Protein 5L0L (pdb70)

Structure (mmCIF, N/CA/C/O backbone):
data_5L0L
#
_entry.id   5L0L
#
_cell.length_a   129.688
_cell.length_b   129.688
_cell.length_c   117.143
_cell.angle_alpha   90.000
_cell.angle_beta   90.000
_cell.angle_gamma   120.000
#
_symmetry.space_group_name_H-M   'P 62 2 2'
#
loop_
_entity.id
_entity.type
_entity.pdbx_description
1 polymer 'Uncharacterized protein'
2 non-polymer 'SULFATE ION'
3 non-polymer 'CHLORIDE ION'
4 water water
#
loop_
_atom_site.group_PDB
_atom_site.id
_atom_site.type_symbol
_atom_site.label_atom_id
_atom_site.label_alt_id
_atom_site.label_comp_id
_atom_site.label_asym_id
_atom_site.label_entity_id
_atom_site.label_seq_id
_atom_site.pdbx_PDB_ins_code
_atom_site.Cartn_x
_atom_site.Cartn_y
_atom_site.Cartn_z
_atom_site.occupancy
_atom_site.B_iso_or_equiv
_atom_site.auth_seq_id
_atom_site.auth_comp_id
_atom_site.auth_asym_id
_atom_site.auth_atom_id
_atom_site.pdbx_PDB_model_num
ATOM 1 N N . GLY A 1 1 ? 82.957 16.434 -17.400 1.00 57.33 94 GLY A N 1
ATOM 2 C CA . GLY A 1 1 ? 83.431 17.837 -17.130 1.00 54.76 94 GLY A CA 1
ATOM 3 C C . GLY A 1 1 ? 82.497 18.721 -16.288 1.00 51.93 94 GLY A C 1
ATOM 4 O O . GLY A 1 1 ? 82.163 19.845 -16.688 1.00 54.25 94 GLY A O 1
ATOM 5 N N . LYS A 1 2 ? 82.086 18.230 -15.117 1.00 47.13 95 LYS A N 1
ATOM 6 C CA . LYS A 1 2 ? 81.167 18.961 -14.246 1.00 42.00 95 LYS A CA 1
ATOM 7 C C . LYS A 1 2 ? 81.901 20.071 -13.489 1.00 38.04 95 LYS A C 1
ATOM 8 O O . LYS A 1 2 ? 81.312 21.105 -13.236 1.00 36.32 95 LYS A O 1
ATOM 14 N N . LYS A 1 3 ? 83.167 19.852 -13.141 1.00 36.15 96 LYS A N 1
ATOM 15 C CA . LYS A 1 3 ? 84.000 20.848 -12.444 1.00 35.43 96 LYS A CA 1
ATOM 16 C C . LYS A 1 3 ? 85.124 21.369 -13.343 1.00 35.44 96 LYS A C 1
ATOM 17 O O . LYS A 1 3 ? 85.910 20.568 -13.825 1.00 36.94 96 LYS A O 1
ATOM 23 N N . GLU A 1 4 ? 85.174 22.678 -13.595 1.00 33.45 97 GLU A N 1
ATOM 24 C CA . GLU A 1 4 ? 86.161 23.281 -14.500 1.00 34.69 97 GLU A CA 1
ATOM 25 C C . GLU A 1 4 ? 86.936 24.382 -13.795 1.00 31.76 97 GLU A C 1
ATOM 26 O O . GLU A 1 4 ? 86.401 25.066 -12.900 1.00 29.03 97 GLU A O 1
ATOM 32 N N . PHE A 1 5 ? 88.186 24.551 -14.213 1.00 31.64 98 PHE A N 1
ATOM 33 C CA . PHE A 1 5 ? 89.059 25.597 -13.695 1.00 31.34 98 PHE A CA 1
ATOM 34 C C . PHE A 1 5 ? 89.257 26.704 -14.711 1.00 32.26 98 PHE A C 1
ATOM 35 O O . PHE A 1 5 ? 89.602 26.440 -15.875 1.00 33.80 98 PHE A O 1
ATOM 43 N N . LEU A 1 6 ? 89.064 27.945 -14.275 1.00 31.64 99 LEU A N 1
ATOM 44 C CA . LEU A 1 6 ? 89.326 29.101 -15.123 1.00 33.96 99 LEU A CA 1
ATOM 45 C C . LEU A 1 6 ? 90.795 29.141 -15.551 1.00 36.62 99 LEU A C 1
ATOM 46 O O . LEU A 1 6 ? 91.697 28.867 -14.752 1.00 35.39 99 LEU A O 1
ATOM 51 N N . LYS A 1 7 ? 91.020 29.448 -16.823 1.00 41.47 100 LYS A N 1
ATOM 52 C CA . LYS A 1 7 ? 92.375 29.736 -17.333 1.00 45.59 100 LYS A CA 1
ATOM 53 C C . LYS A 1 7 ? 92.438 31.229 -17.552 1.00 45.15 100 LYS A C 1
ATOM 54 O O . LYS A 1 7 ? 91.665 31.763 -18.346 1.00 45.29 100 LYS A O 1
ATOM 60 N N . HIS A 1 8 ? 93.340 31.895 -16.835 1.00 45.56 101 HIS A N 1
ATOM 61 C CA . HIS A 1 8 ? 93.404 33.355 -16.813 1.00 47.08 101 HIS A CA 1
ATOM 62 C C . HIS A 1 8 ? 94.748 33.884 -16.280 1.00 48.05 101 HIS A C 1
ATOM 63 O O . HIS A 1 8 ? 95.367 33.276 -15.413 1.00 46.61 101 HIS A O 1
ATOM 70 N N . GLU A 1 9 ? 95.165 35.029 -16.817 1.00 50.44 102 GLU A N 1
ATOM 71 C CA . GLU A 1 9 ? 96.433 35.691 -16.492 1.00 51.77 102 GLU A CA 1
ATOM 72 C C . GLU A 1 9 ? 96.125 36.907 -15.601 1.00 50.08 102 GLU A C 1
ATOM 73 O O . GLU A 1 9 ? 95.425 37.823 -16.034 1.00 49.77 102 GLU A O 1
ATOM 79 N N . TYR A 1 10 ? 96.626 36.901 -14.362 1.00 48.68 103 TYR A N 1
ATOM 80 C CA . TYR A 1 10 ? 96.411 38.006 -13.411 1.00 48.77 103 TYR A CA 1
ATOM 81 C C . TYR A 1 10 ? 97.650 38.912 -13.382 1.00 51.76 103 TYR A C 1
ATOM 82 O O . TYR A 1 10 ? 98.779 38.420 -13.435 1.00 51.98 103 TYR A O 1
ATOM 91 N N . SER A 1 11 ? 97.449 40.230 -13.302 1.00 55.44 104 SER A N 1
ATOM 92 C CA . SER A 1 11 ? 98.580 41.181 -13.194 1.00 58.63 104 SER A CA 1
ATOM 93 C C . SER A 1 11 ? 99.442 40.913 -11.962 1.00 59.78 104 SER A C 1
ATOM 94 O O . SER A 1 11 ? 98.918 40.464 -10.942 1.00 59.50 104 SER A O 1
ATOM 97 N N . PRO A 1 12 ? 100.756 41.218 -12.032 1.00 62.54 105 PRO A N 1
ATOM 98 C CA . PRO A 1 12 ? 101.603 41.046 -10.831 1.00 63.89 105 PRO A CA 1
ATOM 99 C C . PRO A 1 12 ? 101.206 41.974 -9.654 1.00 65.71 105 PRO A C 1
ATOM 100 O O . PRO A 1 12 ? 101.410 41.608 -8.485 1.00 66.63 105 PRO A O 1
ATOM 104 N N . GLY A 1 13 ? 100.626 43.139 -9.973 1.00 62.14 106 GLY A N 1
ATOM 105 C CA . GLY A 1 13 ? 100.060 44.063 -8.969 1.00 59.63 106 GLY A CA 1
ATOM 106 C C . GLY A 1 13 ? 98.637 43.773 -8.474 1.00 57.65 106 GLY A C 1
ATOM 107 O O . GLY A 1 13 ? 98.126 44.487 -7.610 1.00 55.94 106 GLY A O 1
ATOM 108 N N . HIS A 1 14 ? 97.983 42.752 -9.025 1.00 55.71 107 HIS A N 1
ATOM 109 C CA . HIS A 1 14 ? 96.723 42.255 -8.473 1.00 53.78 107 HIS A CA 1
ATOM 110 C C . HIS A 1 14 ? 96.974 41.834 -7.006 1.00 49.30 107 HIS A C 1
ATOM 111 O O . HIS A 1 14 ? 97.994 41.201 -6.697 1.00 46.81 107 HIS A O 1
ATOM 118 N N . TRP A 1 15 ? 96.060 42.219 -6.118 1.00 47.39 108 TRP A N 1
ATOM 119 C CA . TRP A 1 15 ? 96.184 41.976 -4.663 1.00 45.66 108 TRP A CA 1
ATOM 120 C C . TRP A 1 15 ? 96.492 40.507 -4.273 1.00 43.24 108 TRP A C 1
ATOM 121 O O . TRP A 1 15 ? 97.101 40.243 -3.238 1.00 42.28 108 TRP A O 1
ATOM 132 N N . SER A 1 16 ? 96.043 39.555 -5.095 1.00 41.47 109 SER A N 1
ATOM 133 C CA . SER A 1 16 ? 96.326 38.120 -4.894 1.00 39.74 109 SER A CA 1
ATOM 134 C C . SER A 1 16 ? 97.821 37.753 -4.974 1.00 38.55 109 SER A C 1
ATOM 135 O O . SER A 1 16 ? 98.248 36.755 -4.388 1.00 37.41 109 SER A O 1
ATOM 138 N N . ILE A 1 17 ? 98.591 38.538 -5.724 1.00 39.06 110 ILE A N 1
ATOM 139 C CA . ILE A 1 17 ? 100.022 38.308 -5.878 1.00 40.34 110 ILE A CA 1
ATOM 140 C C . ILE A 1 17 ? 100.769 39.285 -4.979 1.00 39.42 110 ILE A C 1
ATOM 141 O O . ILE A 1 17 ? 101.620 38.859 -4.194 1.00 38.68 110 ILE A O 1
ATOM 146 N N . ASP A 1 18 ? 100.431 40.577 -5.071 1.00 40.27 111 ASP A N 1
ATOM 147 C CA . ASP A 1 18 ? 101.021 41.617 -4.202 1.00 40.33 111 ASP A CA 1
ATOM 148 C C . ASP A 1 18 ? 100.235 41.643 -2.883 1.00 38.25 111 ASP A C 1
ATOM 149 O O . ASP A 1 18 ? 99.608 42.655 -2.513 1.00 37.37 111 ASP A O 1
ATOM 154 N N . TYR A 1 19 ? 100.283 40.516 -2.180 1.00 36.97 112 TYR A N 1
ATOM 155 C CA . TYR A 1 19 ? 99.393 40.299 -1.023 1.00 37.26 112 TYR A CA 1
ATOM 156 C C . TYR A 1 19 ? 99.712 41.132 0.207 1.00 37.19 112 TYR A C 1
ATOM 157 O O . TYR A 1 19 ? 98.810 41.305 1.070 1.00 36.65 112 TYR A O 1
ATOM 166 N N . THR A 1 20 ? 100.961 41.636 0.302 1.00 36.11 113 THR A N 1
ATOM 167 C CA . THR A 1 20 ? 101.379 42.438 1.487 1.00 36.26 113 THR A CA 1
ATOM 168 C C . THR A 1 20 ? 101.014 43.909 1.388 1.00 35.95 113 THR A C 1
ATOM 169 O O . THR A 1 20 ? 101.082 44.594 2.407 1.00 35.48 113 THR A O 1
ATOM 173 N N . ARG A 1 21 ? 100.617 44.383 0.199 1.00 41.48 114 ARG A N 1
ATOM 174 C CA . ARG A 1 21 ? 100.345 45.817 -0.031 1.00 42.85 114 ARG A CA 1
ATOM 175 C C . ARG A 1 21 ? 99.224 46.375 0.834 1.00 40.33 114 ARG A C 1
ATOM 176 O O . ARG A 1 21 ? 99.264 47.545 1.204 1.00 40.70 114 ARG A O 1
ATOM 184 N N . ALA A 1 22 ? 98.235 45.548 1.173 1.00 37.75 115 ALA A N 1
ATOM 185 C CA . ALA A 1 22 ? 97.174 45.964 2.099 1.00 35.58 115 ALA A CA 1
ATOM 186 C C . ALA A 1 22 ? 97.692 46.318 3.501 1.00 33.35 115 ALA A C 1
ATOM 187 O O . ALA A 1 22 ? 96.968 46.964 4.267 1.00 34.21 115 ALA A O 1
ATOM 189 N N . GLY A 1 23 ? 98.917 45.881 3.839 1.00 30.84 116 GLY A N 1
ATOM 190 C CA . GLY A 1 23 ? 99.583 46.241 5.089 1.00 28.55 116 GLY A CA 1
ATOM 191 C C . GLY A 1 23 ? 99.102 45.429 6.265 1.00 25.44 116 GLY A C 1
ATOM 192 O O . GLY A 1 23 ? 99.039 45.939 7.399 1.00 25.71 116 GLY A O 1
ATOM 193 N N . THR A 1 24 ? 98.708 44.174 6.019 1.00 22.78 117 THR A N 1
ATOM 194 C CA . THR A 1 24 ? 98.134 43.358 7.094 1.00 20.65 117 THR A CA 1
ATOM 195 C C . THR A 1 24 ? 98.870 42.038 7.341 1.00 19.55 117 THR A C 1
ATOM 196 O O . THR A 1 24 ? 98.381 41.194 8.074 1.00 18.20 117 THR A O 1
ATOM 200 N N . SER A 1 25 ? 100.070 41.896 6.790 1.00 19.49 118 SER A N 1
ATOM 201 C CA . SER A 1 25 ? 100.776 40.633 6.932 1.00 19.37 118 SER A CA 1
ATOM 202 C C . SER A 1 25 ? 101.355 40.422 8.351 1.00 18.65 118 SER A C 1
ATOM 203 O O . SER A 1 25 ? 102.044 41.304 8.904 1.00 18.89 118 SER A O 1
ATOM 206 N N . ILE A 1 26 ? 101.094 39.244 8.902 1.00 17.67 119 ILE A N 1
ATOM 207 C CA . ILE A 1 26 ? 101.628 38.799 10.172 1.00 17.80 119 ILE A CA 1
ATOM 208 C C . ILE A 1 26 ? 102.915 37.996 9.953 1.00 18.39 119 ILE A C 1
ATOM 209 O O . ILE A 1 26 ? 103.923 38.265 10.611 1.00 18.97 119 ILE A O 1
ATOM 214 N N . ALA A 1 27 ? 102.864 37.005 9.072 1.00 18.33 120 ALA A N 1
ATOM 215 C CA . ALA A 1 27 ? 104.012 36.067 8.913 1.00 19.32 120 ALA A CA 1
ATOM 216 C C . ALA A 1 27 ? 103.944 35.268 7.645 1.00 19.68 120 ALA A C 1
ATOM 217 O O . ALA A 1 27 ? 102.884 35.142 7.029 1.00 19.12 120 ALA A O 1
ATOM 219 N N . VAL A 1 28 ? 105.101 34.699 7.272 1.00 21.14 121 VAL A N 1
ATOM 220 C CA . VAL A 1 28 ? 105.166 33.623 6.315 1.00 22.05 121 VAL A CA 1
ATOM 221 C C . VAL A 1 28 ? 105.649 32.371 7.055 1.00 22.76 121 VAL A C 1
ATOM 222 O O . VAL A 1 28 ? 106.576 32.425 7.877 1.00 23.34 121 VAL A O 1
ATOM 226 N N . ILE A 1 29 ? 105.011 31.246 6.755 1.00 23.13 122 ILE A N 1
ATOM 227 C CA . ILE A 1 29 ? 105.253 29.974 7.434 1.00 23.98 122 ILE A CA 1
ATOM 228 C C . ILE A 1 29 ? 105.513 28.910 6.366 1.00 24.71 122 ILE A C 1
ATOM 229 O O . ILE A 1 29 ? 104.710 28.759 5.442 1.00 23.89 122 ILE A O 1
ATOM 234 N N . THR A 1 30 ? 106.651 28.209 6.501 1.00 25.73 123 THR A N 1
ATOM 235 C CA . THR A 1 30 ? 107.062 27.170 5.549 1.00 26.95 123 THR A CA 1
ATOM 236 C C . THR A 1 30 ? 106.924 25.813 6.217 1.00 26.95 123 THR A C 1
ATOM 237 O O . THR A 1 30 ? 107.365 25.632 7.356 1.00 26.75 123 THR A O 1
ATOM 241 N N . VAL A 1 31 ? 106.275 24.887 5.513 1.00 26.87 124 VAL A N 1
ATOM 242 C CA . VAL A 1 31 ? 105.964 23.566 6.019 1.00 27.73 124 VAL A CA 1
ATOM 243 C C . VAL A 1 31 ? 106.872 22.533 5.311 1.00 29.81 124 VAL A C 1
ATOM 244 O O . VAL A 1 31 ? 106.902 22.493 4.076 1.00 29.11 124 VAL A O 1
ATOM 248 N N . ARG A 1 32 ? 107.629 21.773 6.117 1.00 32.62 125 ARG A N 1
ATOM 249 C CA . ARG A 1 32 ? 108.471 20.642 5.649 1.00 35.32 125 ARG A CA 1
ATOM 250 C C . ARG A 1 32 ? 109.451 21.117 4.603 1.00 36.82 125 ARG A C 1
ATOM 251 O O . ARG A 1 32 ? 109.659 20.452 3.590 1.00 37.19 125 ARG A O 1
ATOM 259 N N . ASN A 1 33 ? 110.007 22.299 4.859 1.00 37.60 126 ASN A N 1
ATOM 260 C CA . ASN A 1 33 ? 110.967 22.988 4.003 1.00 39.92 126 ASN A CA 1
ATOM 261 C C . ASN A 1 33 ? 110.603 23.159 2.518 1.00 38.63 126 ASN A C 1
ATOM 262 O O . ASN A 1 33 ? 111.481 23.268 1.661 1.00 40.54 126 ASN A O 1
ATOM 267 N N . LYS A 1 34 ? 109.318 23.234 2.219 1.00 35.79 127 LYS A N 1
ATOM 268 C CA . LYS A 1 34 ? 108.849 23.167 0.854 1.00 35.39 127 LYS A CA 1
ATOM 269 C C . LYS A 1 34 ? 107.595 24.001 0.559 1.00 32.80 127 LYS A C 1
ATOM 270 O O . LYS A 1 34 ? 107.539 24.686 -0.461 1.00 33.11 127 LYS A O 1
ATOM 276 N N . TYR A 1 35 ? 106.576 23.895 1.409 1.00 28.94 128 TYR A N 1
ATOM 277 C CA . TYR A 1 35 ? 105.289 24.558 1.131 1.00 27.18 128 TYR A CA 1
ATOM 278 C C . TYR A 1 35 ? 105.214 25.863 1.912 1.00 25.51 128 TYR A C 1
ATOM 279 O O . TYR A 1 35 ? 105.402 25.860 3.136 1.00 24.86 128 TYR A O 1
ATOM 288 N N . HIS A 1 36 ? 104.984 26.961 1.200 1.00 24.54 129 HIS A N 1
ATOM 289 C CA . HIS A 1 36 ? 105.028 28.311 1.796 1.00 23.92 129 HIS A CA 1
ATOM 290 C C . HIS A 1 36 ? 103.606 28.868 1.934 1.00 22.28 129 HIS A C 1
ATOM 291 O O . HIS A 1 36 ? 102.833 28.833 0.962 1.00 22.02 129 HIS A O 1
ATOM 298 N N . TYR A 1 37 ? 103.299 29.417 3.102 1.00 20.88 130 TYR A N 1
ATOM 299 C CA . TYR A 1 37 ? 101.962 29.960 3.433 1.00 19.85 130 TYR A CA 1
ATOM 300 C C . TYR A 1 37 ? 102.077 31.355 4.043 1.00 19.42 130 TYR A C 1
ATOM 301 O O . TYR A 1 37 ? 103.040 31.624 4.766 1.00 20.14 130 TYR A O 1
ATOM 310 N N . SER A 1 38 ? 101.142 32.250 3.725 1.00 18.78 131 SER A N 1
ATOM 311 C CA . SER A 1 38 ? 101.040 33.559 4.354 1.00 18.29 131 SER A CA 1
ATOM 312 C C . SER A 1 38 ? 99.910 33.583 5.372 1.00 17.30 131 SER A C 1
ATOM 313 O O . SER A 1 38 ? 98.906 32.899 5.200 1.00 16.93 131 SER A O 1
ATOM 316 N N . VAL A 1 39 ? 100.123 34.307 6.452 1.00 16.65 132 VAL A N 1
ATOM 317 C CA . VAL A 1 39 ? 99.129 34.581 7.458 1.00 15.98 132 VAL A CA 1
ATOM 318 C C . VAL A 1 39 ? 98.971 36.095 7.523 1.00 15.66 132 VAL A C 1
ATOM 319 O O . VAL A 1 39 ? 99.933 36.808 7.842 1.00 15.85 132 VAL A O 1
ATOM 323 N N . ILE A 1 40 ? 97.772 36.608 7.219 1.00 15.14 133 ILE A N 1
ATOM 324 C CA . ILE A 1 40 ? 97.517 38.050 7.237 1.00 15.00 133 ILE A CA 1
ATOM 325 C C . ILE A 1 40 ? 96.213 38.337 7.976 1.00 14.60 133 ILE A C 1
ATOM 326 O O . ILE A 1 40 ? 95.315 37.486 8.015 1.00 14.21 133 ILE A O 1
ATOM 331 N N . LEU A 1 41 ? 96.087 39.522 8.566 1.00 14.58 134 LEU A N 1
ATOM 332 C CA . LEU A 1 41 ? 94.766 39.956 9.026 1.00 14.48 134 LEU A CA 1
ATOM 333 C C . LEU A 1 41 ? 93.916 40.272 7.786 1.00 14.73 134 LEU A C 1
ATOM 334 O O . LEU A 1 41 ? 94.424 40.793 6.778 1.00 14.93 134 LEU A O 1
ATOM 339 N N . ASN A 1 42 ? 92.643 39.922 7.855 1.00 14.90 135 ASN A N 1
ATOM 340 C CA . ASN A 1 42 ? 91.735 40.174 6.744 1.00 15.47 135 ASN A CA 1
ATOM 341 C C . ASN A 1 42 ? 91.620 41.686 6.503 1.00 16.15 135 ASN A C 1
ATOM 342 O O . ASN A 1 42 ? 91.187 42.403 7.407 1.00 15.93 135 ASN A O 1
ATOM 347 N N . PRO A 1 43 ? 92.007 42.175 5.309 1.00 17.30 136 PRO A N 1
ATOM 348 C CA . PRO A 1 43 ? 92.025 43.631 5.116 1.00 18.21 136 PRO A CA 1
ATOM 349 C C . PRO A 1 43 ? 90.657 44.286 5.064 1.00 18.87 136 PRO A C 1
ATOM 350 O O . PRO A 1 43 ? 90.589 45.497 5.265 1.00 19.82 136 PRO A O 1
ATOM 354 N N . THR A 1 44 ? 89.606 43.510 4.825 1.00 18.97 137 THR A N 1
ATOM 355 C CA . THR A 1 44 ? 88.255 44.079 4.675 1.00 19.43 137 THR A CA 1
ATOM 356 C C . THR A 1 44 ? 87.274 43.803 5.802 1.00 18.05 137 THR A C 1
ATOM 357 O O . THR A 1 44 ? 86.180 44.350 5.772 1.00 18.35 137 THR A O 1
ATOM 361 N N . ASP A 1 45 ? 87.660 43.013 6.804 1.00 16.46 138 ASP A N 1
ATOM 362 C CA . ASP A 1 45 ? 86.767 42.677 7.884 1.00 15.62 138 ASP A CA 1
ATOM 363 C C . ASP A 1 45 ? 87.581 42.424 9.155 1.00 14.68 138 ASP A C 1
ATOM 364 O O . ASP A 1 45 ? 88.300 41.435 9.244 1.00 14.30 138 ASP A O 1
ATOM 369 N N . CYS A 1 46 ? 87.426 43.325 10.133 1.00 14.16 139 CYS A N 1
ATOM 370 C CA . CYS A 1 46 ? 88.125 43.233 11.410 1.00 13.66 139 CYS A CA 1
ATOM 371 C C . CYS A 1 46 ? 87.400 42.423 12.444 1.00 13.24 139 CYS A C 1
ATOM 372 O O . CYS A 1 46 ? 87.979 42.117 13.493 1.00 13.11 139 CYS A O 1
ATOM 375 N N . ARG A 1 47 ? 86.144 42.039 12.176 1.00 13.07 140 ARG A N 1
ATOM 376 C CA . ARG A 1 47 ? 85.378 41.288 13.175 1.00 12.89 140 ARG A CA 1
ATOM 377 C C . ARG A 1 47 ? 86.081 39.974 13.547 1.00 12.62 140 ARG A C 1
ATOM 378 O O . ARG A 1 47 ? 86.583 39.246 12.669 1.00 12.49 140 ARG A O 1
ATOM 386 N N . GLY A 1 48 ? 86.095 39.679 14.841 1.00 12.55 141 GLY A N 1
ATOM 387 C CA . GLY A 1 48 ? 86.710 38.474 15.364 1.00 12.61 141 GLY A CA 1
ATOM 388 C C . GLY A 1 48 ? 88.230 38.387 15.164 1.00 12.49 141 GLY A C 1
ATOM 389 O O . GLY A 1 48 ? 88.799 37.306 15.295 1.00 12.59 141 GLY A O 1
ATOM 390 N N . TYR A 1 49 ? 88.865 39.514 14.870 1.00 12.39 142 TYR A N 1
ATOM 391 C CA . TYR A 1 49 ? 90.270 39.558 14.467 1.00 12.35 142 TYR A CA 1
ATOM 392 C C . TYR A 1 49 ? 90.552 38.537 13.353 1.00 12.28 142 TYR A C 1
ATOM 393 O O . TYR A 1 49 ? 91.516 37.790 13.428 1.00 12.35 142 TYR A O 1
ATOM 402 N N . ARG A 1 50 ? 89.679 38.487 12.332 1.00 12.24 143 ARG A N 1
ATOM 403 C CA . ARG A 1 50 ? 89.819 37.506 11.255 1.00 12.28 143 ARG A CA 1
ATOM 404 C C . ARG A 1 50 ? 91.211 37.523 10.637 1.00 12.28 143 ARG A C 1
ATOM 405 O O . ARG A 1 50 ? 91.734 38.621 10.316 1.00 12.31 143 ARG A O 1
ATOM 413 N N . ILE A 1 51 ? 91.774 36.332 10.425 1.00 12.36 144 ILE A N 1
ATOM 414 C CA . ILE A 1 51 ? 92.955 36.157 9.585 1.00 12.52 144 ILE A CA 1
ATOM 415 C C . ILE A 1 51 ? 92.623 35.311 8.359 1.00 12.81 144 ILE A C 1
ATOM 416 O O . ILE A 1 51 ? 91.618 34.596 8.329 1.00 12.83 144 ILE A O 1
ATOM 421 N N . ILE A 1 52 ? 93.460 35.442 7.342 1.00 13.22 145 ILE A N 1
ATOM 422 C CA . ILE A 1 52 ? 93.445 34.549 6.170 1.00 13.69 145 ILE A CA 1
ATOM 423 C C . ILE A 1 52 ? 94.788 33.822 6.163 1.00 14.02 145 ILE A C 1
ATOM 424 O O . ILE A 1 52 ? 95.847 34.445 6.296 1.00 14.05 145 ILE A O 1
ATOM 429 N N . ILE A 1 53 ? 94.734 32.506 6.033 1.00 14.46 146 ILE A N 1
ATOM 430 C CA . ILE A 1 53 ? 95.903 31.675 5.893 1.00 14.98 146 ILE A CA 1
ATOM 431 C C . ILE A 1 53 ? 95.837 31.184 4.464 1.00 15.76 146 ILE A C 1
ATOM 432 O O . ILE A 1 53 ? 94.822 30.573 4.069 1.00 15.67 146 ILE A O 1
ATOM 437 N N . ARG A 1 54 ? 96.886 31.493 3.690 1.00 16.64 147 ARG A N 1
ATOM 438 C CA . ARG A 1 54 ? 96.882 31.276 2.260 1.00 17.62 147 ARG A CA 1
ATOM 439 C C . ARG A 1 54 ? 98.140 30.556 1.779 1.00 18.17 147 ARG A C 1
ATOM 440 O O . ARG A 1 54 ? 99.254 30.861 2.207 1.00 17.95 147 ARG A O 1
ATOM 448 N N . TYR A 1 55 ? 97.940 29.597 0.884 1.00 18.82 148 TYR A N 1
ATOM 449 C CA . TYR A 1 55 ? 99.056 28.865 0.295 1.00 19.77 148 TYR A CA 1
ATOM 450 C C . TYR A 1 55 ? 99.624 29.722 -0.824 1.00 20.56 148 TYR A C 1
ATOM 451 O O . TYR A 1 55 ? 98.905 30.053 -1.769 1.00 20.75 148 TYR A O 1
ATOM 460 N N . LEU A 1 56 ? 100.897 30.070 -0.708 1.00 21.28 149 LEU A N 1
ATOM 461 C CA . LEU A 1 56 ? 101.586 30.885 -1.701 1.00 22.53 149 LEU A CA 1
ATOM 462 C C . LEU A 1 56 ? 102.101 30.034 -2.864 1.00 24.09 149 LEU A C 1
ATOM 463 O O . LEU A 1 56 ? 101.734 30.254 -4.006 1.00 24.30 149 LEU A O 1
ATOM 468 N N . ASN A 1 57 ? 102.957 29.082 -2.544 1.00 26.32 150 ASN A N 1
ATOM 469 C CA . ASN A 1 57 ? 103.653 28.285 -3.555 1.00 26.89 150 ASN A CA 1
ATOM 470 C C . ASN A 1 57 ? 104.492 27.195 -2.921 1.00 28.67 150 ASN A C 1
ATOM 471 O O . ASN A 1 57 ? 104.695 27.163 -1.706 1.00 28.35 150 ASN A O 1
ATOM 476 N N . GLU A 1 58 ? 105.036 26.337 -3.784 1.00 31.34 151 GLU A N 1
ATOM 477 C CA . GLU A 1 58 ? 105.916 25.251 -3.390 1.00 34.95 151 GLU A CA 1
ATOM 478 C C . GLU A 1 58 ? 107.298 25.539 -4.004 1.00 36.27 151 GLU A C 1
ATOM 479 O O . GLU A 1 58 ? 107.374 25.983 -5.149 1.00 36.50 151 GLU A O 1
ATOM 485 N N . GLY A 1 59 ? 108.368 25.303 -3.248 1.00 37.99 152 GLY A N 1
ATOM 486 C CA . GLY A 1 59 ? 109.741 25.463 -3.758 1.00 41.04 152 GLY A CA 1
ATOM 487 C C . GLY A 1 59 ? 109.928 26.865 -4.319 1.00 42.25 152 GLY A C 1
ATOM 488 O O . GLY A 1 59 ? 109.664 27.845 -3.622 1.00 42.12 152 GLY A O 1
ATOM 489 N N . ASP A 1 60 ? 110.312 26.944 -5.591 1.00 44.92 153 ASP A N 1
ATOM 490 C CA . ASP A 1 60 ? 110.492 28.206 -6.317 1.00 47.54 153 ASP A CA 1
ATOM 491 C C . ASP A 1 60 ? 109.411 28.483 -7.360 1.00 46.06 153 ASP A C 1
ATOM 492 O O . ASP A 1 60 ? 109.588 29.367 -8.205 1.00 48.14 153 ASP A O 1
ATOM 497 N N . SER A 1 61 ? 108.284 27.770 -7.298 1.00 42.60 154 SER A N 1
ATOM 498 C CA . SER A 1 61 ? 107.197 27.984 -8.256 1.00 41.04 154 SER A CA 1
ATOM 499 C C . SER A 1 61 ? 106.612 29.372 -8.096 1.00 39.05 154 SER A C 1
ATOM 500 O O . SER A 1 61 ? 106.778 30.002 -7.049 1.00 38.82 154 SER A O 1
ATOM 503 N N . THR A 1 62 ? 105.933 29.852 -9.130 1.00 37.47 155 THR A N 1
ATOM 504 C CA . THR A 1 62 ? 105.292 31.153 -9.062 1.00 36.69 155 THR A CA 1
ATOM 505 C C . THR A 1 62 ? 104.027 31.074 -8.202 1.00 33.46 155 THR A C 1
ATOM 506 O O . THR A 1 62 ? 103.423 29.988 -8.058 1.00 31.24 155 THR A O 1
ATOM 510 N N . LEU A 1 63 ? 103.594 32.222 -7.691 1.00 34.24 156 LEU A N 1
ATOM 511 C CA . LEU A 1 63 ? 102.316 32.283 -6.972 1.00 33.07 156 LEU A CA 1
ATOM 512 C C . LEU A 1 63 ? 101.185 31.916 -7.916 1.00 31.79 156 LEU A C 1
ATOM 513 O O . LEU A 1 63 ? 100.280 31.199 -7.519 1.00 29.54 156 LEU A O 1
ATOM 518 N N . SER A 1 64 ? 101.267 32.383 -9.170 1.00 32.22 157 SER A N 1
ATOM 519 C CA . SER A 1 64 ? 100.263 32.056 -10.216 1.00 32.26 157 SER A CA 1
ATOM 520 C C . SER A 1 64 ? 100.074 30.593 -10.480 1.00 31.22 157 SER A C 1
ATOM 521 O O . SER A 1 64 ? 98.943 30.150 -10.731 1.00 31.52 157 SER A O 1
ATOM 524 N N . SER A 1 65 ? 101.153 29.817 -10.399 1.00 30.49 158 SER A N 1
ATOM 525 C CA . SER A 1 65 ? 101.050 28.388 -10.664 1.00 30.05 158 SER A CA 1
ATOM 526 C C . SER A 1 65 ? 100.176 27.689 -9.606 1.00 28.46 158 SER A C 1
ATOM 527 O O . SER A 1 65 ? 99.742 26.582 -9.834 1.00 27.43 158 SER A O 1
ATOM 530 N N . ALA A 1 66 ? 99.973 28.335 -8.452 1.00 27.70 159 ALA A N 1
ATOM 531 C CA . ALA A 1 66 ? 99.083 27.805 -7.401 1.00 26.85 159 ALA A CA 1
ATOM 532 C C . ALA A 1 66 ? 97.650 28.360 -7.432 1.00 26.35 159 ALA A C 1
ATOM 533 O O . ALA A 1 66 ? 96.901 28.184 -6.431 1.00 25.98 159 ALA A O 1
ATOM 535 N N . PHE A 1 67 ? 97.252 29.001 -8.537 1.00 26.03 160 PHE A N 1
ATOM 536 C CA . PHE A 1 67 ? 95.880 29.448 -8.750 1.00 25.74 160 PHE A CA 1
ATOM 537 C C . PHE A 1 67 ? 95.112 28.472 -9.601 1.00 25.86 160 PHE A C 1
ATOM 538 O O . PHE A 1 67 ? 95.684 27.787 -10.467 1.00 26.24 160 PHE A O 1
ATOM 546 N N . ASN A 1 68 ? 93.803 28.393 -9.370 1.00 25.35 161 ASN A N 1
ATOM 547 C CA . ASN A 1 68 ? 92.879 27.734 -10.305 1.00 25.38 161 ASN A CA 1
ATOM 548 C C . ASN A 1 68 ? 93.280 26.311 -10.694 1.00 25.70 161 ASN A C 1
ATOM 549 O O . ASN A 1 68 ? 93.379 25.971 -11.881 1.00 25.59 161 ASN A O 1
ATOM 554 N N . ARG A 1 69 ? 93.488 25.471 -9.693 1.00 24.99 162 ARG A N 1
ATOM 555 C CA . ARG A 1 69 ? 93.849 24.098 -9.952 1.00 25.53 162 ARG A CA 1
ATOM 556 C C . ARG A 1 69 ? 93.511 23.243 -8.746 1.00 25.44 162 ARG A C 1
ATOM 557 O O . ARG A 1 69 ? 93.346 23.791 -7.629 1.00 25.09 162 ARG A O 1
ATOM 565 N N . PRO A 1 70 ? 93.453 21.922 -8.943 1.00 25.56 163 PRO A N 1
ATOM 566 C CA . PRO A 1 70 ? 93.400 21.059 -7.785 1.00 24.95 163 PRO A CA 1
ATOM 567 C C . PRO A 1 70 ? 94.633 21.208 -6.904 1.00 24.32 163 PRO A C 1
ATOM 568 O O . PRO A 1 70 ? 95.766 21.439 -7.409 1.00 24.47 163 PRO A O 1
ATOM 572 N N . TYR A 1 71 ? 94.417 21.015 -5.611 1.00 22.99 164 TYR A N 1
ATOM 573 C CA . TYR A 1 71 ? 95.493 21.041 -4.637 1.00 22.71 164 TYR A CA 1
ATOM 574 C C . TYR A 1 71 ? 95.767 19.615 -4.197 1.00 22.84 164 TYR A C 1
ATOM 575 O O . TYR A 1 71 ? 94.858 18.803 -4.037 1.00 22.11 164 TYR A O 1
ATOM 584 N N . THR A 1 72 ? 97.038 19.348 -3.971 1.00 23.48 165 THR A N 1
ATOM 585 C CA . THR A 1 72 ? 97.481 18.033 -3.543 1.00 24.05 165 THR A CA 1
ATOM 586 C C . THR A 1 72 ? 97.209 17.872 -2.069 1.00 23.60 165 THR A C 1
ATOM 587 O O . THR A 1 72 ? 97.036 18.855 -1.344 1.00 22.63 165 THR A O 1
ATOM 591 N N . VAL A 1 73 ? 97.215 16.622 -1.628 1.00 23.73 166 VAL A N 1
ATOM 592 C CA . VAL A 1 73 ? 97.070 16.348 -0.209 1.00 23.52 166 VAL A CA 1
ATOM 593 C C . VAL A 1 73 ? 98.179 17.017 0.628 1.00 23.47 166 VAL A C 1
ATOM 594 O O . VAL A 1 73 ? 97.891 17.502 1.725 1.00 23.10 166 VAL A O 1
ATOM 598 N N . SER A 1 74 ? 99.421 17.074 0.129 1.00 23.80 167 SER A N 1
ATOM 599 C CA . SER A 1 74 ? 100.479 17.771 0.890 1.00 23.79 167 SER A CA 1
ATOM 600 C C . SER A 1 74 ? 100.188 19.267 1.064 1.00 22.73 167 SER A C 1
ATOM 601 O O . SER A 1 74 ? 100.473 19.829 2.123 1.00 21.95 167 SER A O 1
ATOM 604 N N . GLU A 1 75 ? 99.676 19.887 0.011 1.00 22.11 168 GLU A N 1
ATOM 605 C CA . GLU A 1 75 ? 99.333 21.311 0.050 1.00 21.55 168 GLU A CA 1
ATOM 606 C C . GLU A 1 75 ? 98.223 21.570 1.060 1.00 20.82 168 GLU A C 1
ATOM 607 O O . GLU A 1 75 ? 98.320 22.493 1.879 1.00 20.14 168 GLU A O 1
ATOM 613 N N . GLN A 1 76 ? 97.174 20.755 1.004 1.00 20.59 169 GLN A N 1
ATOM 614 C CA . GLN A 1 76 ? 96.080 20.856 1.969 1.00 20.41 169 GLN A CA 1
ATOM 615 C C . GLN A 1 76 ? 96.545 20.579 3.397 1.00 20.85 169 GLN A C 1
ATOM 616 O O . GLN A 1 76 ? 96.158 21.270 4.368 1.00 19.73 169 GLN A O 1
ATOM 622 N N . ARG A 1 77 ? 97.368 19.544 3.544 1.00 21.98 170 ARG A N 1
ATOM 623 C CA . ARG A 1 77 ? 97.861 19.187 4.850 1.00 23.19 170 ARG A CA 1
ATOM 624 C C . ARG A 1 77 ? 98.678 20.326 5.477 1.00 21.63 170 ARG A C 1
ATOM 625 O O . ARG A 1 77 ? 98.565 20.591 6.672 1.00 20.70 170 ARG A O 1
ATOM 633 N N . GLY A 1 78 ? 99.511 20.961 4.664 1.00 20.75 171 GLY A N 1
ATOM 634 C CA . GLY A 1 78 ? 100.335 22.081 5.126 1.00 20.26 171 GLY A CA 1
ATOM 635 C C . GLY A 1 78 ? 99.470 23.269 5.563 1.00 19.11 171 GLY A C 1
ATOM 636 O O . GLY A 1 78 ? 99.755 23.873 6.577 1.00 18.91 171 GLY A O 1
ATOM 637 N N . LEU A 1 79 ? 98.432 23.583 4.793 1.00 18.40 172 LEU A N 1
ATOM 638 C CA . LEU A 1 79 ? 97.467 24.646 5.179 1.00 17.79 172 LEU A CA 1
ATOM 639 C C . LEU A 1 79 ? 96.902 24.337 6.551 1.00 17.59 172 LEU A C 1
ATOM 640 O O . LEU A 1 79 ? 96.849 25.192 7.435 1.00 17.23 172 LEU A O 1
ATOM 645 N N . ASN A 1 80 ? 96.454 23.106 6.722 1.00 1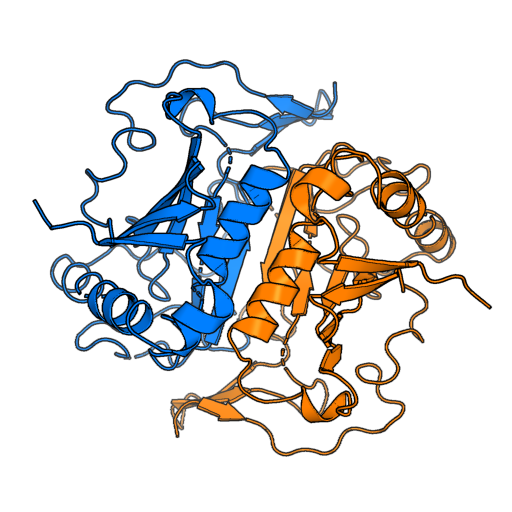7.68 173 ASN A N 1
ATOM 646 C CA . ASN A 1 80 ? 95.847 22.683 7.974 1.00 17.92 173 ASN A CA 1
ATOM 647 C C . ASN A 1 80 ? 96.823 22.651 9.144 1.00 18.22 173 ASN A C 1
ATOM 648 O O . ASN A 1 80 ? 96.423 22.882 10.271 1.00 17.84 173 ASN A O 1
ATOM 653 N N . ASP A 1 81 ? 98.097 22.349 8.879 1.00 18.85 174 ASP A N 1
ATOM 654 C CA . ASP A 1 81 ? 99.126 22.445 9.933 1.00 19.72 174 ASP A CA 1
ATOM 655 C C . ASP A 1 81 ? 99.325 23.905 10.372 1.00 18.74 174 ASP A C 1
ATOM 656 O O . ASP A 1 81 ? 99.439 24.194 11.569 1.00 18.80 174 ASP A O 1
ATOM 661 N N . VAL A 1 82 ? 99.429 24.812 9.403 1.00 17.94 175 VAL A N 1
ATOM 662 C CA . VAL A 1 82 ? 99.570 26.238 9.717 1.00 17.50 175 VAL A CA 1
ATOM 663 C C . VAL A 1 82 ? 98.330 26.727 10.498 1.00 16.83 175 VAL A C 1
ATOM 664 O O . VAL A 1 82 ? 98.449 27.495 11.488 1.00 16.64 175 VAL A O 1
ATOM 668 N N . ALA A 1 83 ? 97.138 26.260 10.089 1.00 16.41 176 ALA A N 1
ATOM 669 C CA . ALA A 1 83 ? 95.928 26.518 10.871 1.00 15.96 176 ALA A CA 1
ATOM 670 C C . ALA A 1 83 ? 96.047 26.015 12.319 1.00 16.11 176 ALA A C 1
ATOM 671 O O . ALA A 1 83 ? 95.739 26.750 13.259 1.00 15.83 176 ALA A O 1
ATOM 673 N N . SER A 1 84 ? 96.528 24.789 12.513 1.00 16.40 177 SER A N 1
ATOM 674 C CA . SER A 1 84 ? 96.704 24.240 13.867 1.00 16.65 177 SER A CA 1
ATOM 675 C C . SER A 1 84 ? 97.600 25.132 14.723 1.00 16.61 177 SER A C 1
ATOM 676 O O . SER A 1 84 ? 97.280 25.398 15.893 1.00 16.65 177 SER A O 1
ATOM 679 N N . LEU A 1 85 ? 98.692 25.613 14.135 1.00 16.66 178 LEU A N 1
ATOM 680 C CA . LEU A 1 85 ? 99.602 26.567 14.809 1.00 16.77 178 LEU A CA 1
ATOM 681 C C . LEU A 1 85 ? 98.845 27.850 15.205 1.00 16.39 178 LEU A C 1
ATOM 682 O O . LEU A 1 85 ? 98.862 28.265 16.355 1.00 16.24 178 LEU A O 1
ATOM 695 N N . THR A 1 87 ? 95.719 28.467 15.631 1.00 15.68 180 THR A N 1
ATOM 696 C CA . THR A 1 87 ? 94.716 28.337 16.692 1.00 15.89 180 THR A CA 1
ATOM 697 C C . THR A 1 87 ? 95.249 28.704 18.098 1.00 16.39 180 THR A C 1
ATOM 698 O O . THR A 1 87 ? 94.499 29.227 18.930 1.00 16.18 180 THR A O 1
ATOM 702 N N . GLN A 1 88 ? 96.545 28.464 18.330 1.00 16.90 181 GLN A N 1
ATOM 703 C CA . GLN A 1 88 ? 97.139 28.739 19.632 1.00 17.50 181 GLN A CA 1
ATOM 704 C C . GLN A 1 88 ? 97.273 30.229 19.933 1.00 17.40 181 GLN A C 1
ATOM 705 O O . GLN A 1 88 ? 97.247 30.616 21.107 1.00 17.58 181 GLN A O 1
ATOM 711 N N . VAL A 1 89 ? 97.384 31.061 18.900 1.00 16.99 182 VAL A N 1
ATOM 712 C CA . VAL A 1 89 ? 97.387 32.499 19.105 1.00 16.97 182 VAL A CA 1
ATOM 713 C C . VAL A 1 89 ? 96.007 32.962 19.621 1.00 16.77 182 VAL A C 1
ATOM 714 O O . VAL A 1 89 ? 95.927 33.713 20.585 1.00 16.68 182 VAL A O 1
ATOM 718 N N . TYR A 1 90 ? 94.912 32.481 19.003 1.00 16.36 183 TYR A N 1
ATOM 719 C CA . TYR A 1 90 ? 93.579 32.809 19.488 1.00 16.47 183 TYR A CA 1
ATOM 720 C C . TYR A 1 90 ? 93.373 32.327 20.930 1.00 17.67 183 TYR A C 1
ATOM 721 O O . TYR A 1 90 ? 92.834 33.051 21.779 1.00 17.73 183 TYR A O 1
ATOM 730 N N . GLU A 1 91 ? 93.834 31.109 21.209 1.00 19.19 184 GLU A N 1
ATOM 731 C CA . GLU A 1 91 ? 93.739 30.529 22.559 1.00 21.02 184 GLU A CA 1
ATOM 732 C C . GLU A 1 91 ? 94.461 31.419 23.584 1.00 20.86 184 GLU A C 1
ATOM 733 O O . GLU A 1 91 ? 93.898 31.717 24.639 1.00 21.04 184 GLU A O 1
ATOM 739 N N A LYS A 1 92 ? 95.671 31.867 23.264 0.50 20.23 185 LYS A N 1
ATOM 740 N N B LYS A 1 92 ? 95.681 31.841 23.270 0.50 20.75 185 LYS A N 1
ATOM 741 C CA A LYS A 1 92 ? 96.446 32.741 24.166 0.50 20.31 185 LYS A CA 1
ATOM 742 C CA B LYS A 1 92 ? 96.448 32.705 24.175 0.50 21.14 185 LYS A CA 1
ATOM 743 C C A LYS A 1 92 ? 95.869 34.146 24.359 0.50 20.09 185 LYS A C 1
ATOM 744 C C B LYS A 1 92 ? 95.698 34.028 24.458 0.50 20.56 185 LYS A C 1
ATOM 745 O O A LYS A 1 92 ? 96.276 34.873 25.262 0.50 20.25 185 LYS A O 1
ATOM 746 O O B LYS A 1 92 ? 95.683 34.503 25.604 0.50 20.75 185 LYS A O 1
ATOM 757 N N . LEU A 1 93 ? 95.012 34.560 23.442 1.00 19.54 186 LEU A N 1
ATOM 758 C CA . LEU A 1 93 ? 94.209 35.781 23.584 1.00 19.38 186 LEU A CA 1
ATOM 759 C C . LEU A 1 93 ? 92.925 35.601 24.392 1.00 19.20 186 LEU A C 1
ATOM 760 O O . LEU A 1 93 ? 92.280 36.591 24.726 1.00 19.46 186 LEU A O 1
ATOM 765 N N . GLY A 1 94 ? 92.582 34.364 24.752 1.00 18.79 187 GLY A N 1
ATOM 766 C CA . GLY A 1 94 ? 91.402 34.066 25.533 1.00 18.75 187 GLY A CA 1
ATOM 767 C C . GLY A 1 94 ? 90.150 33.876 24.712 1.00 18.31 187 GLY A C 1
ATOM 768 O O . GLY A 1 94 ? 89.025 33.966 25.255 1.00 18.73 187 GLY A O 1
ATOM 769 N N . LEU A 1 95 ? 90.324 33.587 23.418 1.00 17.31 188 LEU A N 1
ATOM 770 C CA . LEU A 1 95 ? 89.190 33.470 22.491 1.00 16.87 188 LEU A CA 1
ATOM 771 C C . LEU A 1 95 ? 88.860 32.030 22.149 1.00 16.73 188 LEU A C 1
ATOM 772 O O . LEU A 1 95 ? 89.748 31.156 22.145 1.00 16.64 188 LEU A O 1
ATOM 777 N N . ILE A 1 96 ? 87.597 31.797 21.795 1.00 16.69 189 ILE A N 1
ATOM 778 C CA . ILE A 1 96 ? 87.180 30.525 21.195 1.00 16.59 189 ILE A CA 1
ATOM 779 C C . ILE A 1 96 ? 87.640 30.588 19.737 1.00 15.89 189 ILE A C 1
ATOM 780 O O . ILE A 1 96 ? 87.387 31.579 19.069 1.00 15.85 189 ILE A O 1
ATOM 785 N N . VAL A 1 97 ? 88.286 29.564 19.221 1.00 15.41 190 VAL A N 1
ATOM 786 C CA . VAL A 1 97 ? 88.749 29.648 17.831 1.00 14.90 190 VAL A CA 1
ATOM 787 C C . VAL A 1 97 ? 87.717 28.998 16.921 1.00 14.42 190 VAL A C 1
ATOM 788 O O . VAL A 1 97 ? 87.131 27.965 17.274 1.00 14.62 190 VAL A O 1
ATOM 792 N N . GLN A 1 98 ? 87.478 29.620 15.778 1.00 13.72 191 GLN A N 1
ATOM 793 C CA . GLN A 1 98 ? 86.681 29.046 14.693 1.00 13.36 191 GLN A CA 1
ATOM 794 C C . GLN A 1 98 ? 87.436 29.230 13.390 1.00 13.04 191 GLN A C 1
ATOM 795 O O . GLN A 1 98 ? 88.242 30.174 13.233 1.00 12.89 191 GLN A O 1
ATOM 801 N N . PHE A 1 99 ? 87.219 28.328 12.438 1.00 12.92 192 PHE A N 1
ATOM 802 C CA . PHE A 1 99 ? 87.811 28.482 11.121 1.00 12.76 192 PHE A CA 1
ATOM 803 C C . PHE A 1 99 ? 86.991 27.800 10.031 1.00 12.81 192 PHE A C 1
ATOM 804 O O . PHE A 1 99 ? 86.236 26.847 10.323 1.00 12.83 192 PHE A O 1
ATOM 812 N N . SER A 1 100 ? 87.145 28.286 8.798 1.00 12.79 193 SER A N 1
ATOM 813 C CA . SER A 1 100 ? 86.429 27.724 7.645 1.00 12.98 193 SER A CA 1
ATOM 814 C C . SER A 1 100 ? 87.289 27.803 6.393 1.00 13.15 193 SER A C 1
ATOM 815 O O . SER A 1 100 ? 87.880 28.864 6.104 1.00 13.06 193 SER A O 1
ATOM 818 N N . GLN A 1 101 ? 87.343 26.698 5.642 1.00 13.55 194 GLN A N 1
ATOM 819 C CA . GLN A 1 101 ? 87.820 26.700 4.254 1.00 13.95 194 GLN A CA 1
ATOM 820 C C . GLN A 1 101 ? 86.600 26.655 3.340 1.00 14.00 194 GLN A C 1
ATOM 821 O O . GLN A 1 101 ? 85.793 25.695 3.377 1.00 13.91 194 GLN A O 1
ATOM 827 N N . LEU A 1 102 ? 86.410 27.721 2.573 1.00 14.09 195 LEU A N 1
ATOM 828 C CA . LEU A 1 102 ? 85.193 27.894 1.785 1.00 14.44 195 LEU A CA 1
ATOM 829 C C . LEU A 1 102 ? 85.556 28.078 0.325 1.00 14.65 195 LEU A C 1
ATOM 830 O O . LEU A 1 102 ? 85.492 27.124 -0.444 1.00 14.61 195 LEU A O 1
ATOM 835 N N . GLY A 1 103 ? 85.952 29.285 -0.059 1.00 14.86 196 GLY A N 1
ATOM 836 C CA . GLY A 1 103 ? 86.205 29.594 -1.471 1.00 15.22 196 GLY A CA 1
ATOM 837 C C . GLY A 1 103 ? 84.994 30.027 -2.282 1.00 15.48 196 GLY A C 1
ATOM 838 O O . GLY A 1 103 ? 85.106 30.100 -3.520 1.00 15.85 196 GLY A O 1
ATOM 839 N N . ASN A 1 104 ? 83.866 30.368 -1.633 1.00 15.62 197 ASN A N 1
ATOM 840 C CA . ASN A 1 104 ? 82.651 30.711 -2.369 1.00 16.14 197 ASN A CA 1
ATOM 841 C C . ASN A 1 104 ? 82.841 31.903 -3.315 1.00 16.96 197 ASN A C 1
ATOM 842 O O . ASN A 1 104 ? 82.223 31.963 -4.403 1.00 17.08 197 ASN A O 1
ATOM 847 N N . ASN A 1 105 ? 83.691 32.839 -2.898 1.00 17.59 198 ASN A N 1
ATOM 848 C CA . ASN A 1 105 ? 83.872 34.050 -3.696 1.00 19.07 198 ASN A CA 1
ATOM 849 C C . ASN A 1 105 ? 84.708 33.864 -4.955 1.00 19.87 198 ASN A C 1
ATOM 850 O O . ASN A 1 105 ? 84.865 34.827 -5.694 1.00 21.50 198 ASN A O 1
ATOM 855 N N . SER A 1 106 ? 85.273 32.693 -5.177 1.00 19.98 199 SER A N 1
ATOM 856 C CA . SER A 1 106 ? 85.951 32.350 -6.435 1.00 20.85 199 SER A CA 1
ATOM 857 C C . SER A 1 106 ? 85.352 31.071 -7.055 1.00 21.03 199 SER A C 1
ATOM 858 O O . SER A 1 106 ? 86.007 30.372 -7.835 1.00 22.36 199 SER A O 1
ATOM 861 N N . GLN A 1 107 ? 84.105 30.765 -6.712 1.00 20.77 200 GLN A N 1
ATOM 862 C CA . GLN A 1 107 ? 83.391 29.604 -7.259 1.00 20.82 200 GLN A CA 1
ATOM 863 C C . GLN A 1 107 ? 82.043 30.050 -7.816 1.00 21.31 200 GLN A C 1
ATOM 864 O O . GLN A 1 107 ? 81.387 30.911 -7.242 1.00 21.53 200 GLN A O 1
ATOM 870 N N . SER A 1 108 ? 81.627 29.494 -8.967 1.00 21.58 201 SER A N 1
ATOM 871 C CA . SER A 1 108 ? 80.353 29.880 -9.561 1.00 22.28 201 SER A CA 1
ATOM 872 C C . SER A 1 108 ? 79.704 28.649 -10.238 1.00 22.59 201 SER A C 1
ATOM 873 O O . SER A 1 108 ? 80.315 27.594 -10.337 1.00 22.09 201 SER A O 1
ATOM 876 N N . PHE A 1 109 ? 78.436 28.789 -10.593 1.00 23.17 202 PHE A N 1
ATOM 877 C CA . PHE A 1 109 ? 77.656 27.708 -11.128 1.00 23.76 202 PHE A CA 1
ATOM 878 C C . PHE A 1 109 ? 76.828 28.216 -12.315 1.00 25.34 202 PHE A C 1
ATOM 879 O O . PHE A 1 109 ? 76.249 29.285 -12.243 1.00 25.73 202 PHE A O 1
ATOM 887 N N . ASP A 1 110 ? 76.792 27.425 -13.379 1.00 26.72 203 ASP A N 1
ATOM 888 C CA . ASP A 1 110 ? 75.968 27.709 -14.558 1.00 28.95 203 ASP A CA 1
ATOM 889 C C . ASP A 1 110 ? 74.885 26.635 -14.592 1.00 29.65 203 ASP A C 1
ATOM 890 O O . ASP A 1 110 ? 75.144 25.494 -14.876 1.00 28.67 203 ASP A O 1
ATOM 895 N N . LYS A 1 111 ? 73.680 27.030 -14.218 1.00 31.80 204 LYS A N 1
ATOM 896 C CA . LYS A 1 111 ? 72.544 26.129 -14.125 1.00 34.57 204 LYS A CA 1
ATOM 897 C C . LYS A 1 111 ? 72.235 25.481 -15.477 1.00 34.08 204 LYS A C 1
ATOM 898 O O . LYS A 1 111 ? 71.946 24.292 -15.536 1.00 33.64 204 LYS A O 1
ATOM 904 N N . GLY A 1 112 ? 72.319 26.269 -16.547 1.00 34.33 205 GLY A N 1
ATOM 905 C CA . GLY A 1 112 ? 72.106 25.763 -17.919 1.00 34.75 205 GLY A CA 1
ATOM 906 C C . GLY A 1 112 ? 72.974 24.574 -18.288 1.00 33.59 205 GLY A C 1
ATOM 907 O O . GLY A 1 112 ? 72.487 23.593 -18.836 1.00 34.83 205 GLY A O 1
ATOM 908 N N . THR A 1 113 ? 74.264 24.647 -17.978 1.00 31.61 206 THR A N 1
ATOM 909 C CA . THR A 1 113 ? 75.209 23.593 -18.338 1.00 31.26 206 THR A CA 1
ATOM 910 C C . THR A 1 113 ? 75.507 22.617 -17.205 1.00 30.11 206 THR A C 1
ATOM 911 O O . THR A 1 113 ? 76.089 21.562 -17.434 1.00 30.84 206 THR A O 1
ATOM 915 N N . GLY A 1 114 ? 75.158 22.985 -15.976 1.00 28.53 207 GLY A N 1
ATOM 916 C CA . GLY A 1 114 ? 75.513 22.198 -14.804 1.00 28.01 207 GLY A CA 1
ATOM 917 C C . GLY A 1 114 ? 76.991 22.221 -14.418 1.00 27.10 207 GLY A C 1
ATOM 918 O O . GLY A 1 114 ? 77.451 21.341 -13.685 1.00 26.93 207 GLY A O 1
ATOM 919 N N . VAL A 1 115 ? 77.732 23.220 -14.896 1.00 25.85 208 VAL A N 1
ATOM 920 C CA . VAL A 1 115 ? 79.160 23.282 -14.689 1.00 25.56 208 VAL A CA 1
ATOM 921 C C . VAL A 1 115 ? 79.481 24.206 -13.492 1.00 24.30 208 VAL A C 1
ATOM 922 O O . VAL A 1 115 ? 78.936 25.311 -13.375 1.00 23.39 208 VAL A O 1
ATOM 926 N N . THR A 1 116 ? 80.351 23.702 -12.618 1.00 24.13 209 THR A N 1
ATOM 927 C CA . THR A 1 116 ? 80.899 24.452 -11.501 1.00 24.07 209 THR A CA 1
ATOM 928 C C . THR A 1 116 ? 82.268 24.992 -11.953 1.00 24.33 209 THR A C 1
ATOM 929 O O . THR A 1 116 ? 83.147 24.213 -12.356 1.00 25.51 209 THR A O 1
ATOM 933 N N . LEU A 1 117 ? 82.437 26.313 -11.917 1.00 23.81 210 LEU A N 1
ATOM 934 C CA . LEU A 1 117 ? 83.648 26.960 -12.386 1.00 24.02 210 LEU A CA 1
ATOM 935 C C . LEU A 1 117 ? 84.480 27.437 -11.180 1.00 23.79 210 LEU A C 1
ATOM 936 O O . LEU A 1 117 ? 83.925 28.073 -10.288 1.00 22.74 210 LEU A O 1
ATOM 941 N N . ILE A 1 118 ? 85.772 27.111 -11.178 1.00 24.47 211 ILE A N 1
ATOM 942 C CA . ILE A 1 118 ? 86.702 27.431 -10.076 1.00 25.14 211 ILE A CA 1
ATOM 943 C C . ILE A 1 118 ? 87.631 28.509 -10.599 1.00 25.44 211 ILE A C 1
ATOM 944 O O . ILE A 1 118 ? 88.424 28.264 -11.532 1.00 25.39 211 ILE A O 1
ATOM 949 N N . GLY A 1 119 ? 87.529 29.696 -10.009 1.00 25.58 212 GLY A N 1
ATOM 950 C CA . GLY A 1 119 ? 88.278 30.859 -10.412 1.00 26.84 212 GLY A CA 1
ATOM 951 C C . GLY A 1 119 ? 87.388 31.862 -11.098 1.00 28.18 212 GLY A C 1
ATOM 952 O O . GLY A 1 119 ? 86.418 31.488 -11.751 1.00 28.34 212 GLY A O 1
ATOM 953 N N . SER A 1 120 ? 87.707 33.139 -10.924 1.00 29.72 213 SER A N 1
ATOM 954 C CA . SER A 1 120 ? 87.035 34.232 -11.632 1.00 32.38 213 SER A CA 1
ATOM 955 C C . SER A 1 120 ? 88.079 35.250 -12.083 1.00 35.25 213 SER A C 1
ATOM 956 O O . SER A 1 120 ? 89.211 35.251 -11.604 1.00 33.93 213 SER A O 1
ATOM 959 N N . GLU A 1 121 ? 87.649 36.128 -12.983 1.00 40.66 214 GLU A N 1
ATOM 960 C CA . GLU A 1 121 ? 88.482 37.201 -13.539 1.00 45.43 214 GLU A CA 1
ATOM 961 C C . GLU A 1 121 ? 88.942 38.142 -12.417 1.00 45.32 214 GLU A C 1
ATOM 962 O O . GLU A 1 121 ? 90.097 38.567 -12.402 1.00 46.03 214 GLU A O 1
ATOM 968 N N . GLU A 1 122 ? 88.038 38.424 -11.467 1.00 45.19 215 GLU A N 1
ATOM 969 C CA . GLU A 1 122 ? 88.313 39.343 -10.336 1.00 45.25 215 GLU A CA 1
ATOM 970 C C . GLU A 1 122 ? 89.121 38.704 -9.214 1.00 40.90 215 GLU A C 1
ATOM 971 O O . GLU A 1 122 ? 89.839 39.391 -8.497 1.00 40.60 215 GLU A O 1
ATOM 977 N N . GLU A 1 123 ? 88.993 37.389 -9.050 1.00 36.79 216 GLU A N 1
ATOM 978 C CA . GLU A 1 123 ? 89.603 36.712 -7.920 1.00 34.58 216 GLU A CA 1
ATOM 979 C C . GLU A 1 123 ? 90.047 35.287 -8.310 1.00 31.16 216 GLU A C 1
ATOM 980 O O . GLU A 1 123 ? 89.201 34.440 -8.635 1.00 30.42 216 GLU A O 1
ATOM 986 N N . PRO A 1 124 ? 91.358 35.010 -8.276 1.00 28.69 217 PRO A N 1
ATOM 987 C CA . PRO A 1 124 ? 91.754 33.618 -8.522 1.00 27.16 217 PRO A CA 1
ATOM 988 C C . PRO A 1 124 ? 91.280 32.734 -7.372 1.00 25.23 217 PRO A C 1
ATOM 989 O O . PRO A 1 124 ? 91.104 33.230 -6.245 1.00 25.05 217 PRO A O 1
ATOM 993 N N . SER A 1 125 ? 91.051 31.456 -7.662 1.00 25.04 218 SER A N 1
ATOM 994 C CA . SER A 1 125 ? 90.883 30.467 -6.630 1.00 23.77 218 SER A CA 1
ATOM 995 C C . SER A 1 125 ? 92.272 30.132 -6.075 1.00 22.83 218 SER A C 1
ATOM 996 O O . SER A 1 125 ? 93.181 29.752 -6.831 1.00 22.67 218 SER A O 1
ATOM 1007 N N . LEU A 1 127 ? 94.281 28.238 -2.543 1.00 19.55 220 LEU A N 1
ATOM 1008 C CA . LEU A 1 127 ? 94.075 27.373 -1.368 1.00 18.95 220 LEU A CA 1
ATOM 1009 C C . LEU A 1 127 ? 94.228 28.259 -0.122 1.00 18.10 220 LEU A C 1
ATOM 1010 O O . LEU A 1 127 ? 95.278 28.816 0.118 1.00 17.68 220 LEU A O 1
ATOM 1015 N N . HIS A 1 128 ? 93.144 28.432 0.618 1.00 17.33 221 HIS A N 1
ATOM 1016 C CA . HIS A 1 128 ? 93.168 29.378 1.749 1.00 16.75 221 HIS A CA 1
ATOM 1017 C C . HIS A 1 128 ? 92.033 29.100 2.683 1.00 16.04 221 HIS A C 1
ATOM 1018 O O . HIS A 1 128 ? 91.025 28.521 2.276 1.00 16.04 221 HIS A O 1
ATOM 1025 N N . LEU A 1 129 ? 92.178 29.529 3.936 1.00 15.32 222 LEU A N 1
ATOM 1026 C CA . LEU A 1 129 ? 91.095 29.432 4.879 1.00 14.90 222 LEU A CA 1
ATOM 1027 C C . LEU A 1 129 ? 91.072 30.650 5.790 1.00 14.38 222 LEU A C 1
ATOM 1028 O O . LEU A 1 129 ? 92.027 31.423 5.838 1.00 14.21 222 LEU A O 1
ATOM 1033 N N . HIS A 1 130 ? 89.948 30.792 6.471 1.00 14.05 223 HIS A N 1
ATOM 1034 C CA . HIS A 1 130 ? 89.653 31.935 7.349 1.00 13.72 223 HIS A CA 1
ATOM 1035 C C . HIS A 1 130 ? 89.650 31.422 8.770 1.00 13.46 223 HIS A C 1
ATOM 1036 O O . HIS A 1 130 ? 89.166 30.333 9.031 1.00 13.45 223 HIS A O 1
ATOM 1051 N N . TRP A 1 132 ? 89.090 33.004 13.016 1.00 12.57 225 TRP A N 1
ATOM 1052 C CA . TRP A 1 132 ? 88.690 34.156 13.829 1.00 12.47 225 TRP A CA 1
ATOM 1053 C C . TRP A 1 132 ? 88.389 33.685 15.232 1.00 12.59 225 TRP A C 1
ATOM 1054 O O . TRP A 1 132 ? 88.403 32.459 15.511 1.00 12.75 225 TRP A O 1
ATOM 1065 N N . GLY A 1 133 ? 88.170 34.640 16.116 1.00 12.56 226 GLY A N 1
ATOM 1066 C CA . GLY A 1 133 ? 87.888 34.349 17.540 1.00 12.72 226 GLY A CA 1
ATOM 1067 C C . GLY A 1 133 ? 86.466 34.743 17.917 1.00 12.71 226 GLY A C 1
ATOM 1068 O O . GLY A 1 133 ? 85.890 35.700 17.339 1.00 12.59 226 GLY A O 1
ATOM 1069 N N . ARG A 1 134 ? 85.912 34.015 18.891 1.00 12.94 227 ARG A N 1
ATOM 1070 C CA . ARG A 1 134 ? 84.628 34.304 19.497 1.00 13.09 227 ARG A CA 1
ATOM 1071 C C . ARG A 1 134 ? 84.772 34.594 20.995 1.00 13.39 227 ARG A C 1
ATOM 1072 O O . ARG A 1 134 ? 85.605 34.015 21.707 1.00 13.56 227 ARG A O 1
ATOM 1080 N N . GLY A 1 135 ? 83.881 35.434 21.466 1.00 13.61 228 GLY A N 1
ATOM 1081 C CA . GLY A 1 135 ? 83.861 35.862 22.847 1.00 14.05 228 GLY A CA 1
ATOM 1082 C C . GLY A 1 135 ? 82.952 37.062 23.018 1.00 14.29 228 GLY A C 1
ATOM 1083 O O . GLY A 1 135 ? 82.022 37.228 22.230 1.00 14.25 228 GLY A O 1
ATOM 1084 N N . ASP A 1 136 ? 83.179 37.872 24.057 1.00 14.71 229 ASP A N 1
ATOM 1085 C CA . ASP A 1 136 ? 82.373 39.062 24.249 1.00 15.07 229 ASP A CA 1
ATOM 1086 C C . ASP A 1 136 ? 82.686 40.055 23.126 1.00 14.94 229 ASP A C 1
ATOM 1087 O O . ASP A 1 136 ? 83.797 40.577 23.073 1.00 14.90 229 ASP A O 1
ATOM 1092 N N . PRO A 1 137 ? 81.724 40.336 22.243 1.00 15.04 230 PRO A N 1
ATOM 1093 C CA . PRO A 1 137 ? 82.015 41.261 21.149 1.00 15.11 230 PRO A CA 1
ATOM 1094 C C . PRO A 1 137 ? 82.453 42.647 21.552 1.00 15.50 230 PRO A C 1
ATOM 1095 O O . PRO A 1 137 ? 83.168 43.286 20.788 1.00 15.13 230 PRO A O 1
ATOM 1099 N N . ASP A 1 138 ? 82.050 43.085 22.747 1.00 16.23 231 ASP A N 1
ATOM 1100 C CA . ASP A 1 138 ? 82.451 44.401 23.233 1.00 17.06 231 ASP A CA 1
ATOM 1101 C C . ASP A 1 138 ? 83.764 44.414 24.023 1.00 16.98 231 ASP A C 1
ATOM 1102 O O . ASP A 1 138 ? 84.229 45.504 24.386 1.00 17.05 231 ASP A O 1
ATOM 1123 N N . GLU A 1 140 ? 87.721 44.359 24.597 1.00 16.47 233 GLU A N 1
ATOM 1124 C CA . GLU A 1 140 ? 88.980 44.617 23.871 1.00 16.23 233 GLU A CA 1
ATOM 1125 C C . GLU A 1 140 ? 90.031 43.615 24.320 1.00 16.08 233 GLU A C 1
ATOM 1126 O O . GLU A 1 140 ? 90.877 43.920 25.168 1.00 16.16 233 GLU A O 1
ATOM 1132 N N . TYR A 1 141 ? 89.977 42.424 23.729 1.00 15.76 234 TYR A N 1
ATOM 1133 C CA . TYR A 1 141 ? 90.927 41.347 24.035 1.00 15.86 234 TYR A CA 1
ATOM 1134 C C . TYR A 1 141 ? 92.355 41.797 23.691 1.00 15.87 234 TYR A C 1
ATOM 1135 O O . TYR A 1 141 ? 93.330 41.407 24.368 1.00 16.21 234 TYR A O 1
ATOM 1144 N N . ILE A 1 142 ? 92.472 42.622 22.660 1.00 15.45 235 ILE A N 1
ATOM 1145 C CA . ILE A 1 142 ? 93.677 43.398 22.374 1.00 15.47 235 ILE A CA 1
ATOM 1146 C C . ILE A 1 142 ? 93.306 44.845 22.686 1.00 15.58 235 ILE A C 1
ATOM 1147 O O . ILE A 1 142 ? 92.285 45.330 22.194 1.00 15.30 235 ILE A O 1
ATOM 1152 N N . ALA A 1 143 ? 94.090 45.505 23.556 1.00 15.90 236 ALA A N 1
ATOM 1153 C CA . ALA A 1 143 ? 93.751 46.856 24.019 1.00 16.09 236 ALA A CA 1
ATOM 1154 C C . ALA A 1 143 ? 93.472 47.819 22.864 1.00 15.87 236 ALA A C 1
ATOM 1155 O O . ALA A 1 143 ? 94.249 47.927 21.905 1.00 15.80 236 ALA A O 1
ATOM 1157 N N . GLY A 1 144 ? 92.310 48.463 22.932 1.00 15.83 237 GLY A N 1
ATOM 1158 C CA . GLY A 1 144 ? 91.866 49.448 21.933 1.00 15.74 237 GLY A CA 1
ATOM 1159 C C . GLY A 1 144 ? 91.103 48.811 20.773 1.00 15.45 237 GLY A C 1
ATOM 1160 O O . GLY A 1 144 ? 90.636 49.522 19.874 1.00 15.41 237 GLY A O 1
ATOM 1161 N N . VAL A 1 145 ? 90.952 47.480 20.768 1.00 15.18 238 VAL A N 1
ATOM 1162 C CA . VAL A 1 145 ? 90.332 46.817 19.605 1.00 14.96 238 VAL A CA 1
ATOM 1163 C C . VAL A 1 145 ? 89.231 45.864 20.104 1.00 14.85 238 VAL A C 1
ATOM 1164 O O . VAL A 1 145 ? 89.516 44.749 20.519 1.00 14.62 238 VAL A O 1
ATOM 1168 N N . PRO A 1 146 ? 87.964 46.286 20.030 1.00 14.99 239 PRO A N 1
ATOM 1169 C CA . PRO A 1 146 ? 86.874 45.381 20.412 1.00 15.00 239 PRO A CA 1
ATOM 1170 C C . PRO A 1 146 ? 86.871 44.181 19.461 1.00 14.64 239 PRO A C 1
ATOM 1171 O O . PRO A 1 146 ? 87.169 44.337 18.277 1.00 14.44 239 PRO A O 1
ATOM 1175 N N . LEU A 1 147 ? 86.555 43.022 19.994 1.00 14.58 240 LEU A N 1
ATOM 1176 C CA . LEU A 1 147 ? 86.513 41.818 19.192 1.00 14.41 240 LEU A CA 1
ATOM 1177 C C . LEU A 1 147 ? 85.537 41.935 18.021 1.00 14.48 240 LEU A C 1
ATOM 1178 O O . LEU A 1 147 ? 85.885 41.614 16.889 1.00 14.33 240 LEU A O 1
ATOM 1183 N N . ARG A 1 148 ? 84.330 42.427 18.316 1.00 14.77 241 ARG A N 1
ATOM 1184 C CA . ARG A 1 148 ? 83.229 42.502 17.368 1.00 15.07 241 ARG A CA 1
ATOM 1185 C C . ARG A 1 148 ? 82.782 41.108 16.923 1.00 14.89 241 ARG A C 1
ATOM 1186 O O . ARG A 1 148 ? 83.253 40.090 17.450 1.00 14.75 241 ARG A O 1
ATOM 1194 N N . GLY A 1 149 ? 81.846 41.039 15.985 1.00 14.94 242 GLY A N 1
ATOM 1195 C CA . GLY A 1 149 ? 81.246 39.769 15.599 1.00 14.96 242 GLY A CA 1
ATOM 1196 C C . GLY A 1 149 ? 80.029 39.488 16.477 1.00 15.23 242 GLY A C 1
ATOM 1197 O O . GLY A 1 149 ? 79.758 40.219 17.438 1.00 15.21 242 GLY A O 1
ATOM 1198 N N . PRO A 1 150 ? 79.225 38.481 16.109 1.00 15.44 243 PRO A N 1
ATOM 1199 C CA . PRO A 1 150 ? 78.029 38.161 16.873 1.00 15.82 243 PRO A CA 1
ATOM 1200 C C . PRO A 1 150 ? 78.352 37.503 18.201 1.00 15.88 243 PRO A C 1
ATOM 1201 O O . PRO A 1 150 ? 79.421 36.884 18.372 1.00 15.45 243 PRO A O 1
ATOM 1205 N N . GLU A 1 151 ? 77.417 37.596 19.142 1.00 16.46 244 GLU A N 1
ATOM 1206 C CA . GLU A 1 151 ? 77.604 36.916 20.427 1.00 16.88 244 GLU A CA 1
ATOM 1207 C C . GLU A 1 151 ? 77.771 35.395 20.267 1.00 16.53 244 GLU A C 1
ATOM 1208 O O . GLU A 1 151 ? 77.151 34.831 19.386 1.00 16.34 244 GLU A O 1
ATOM 1214 N N . PRO A 1 152 ? 78.602 34.747 21.104 1.00 16.34 245 PRO A N 1
ATOM 1215 C CA . PRO A 1 152 ? 78.756 33.281 21.108 1.00 16.49 245 PRO A CA 1
ATOM 1216 C C . PRO A 1 152 ? 77.433 32.560 21.132 1.00 16.83 245 PRO A C 1
ATOM 1217 O O . PRO A 1 152 ? 76.484 33.016 21.790 1.00 17.02 245 PRO A O 1
ATOM 1221 N N . GLY A 1 153 ? 77.360 31.505 20.337 1.00 16.85 246 GLY A N 1
ATOM 1222 C CA . GLY A 1 153 ? 76.113 30.786 20.062 1.00 17.21 246 GLY A CA 1
ATOM 1223 C C . GLY A 1 153 ? 75.545 31.060 18.693 1.00 17.12 246 GLY A C 1
ATOM 1224 O O . GLY A 1 153 ? 74.904 30.177 18.099 1.00 17.18 246 GLY A O 1
ATOM 1225 N N . LEU A 1 154 ? 75.721 32.289 18.213 1.00 16.89 247 LEU A N 1
ATOM 1226 C CA . LEU A 1 154 ? 75.186 32.694 16.915 1.00 16.97 247 LEU A CA 1
ATOM 1227 C C . LEU A 1 154 ? 76.216 32.381 15.832 1.00 16.47 247 LEU A C 1
ATOM 1228 O O . LEU A 1 154 ? 77.425 32.384 16.105 1.00 16.16 247 LEU A O 1
ATOM 1241 N N . PHE A 1 156 ? 78.700 33.118 12.908 1.00 15.79 249 PHE A N 1
ATOM 1242 C CA . PHE A 1 156 ? 79.539 34.192 12.371 1.00 15.77 249 PHE A CA 1
ATOM 1243 C C . PHE A 1 156 ? 79.490 34.120 10.844 1.00 16.11 249 PHE A C 1
ATOM 1244 O O . PHE A 1 156 ? 79.866 33.100 10.255 1.00 16.28 249 PHE A O 1
ATOM 1252 N N . ASP A 1 157 ? 78.965 35.148 10.189 1.00 16.64 250 ASP A N 1
ATOM 1253 C CA . ASP A 1 157 ? 78.830 35.116 8.735 1.00 17.20 250 ASP A CA 1
ATOM 1254 C C . ASP A 1 157 ? 80.073 35.727 8.105 1.00 16.95 250 ASP A C 1
ATOM 1255 O O . ASP A 1 157 ? 80.356 36.907 8.322 1.00 16.51 250 ASP A O 1
ATOM 1260 N N . LEU A 1 158 ? 80.822 34.923 7.338 1.00 16.96 251 LEU A N 1
ATOM 1261 C CA . LEU A 1 158 ? 82.056 35.391 6.704 1.00 17.20 251 LEU A CA 1
ATOM 1262 C C . LEU A 1 158 ? 81.827 36.295 5.486 1.00 18.24 251 LEU A C 1
ATOM 1263 O O . LEU A 1 158 ? 82.787 36.910 5.015 1.00 17.89 251 LEU A O 1
ATOM 1268 N N . ILE A 1 159 ? 80.579 36.360 5.012 1.00 19.69 252 ILE A N 1
ATOM 1269 C CA . ILE A 1 159 ? 80.090 37.280 3.992 1.00 21.58 252 ILE A CA 1
ATOM 1270 C C . ILE A 1 159 ? 80.453 36.746 2.614 1.00 23.10 252 ILE A C 1
ATOM 1271 O O . ILE A 1 159 ? 81.615 36.795 2.217 1.00 24.96 252 ILE A O 1
ATOM 1276 N N . ALA A 1 160 ? 79.487 36.190 1.901 1.00 21.48 253 ALA A N 1
ATOM 1277 C CA . ALA A 1 160 ? 79.680 35.773 0.518 1.00 21.57 253 ALA A CA 1
ATOM 1278 C C . ALA A 1 160 ? 79.307 36.945 -0.396 1.00 22.42 253 ALA A C 1
ATOM 1279 O O . ALA A 1 160 ? 78.355 37.658 -0.103 1.00 22.54 253 ALA A O 1
ATOM 1281 N N . LYS A 1 161 ? 80.056 37.163 -1.470 1.00 23.68 254 LYS A N 1
ATOM 1282 C CA . LYS A 1 161 ? 79.695 38.198 -2.471 1.00 26.55 254 LYS A CA 1
ATOM 1283 C C . LYS A 1 161 ? 78.350 37.925 -3.132 1.00 26.31 254 LYS A C 1
ATOM 1284 O O . LYS A 1 161 ? 77.569 38.838 -3.370 1.00 26.56 254 LYS A O 1
ATOM 1290 N N . ASN A 1 162 ? 78.104 36.655 -3.428 1.00 25.67 255 ASN A N 1
ATOM 1291 C CA . ASN A 1 162 ? 76.849 36.186 -4.014 1.00 27.09 255 ASN A CA 1
ATOM 1292 C C . ASN A 1 162 ? 75.876 35.779 -2.884 1.00 26.57 255 ASN A C 1
ATOM 1293 O O . ASN A 1 162 ? 76.151 34.877 -2.089 1.00 24.51 255 ASN A O 1
ATOM 1298 N N . LYS A 1 163 ? 74.737 36.453 -2.817 1.00 28.10 256 LYS A N 1
ATOM 1299 C CA . LYS A 1 163 ? 73.702 36.138 -1.839 1.00 29.37 256 LYS A CA 1
ATOM 1300 C C . LYS A 1 163 ? 72.351 36.025 -2.544 1.00 31.22 256 LYS A C 1
ATOM 1301 O O . LYS A 1 163 ? 72.106 36.748 -3.502 1.00 32.70 256 LYS A O 1
ATOM 1307 N N . THR A 1 164 ? 71.484 35.140 -2.068 1.00 32.25 257 THR A N 1
ATOM 1308 C CA . THR A 1 164 ? 70.118 35.053 -2.607 1.00 34.65 257 THR A CA 1
ATOM 1309 C C . THR A 1 164 ? 69.162 35.961 -1.845 1.00 34.61 257 THR A C 1
ATOM 1310 O O . THR A 1 164 ? 68.095 36.297 -2.350 1.00 34.49 257 THR A O 1
ATOM 1314 N N . HIS A 1 165 ? 69.515 36.307 -0.606 1.00 33.80 258 HIS A N 1
ATOM 1315 C CA . HIS A 1 165 ? 68.735 37.227 0.186 1.00 33.96 258 HIS A CA 1
ATOM 1316 C C . HIS A 1 165 ? 69.653 37.999 1.147 1.00 32.09 258 HIS A C 1
ATOM 1317 O O . HIS A 1 165 ? 70.764 37.537 1.455 1.00 29.65 258 HIS A O 1
ATOM 1324 N N . PRO A 1 166 ? 69.184 39.167 1.619 1.00 34.52 259 PRO A N 1
ATOM 1325 C CA . PRO A 1 166 ? 70.008 39.964 2.554 1.00 32.64 259 PRO A CA 1
ATOM 1326 C C . PRO A 1 166 ? 70.249 39.252 3.881 1.00 30.28 259 PRO A C 1
ATOM 1327 O O . PRO A 1 166 ? 69.423 38.470 4.333 1.00 29.99 259 PRO A O 1
ATOM 1331 N N . ILE A 1 167 ? 71.392 39.517 4.497 1.00 27.79 260 ILE A N 1
ATOM 1332 C CA . ILE A 1 167 ? 71.712 38.919 5.777 1.00 26.60 260 ILE A CA 1
ATOM 1333 C C . ILE A 1 167 ? 71.734 39.998 6.854 1.00 26.17 260 ILE A C 1
ATOM 1334 O O . ILE A 1 167 ? 71.522 41.151 6.565 1.00 27.12 260 ILE A O 1
ATOM 1339 N N . ASN A 1 168 ? 71.957 39.595 8.093 1.00 26.02 261 ASN A N 1
ATOM 1340 C CA . ASN A 1 168 ? 71.922 40.516 9.196 1.00 27.13 261 ASN A CA 1
ATOM 1341 C C . ASN A 1 168 ? 73.293 40.806 9.793 1.00 24.44 261 ASN A C 1
ATOM 1342 O O . ASN A 1 168 ? 73.367 41.134 10.980 1.00 24.67 261 ASN A O 1
ATOM 1347 N N . GLN A 1 169 ? 74.349 40.629 8.994 1.00 21.33 262 GLN A N 1
ATOM 1348 C CA . GLN A 1 169 ? 75.705 41.025 9.360 1.00 20.02 262 GLN A CA 1
ATOM 1349 C C . GLN A 1 169 ? 76.372 41.640 8.172 1.00 19.57 262 GLN A C 1
ATOM 1350 O O . GLN A 1 169 ? 75.968 41.420 7.049 1.00 19.57 262 GLN A O 1
ATOM 1356 N N . HIS A 1 170 ? 77.442 42.383 8.417 1.00 19.22 263 HIS A N 1
ATOM 1357 C CA . HIS A 1 170 ? 78.280 42.877 7.339 1.00 19.32 263 HIS A CA 1
ATOM 1358 C C . HIS A 1 170 ? 79.726 43.025 7.815 1.00 18.31 263 HIS A C 1
ATOM 1359 O O . HIS A 1 170 ? 79.993 43.142 9.010 1.00 17.55 263 HIS A O 1
ATOM 1366 N N . ALA A 1 171 ? 80.632 43.041 6.858 1.00 18.28 264 ALA A N 1
ATOM 1367 C CA . ALA A 1 171 ? 82.043 43.226 7.169 1.00 17.83 264 ALA A CA 1
ATOM 1368 C C . ALA A 1 171 ? 82.248 44.616 7.756 1.00 17.58 264 ALA A C 1
ATOM 1369 O O . ALA A 1 171 ? 81.556 45.566 7.364 1.00 17.98 264 ALA A O 1
ATOM 1371 N N . ILE A 1 172 ? 83.207 44.734 8.669 1.00 16.87 265 ILE A N 1
ATOM 1372 C CA . ILE A 1 172 ? 83.593 46.012 9.256 1.00 17.15 265 ILE A CA 1
ATOM 1373 C C . ILE A 1 172 ? 85.036 46.337 8.863 1.00 17.46 265 ILE A C 1
ATOM 1374 O O . ILE A 1 172 ? 85.964 45.600 9.225 1.00 16.30 265 ILE A O 1
ATOM 1379 N N . LYS A 1 173 ? 85.209 47.468 8.166 1.00 18.95 266 LYS A N 1
ATOM 1380 C CA . LYS A 1 173 ? 86.527 47.886 7.706 1.00 20.07 266 LYS A CA 1
ATOM 1381 C C . LYS A 1 173 ? 87.402 48.250 8.895 1.00 18.16 266 LYS A C 1
ATOM 1382 O O . LYS A 1 173 ? 86.903 48.662 9.944 1.00 17.75 266 LYS A O 1
ATOM 1388 N N . TRP A 1 174 ? 88.699 48.057 8.741 1.00 17.25 267 TRP A N 1
ATOM 1389 C CA . TRP A 1 174 ? 89.658 48.357 9.816 1.00 16.19 267 TRP A CA 1
ATOM 1390 C C . TRP A 1 174 ? 89.842 49.860 10.043 1.00 16.69 267 TRP A C 1
ATOM 1391 O O . TRP A 1 174 ? 90.104 50.607 9.101 1.00 17.80 267 TRP A O 1
ATOM 1402 N N . ASN A 1 175 ? 89.742 50.299 11.286 1.00 16.27 268 ASN A N 1
ATOM 1403 C CA . ASN A 1 175 ? 90.362 51.557 11.715 1.00 16.87 268 ASN A CA 1
ATOM 1404 C C . ASN A 1 175 ? 91.900 51.331 11.648 1.00 16.85 268 ASN A C 1
ATOM 1405 O O . ASN A 1 175 ? 92.389 50.265 12.090 1.00 15.98 268 ASN A O 1
ATOM 1410 N N A GLU A 1 176 ? 92.636 52.372 11.229 0.50 18.00 269 GLU A N 1
ATOM 1411 N N B GLU A 1 176 ? 92.633 52.265 11.057 0.50 17.88 269 GLU A N 1
ATOM 1412 C CA A GLU A 1 176 ? 94.111 52.306 11.032 0.50 18.50 269 GLU A CA 1
ATOM 1413 C CA B GLU A 1 176 ? 94.040 52.008 10.701 0.50 18.28 269 GLU A CA 1
ATOM 1414 C C A GLU A 1 176 ? 94.887 52.010 12.326 0.50 17.65 269 GLU A C 1
ATOM 1415 C C B GLU A 1 176 ? 94.890 51.804 11.960 0.50 17.41 269 GLU A C 1
ATOM 1416 O O A GLU A 1 176 ? 95.731 51.105 12.314 0.50 17.39 269 GLU A O 1
ATOM 1417 O O B GLU A 1 176 ? 95.770 50.959 12.002 0.50 17.24 269 GLU A O 1
ATOM 1428 N N A GLU A 1 177 ? 94.639 52.745 13.419 0.60 18.31 270 GLU A N 1
ATOM 1429 N N B GLU A 1 177 ? 94.582 52.569 13.027 0.40 17.91 270 GLU A N 1
ATOM 1430 C CA A GLU A 1 177 ? 95.367 52.473 14.652 0.60 18.43 270 GLU A CA 1
ATOM 1431 C CA B GLU A 1 177 ? 95.286 52.455 14.333 0.40 17.84 270 GLU A CA 1
ATOM 1432 C C A GLU A 1 177 ? 95.016 51.126 15.247 0.60 17.31 270 GLU A C 1
ATOM 1433 C C B GLU A 1 177 ? 95.028 51.121 15.053 0.40 17.02 270 GLU A C 1
ATOM 1434 O O A GLU A 1 177 ? 95.889 50.443 15.800 0.60 17.00 270 GLU A O 1
ATOM 1435 O O B GLU A 1 177 ? 95.954 50.486 15.567 0.40 16.83 270 GLU A O 1
ATOM 1446 N N . GLU A 1 178 ? 93.760 50.715 15.086 1.00 16.49 271 GLU A N 1
ATOM 1447 C CA . GLU A 1 178 ? 93.349 49.404 15.593 1.00 15.91 271 GLU A CA 1
ATOM 1448 C C . GLU A 1 178 ? 94.015 48.258 14.827 1.00 15.51 271 GLU A C 1
ATOM 1449 O O . GLU A 1 178 ? 94.443 47.287 15.435 1.00 15.14 271 GLU A O 1
ATOM 1455 N N . LEU A 1 179 ? 94.125 48.420 13.515 1.00 15.63 272 LEU A N 1
ATOM 1456 C CA . LEU A 1 179 ? 94.815 47.433 12.666 1.00 15.80 272 LEU A CA 1
ATOM 1457 C C . LEU A 1 179 ? 96.266 47.284 13.125 1.00 15.97 272 LEU A C 1
ATOM 1458 O O . LEU A 1 179 ? 96.763 46.167 13.314 1.00 15.46 272 LEU A O 1
ATOM 1463 N N . LYS A 1 180 ? 96.926 48.415 13.304 1.00 16.69 273 LYS A N 1
ATOM 1464 C CA . LYS A 1 180 ? 98.325 48.382 13.760 1.00 17.43 273 LYS A CA 1
ATOM 1465 C C . LYS A 1 180 ? 98.472 47.673 15.123 1.00 16.47 273 LYS A C 1
ATOM 1466 O O . LYS A 1 180 ? 99.387 46.878 15.307 1.00 16.38 273 LYS A O 1
ATOM 1472 N N . ALA A 1 181 ? 97.575 47.961 16.062 1.00 15.66 274 ALA A N 1
ATOM 1473 C CA . ALA A 1 181 ? 97.610 47.336 17.395 1.00 15.26 274 ALA A CA 1
ATOM 1474 C C . ALA A 1 181 ? 97.384 45.812 17.298 1.00 14.73 274 ALA A C 1
ATOM 1475 O O . ALA A 1 181 ? 98.059 45.037 17.937 1.00 14.66 274 ALA A O 1
ATOM 1477 N N A CYS A 1 182 ? 96.372 45.427 16.539 0.70 14.19 275 CYS A N 1
ATOM 1478 N N B CYS A 1 182 ? 96.490 45.407 16.403 0.30 14.64 275 CYS A N 1
ATOM 1479 C CA A CYS A 1 182 ? 96.001 44.007 16.399 0.70 13.95 275 CYS A CA 1
ATOM 1480 C CA B CYS A 1 182 ? 96.277 43.986 16.125 0.30 14.61 275 CYS A CA 1
ATOM 1481 C C A CYS A 1 182 ? 97.157 43.210 15.792 0.70 13.98 275 CYS A C 1
ATOM 1482 C C B CYS A 1 182 ? 97.424 43.304 15.397 0.30 14.62 275 CYS A C 1
ATOM 1483 O O A CYS A 1 182 ? 97.551 42.143 16.265 0.70 13.92 275 CYS A O 1
ATOM 1484 O O B CYS A 1 182 ? 97.801 42.184 15.751 0.30 14.55 275 CYS A O 1
ATOM 1489 N N A LEU A 1 183 ? 97.725 43.782 14.724 0.50 14.18 276 LEU A N 1
ATOM 1490 N N B LEU A 1 183 ? 97.987 43.955 14.390 0.50 14.80 276 LEU A N 1
ATOM 1491 C CA A LEU A 1 183 ? 98.882 43.208 14.000 0.50 14.48 276 LEU A CA 1
ATOM 1492 C CA B LEU A 1 183 ? 99.103 43.372 13.720 0.50 15.04 276 LEU A CA 1
ATOM 1493 C C A LEU A 1 183 ? 100.061 42.985 14.925 0.50 14.70 276 LEU A C 1
ATOM 1494 C C B LEU A 1 183 ? 100.189 43.077 14.758 0.50 15.03 276 LEU A C 1
ATOM 1495 O O A LEU A 1 183 ? 100.608 41.884 15.003 0.50 14.68 276 LEU A O 1
ATOM 1496 O O B LEU A 1 183 ? 100.755 41.983 14.787 0.50 15.02 276 LEU A O 1
ATOM 1505 N N . ALA A 1 184 ? 100.433 44.030 15.656 1.00 15.04 277 ALA A N 1
ATOM 1506 C CA . ALA A 1 184 ? 101.561 43.937 16.590 1.00 15.45 277 ALA A CA 1
ATOM 1507 C C . ALA A 1 184 ? 101.334 42.821 17.610 1.00 15.35 277 ALA A C 1
ATOM 1508 O O . ALA A 1 184 ? 102.272 42.070 17.919 1.00 15.57 277 ALA A O 1
ATOM 1518 N N . PHE A 1 186 ? 99.273 40.105 17.344 1.00 14.53 279 PHE A N 1
ATOM 1519 C CA . PHE A 1 186 ? 99.334 38.793 16.676 1.00 14.39 279 PHE A CA 1
ATOM 1520 C C . PHE A 1 186 ? 100.789 38.369 16.451 1.00 14.49 279 PHE A C 1
ATOM 1521 O O . PHE A 1 186 ? 101.148 37.222 16.729 1.00 14.45 279 PHE A O 1
ATOM 1529 N N . LYS A 1 187 ? 101.618 39.304 15.983 1.00 14.71 280 LYS A N 1
ATOM 1530 C CA . LYS A 1 187 ? 103.046 38.996 15.771 1.00 15.12 280 LYS A CA 1
ATOM 1531 C C . LYS A 1 187 ? 103.746 38.578 17.069 1.00 15.33 280 LYS A C 1
ATOM 1532 O O . LYS A 1 187 ? 104.452 37.581 17.102 1.00 15.39 280 LYS A O 1
ATOM 1538 N N . LEU A 1 188 ? 103.514 39.327 18.134 1.00 15.50 281 LEU A N 1
ATOM 1539 C CA . LEU A 1 188 ? 104.119 39.027 19.414 1.00 16.04 281 LEU A CA 1
ATOM 1540 C C . LEU A 1 188 ? 103.665 37.683 19.971 1.00 16.27 281 LEU A C 1
ATOM 1541 O O . LEU A 1 188 ? 104.500 36.881 20.411 1.00 16.32 281 LEU A O 1
ATOM 1546 N N . LYS A 1 189 ? 102.354 37.421 19.951 1.00 16.40 282 LYS A N 1
ATOM 1547 C CA . LYS A 1 189 ? 101.858 36.168 20.497 1.00 17.15 282 LYS A CA 1
ATOM 1548 C C . LYS A 1 189 ? 102.386 34.981 19.673 1.00 16.82 282 LYS A C 1
ATOM 1549 O O . LYS A 1 189 ? 102.732 33.953 20.231 1.00 16.89 282 LYS A O 1
ATOM 1555 N N . LEU A 1 190 ? 102.473 35.141 18.365 1.00 16.53 283 LEU A N 1
ATOM 1556 C CA . LEU A 1 190 ? 103.021 34.087 17.520 1.00 16.73 283 LEU A CA 1
ATOM 1557 C C . LEU A 1 190 ? 104.501 33.866 17.801 1.00 17.15 283 LEU A C 1
ATOM 1558 O O . LEU A 1 190 ? 104.953 32.713 17.952 1.00 17.33 283 LEU A O 1
ATOM 1563 N N . ALA A 1 191 ? 105.247 34.970 17.905 1.00 17.43 284 ALA A N 1
ATOM 1564 C CA . ALA A 1 191 ? 106.691 34.874 18.165 1.00 18.12 284 ALA A CA 1
ATOM 1565 C C . ALA A 1 191 ? 106.926 34.217 19.523 1.00 18.69 284 ALA A C 1
ATOM 1566 O O . ALA A 1 191 ? 107.822 33.362 19.641 1.00 19.17 284 ALA A O 1
ATOM 1568 N N . GLU A 1 192 ? 106.118 34.570 20.525 1.00 19.01 285 GLU A N 1
ATOM 1569 C CA . GLU A 1 192 ? 106.223 33.919 21.843 1.00 19.99 285 GLU A CA 1
ATOM 1570 C C . GLU A 1 192 ? 105.936 32.428 21.748 1.00 20.16 285 GLU A C 1
ATOM 1571 O O . GLU A 1 192 ? 106.636 31.588 22.340 1.00 20.53 285 GLU A O 1
ATOM 1577 N N . TYR A 1 193 ? 104.879 32.111 21.024 1.00 20.11 286 TYR A N 1
ATOM 1578 C CA . TYR A 1 193 ? 104.453 30.713 20.914 1.00 20.75 286 TYR A CA 1
ATOM 1579 C C . TYR A 1 193 ? 105.524 29.856 20.266 1.00 21.56 286 TYR A C 1
ATOM 1580 O O . TYR A 1 193 ? 105.766 28.712 20.701 1.00 21.79 286 TYR A O 1
ATOM 1589 N N . VAL A 1 194 ? 106.153 30.379 19.233 1.00 22.15 287 VAL A N 1
ATOM 1590 C CA . VAL A 1 194 ? 107.206 29.647 18.515 1.00 23.69 287 VAL A CA 1
ATOM 1591 C C . VAL A 1 194 ? 108.426 29.304 19.410 1.00 25.27 287 VAL A C 1
ATOM 1592 O O . VAL A 1 194 ? 109.132 28.326 19.123 1.00 25.83 287 VAL A O 1
ATOM 1596 N N A ASN A 1 195 ? 108.645 30.133 20.436 0.50 25.47 288 ASN A N 1
ATOM 1597 N N B ASN A 1 195 ? 108.687 30.076 20.463 0.50 26.22 288 ASN A N 1
ATOM 1598 C CA A ASN A 1 195 ? 109.666 29.938 21.468 0.50 26.73 288 ASN A CA 1
ATOM 1599 C CA B ASN A 1 195 ? 109.757 29.709 21.407 0.50 27.97 288 ASN A CA 1
ATOM 1600 C C A ASN A 1 195 ? 109.258 28.969 22.605 0.50 27.95 288 ASN A C 1
ATOM 1601 C C B ASN A 1 195 ? 109.307 28.777 22.531 0.50 28.68 288 ASN A C 1
ATOM 1602 O O A ASN A 1 195 ? 110.080 28.705 23.478 0.50 29.44 288 ASN A O 1
ATOM 1603 O O B ASN A 1 195 ? 110.144 28.320 23.302 0.50 30.04 288 ASN A O 1
ATOM 1612 N N . SER A 1 196 ? 108.019 28.452 22.617 1.00 28.35 289 SER A N 1
ATOM 1613 C CA . SER A 1 196 ? 107.532 27.590 23.709 1.00 29.70 289 SER A CA 1
ATOM 1614 C C . SER A 1 196 ? 107.900 26.096 23.537 1.00 31.39 289 SER A C 1
ATOM 1615 O O . SER A 1 196 ? 108.104 25.626 22.423 1.00 30.40 289 SER A O 1
ATOM 1618 N N . PRO A 1 197 ? 107.971 25.341 24.661 1.00 33.97 290 PRO A N 1
ATOM 1619 C CA . PRO A 1 197 ? 108.140 23.880 24.570 1.00 35.22 290 PRO A CA 1
ATOM 1620 C C . PRO A 1 197 ? 107.023 23.202 23.793 1.00 35.42 290 PRO A C 1
ATOM 1621 O O . PRO A 1 197 ? 107.309 22.273 23.036 1.00 35.99 290 PRO A O 1
ATOM 1625 N N . GLU A 1 198 ? 105.779 23.663 23.953 1.00 35.91 291 GLU A N 1
ATOM 1626 C CA . GLU A 1 198 ? 104.643 23.067 23.242 1.00 36.99 291 GLU A CA 1
ATOM 1627 C C . GLU A 1 198 ? 104.838 23.110 21.741 1.00 35.09 291 GLU A C 1
ATOM 1628 O O . GLU A 1 198 ? 104.537 22.132 21.063 1.00 34.78 291 GLU A O 1
ATOM 1634 N N . PHE A 1 199 ? 105.316 24.253 21.221 1.00 33.10 292 PHE A N 1
ATOM 1635 C CA . PHE A 1 199 ? 105.608 24.390 19.788 1.00 31.55 292 PHE A CA 1
ATOM 1636 C C . PHE A 1 199 ? 106.671 23.373 19.348 1.00 32.54 292 PHE A C 1
ATOM 1637 O O . PHE A 1 199 ? 106.498 22.665 18.357 1.00 32.88 292 PHE A O 1
ATOM 1645 N N . THR A 1 200 ? 107.772 23.326 20.076 1.00 34.13 293 THR A N 1
ATOM 1646 C CA . THR A 1 200 ? 108.870 22.422 19.729 1.00 35.89 293 THR A CA 1
ATOM 1647 C C . THR A 1 200 ? 108.390 20.967 19.746 1.00 36.70 293 THR A C 1
ATOM 1648 O O . THR A 1 200 ? 108.613 20.234 18.795 1.00 36.14 293 THR A O 1
ATOM 1652 N N . GLU A 1 201 ? 107.679 20.573 20.789 1.00 38.88 294 GLU A N 1
ATOM 1653 C CA . GLU A 1 201 ? 107.225 19.176 20.891 1.00 41.74 294 GLU A CA 1
ATOM 1654 C C . GLU A 1 201 ? 106.231 18.778 19.833 1.00 41.01 294 GLU A C 1
ATOM 1655 O O . GLU A 1 201 ? 106.259 17.641 19.369 1.00 40.00 294 GLU A O 1
ATOM 1661 N N . GLU A 1 202 ? 105.361 19.702 19.421 1.00 38.62 295 GLU A N 1
ATOM 1662 C CA . GLU A 1 202 ? 104.337 19.342 18.470 1.00 38.96 295 GLU A CA 1
ATOM 1663 C C . GLU A 1 202 ? 104.809 19.484 17.035 1.00 38.04 295 GLU A C 1
ATOM 1664 O O . GLU A 1 202 ? 104.502 18.638 16.199 1.00 38.94 295 GLU A O 1
ATOM 1670 N N . PHE A 1 203 ? 105.509 20.567 16.734 1.00 37.16 296 PHE A N 1
ATOM 1671 C CA . PHE A 1 203 ? 105.883 20.862 15.362 1.00 37.68 296 PHE A CA 1
ATOM 1672 C C . PHE A 1 203 ? 107.360 20.522 15.078 1.00 41.14 296 PHE A C 1
ATOM 1673 O O . PHE A 1 203 ? 107.733 20.298 13.915 1.00 43.54 296 PHE A O 1
ATOM 1681 N N . GLY A 1 204 ? 108.177 20.429 16.128 1.00 41.94 297 GLY A N 1
ATOM 1682 C CA . GLY A 1 204 ? 109.608 20.178 15.959 1.00 44.93 297 GLY A CA 1
ATOM 1683 C C . GLY A 1 204 ? 110.148 21.212 15.002 1.00 44.29 297 GLY A C 1
ATOM 1684 O O . GLY A 1 204 ? 110.024 22.390 15.244 1.00 43.55 297 GLY A O 1
ATOM 1685 N N . ASP A 1 205 ? 110.619 20.730 13.868 1.00 46.09 298 ASP A N 1
ATOM 1686 C CA . ASP A 1 205 ? 111.314 21.513 12.872 1.00 47.77 298 ASP A CA 1
ATOM 1687 C C . ASP A 1 205 ? 110.444 21.694 11.628 1.00 44.82 298 ASP A C 1
ATOM 1688 O O . ASP A 1 205 ? 110.895 22.353 10.669 1.00 45.58 298 ASP A O 1
ATOM 1693 N N . THR A 1 206 ? 109.236 21.092 11.625 1.00 41.09 299 THR A N 1
ATOM 1694 C CA . THR A 1 206 ? 108.415 20.969 10.417 1.00 38.51 299 THR A CA 1
ATOM 1695 C C . THR A 1 206 ? 107.790 22.295 9.990 1.00 34.80 299 THR A C 1
ATOM 1696 O O . THR A 1 206 ? 107.489 22.470 8.821 1.00 32.30 299 THR A O 1
ATOM 1700 N N . LEU A 1 207 ? 107.610 23.221 10.934 1.00 32.35 300 LEU A N 1
ATOM 1701 C CA . LEU A 1 207 ? 107.146 24.580 10.615 1.00 31.22 300 LEU A CA 1
ATOM 1702 C C . LEU A 1 207 ? 108.229 25.602 10.922 1.00 30.82 300 LEU A C 1
ATOM 1703 O O . LEU A 1 207 ? 108.725 25.624 12.039 1.00 31.49 300 LEU A O 1
ATOM 1708 N N . LYS A 1 208 ? 108.572 26.428 9.943 1.00 30.25 301 LYS A N 1
ATOM 1709 C CA . LYS A 1 208 ? 109.456 27.579 10.143 1.00 30.92 301 LYS A CA 1
ATOM 1710 C C . LYS A 1 208 ? 108.657 28.859 9.920 1.00 27.46 301 LYS A C 1
ATOM 1711 O O . LYS A 1 208 ? 108.070 29.066 8.853 1.00 26.28 301 LYS A O 1
ATOM 1717 N N . VAL A 1 209 ? 108.666 29.706 10.935 1.00 25.61 302 VAL A N 1
ATOM 1718 C CA . VAL A 1 209 ? 107.880 30.920 10.966 1.00 24.23 302 VAL A CA 1
ATOM 1719 C C . VAL A 1 209 ? 108.817 32.121 10.815 1.00 24.48 302 VAL A C 1
ATOM 1720 O O . VAL A 1 209 ? 109.800 32.216 11.550 1.00 24.72 302 VAL A O 1
ATOM 1724 N N . THR A 1 210 ? 108.517 33.009 9.867 1.00 24.01 303 THR A N 1
ATOM 1725 C CA . THR A 1 210 ? 109.185 34.294 9.737 1.00 24.60 303 THR A CA 1
ATOM 1726 C C . THR A 1 210 ? 108.144 35.432 9.878 1.00 23.43 303 THR A C 1
ATOM 1727 O O . THR A 1 210 ? 107.304 35.636 8.985 1.00 22.57 303 THR A O 1
ATOM 1731 N N . ILE A 1 211 ? 108.242 36.190 10.966 1.00 22.97 304 ILE A N 1
ATOM 1732 C CA . ILE A 1 211 ? 107.357 37.330 11.215 1.00 22.98 304 ILE A CA 1
ATOM 1733 C C . ILE A 1 211 ? 107.646 38.395 10.168 1.00 23.50 304 ILE A C 1
ATOM 1734 O O . ILE A 1 211 ? 108.804 38.647 9.860 1.00 23.28 304 ILE A O 1
ATOM 1739 N N . HIS A 1 212 ? 106.611 39.007 9.615 1.00 23.49 305 HIS A N 1
ATOM 1740 C CA . HIS A 1 212 ? 106.758 40.073 8.630 1.00 25.79 305 HIS A CA 1
ATOM 1741 C C . HIS A 1 212 ? 107.142 41.395 9.309 1.00 27.93 305 HIS A C 1
ATOM 1742 O O . HIS A 1 212 ? 106.393 41.891 10.121 1.00 27.39 305 HIS A O 1
ATOM 1749 N N . ASP A 1 213 ? 108.301 41.960 8.977 1.00 31.21 306 ASP A N 1
ATOM 1750 C CA . ASP A 1 213 ? 108.652 43.305 9.464 1.00 36.06 306 ASP A CA 1
ATOM 1751 C C . ASP A 1 213 ? 107.874 44.370 8.684 1.00 38.84 306 ASP A C 1
ATOM 1752 O O . ASP A 1 213 ? 107.880 44.364 7.454 1.00 40.73 306 ASP A O 1
ATOM 1757 N N . LYS A 1 214 ? 107.183 45.251 9.402 1.00 43.21 307 LYS A N 1
ATOM 1758 C CA . LYS A 1 214 ? 106.476 46.388 8.775 1.00 48.03 307 LYS A CA 1
ATOM 1759 C C . LYS A 1 214 ? 107.431 47.250 7.917 1.00 51.41 307 LYS A C 1
ATOM 1760 O O . LYS A 1 214 ? 108.584 47.489 8.302 1.00 51.86 307 LYS A O 1
ATOM 1766 N N . LYS A 1 215 ? 106.933 47.696 6.761 1.00 56.88 308 LYS A N 1
ATOM 1767 C CA . LYS A 1 215 ? 107.728 48.452 5.780 1.00 60.90 308 LYS A CA 1
ATOM 1768 C C . LYS A 1 215 ? 107.179 49.876 5.661 1.00 63.29 308 LYS A C 1
ATOM 1769 O O . LYS A 1 215 ? 107.944 50.845 5.693 1.00 65.27 308 LYS A O 1
ATOM 1771 N N . GLY B 1 1 ? 87.655 35.296 34.911 1.00 64.21 94 GLY B N 1
ATOM 1772 C CA . GLY B 1 1 ? 86.903 34.091 34.432 1.00 60.65 94 GLY B CA 1
ATOM 1773 C C . GLY B 1 1 ? 85.802 34.434 33.432 1.00 57.16 94 GLY B C 1
ATOM 1774 O O . GLY B 1 1 ? 84.608 34.148 33.677 1.00 59.51 94 GLY B O 1
ATOM 1775 N N . LYS B 1 2 ? 86.211 35.032 32.302 1.00 51.43 95 LYS B N 1
ATOM 1776 C CA . LYS B 1 2 ? 85.289 35.468 31.237 1.00 43.95 95 LYS B CA 1
ATOM 1777 C C . LYS B 1 2 ? 84.808 34.366 30.267 1.00 38.53 95 LYS B C 1
ATOM 1778 O O . LYS B 1 2 ? 83.759 34.499 29.614 1.00 33.73 95 LYS B O 1
ATOM 1784 N N . LYS B 1 3 ? 85.611 33.326 30.138 1.00 36.96 96 LYS B N 1
ATOM 1785 C CA . LYS B 1 3 ? 85.228 32.119 29.434 1.00 35.74 96 LYS B CA 1
ATOM 1786 C C . LYS B 1 3 ? 85.067 31.046 30.526 1.00 35.35 96 LYS B C 1
ATOM 1787 O O . LYS B 1 3 ? 85.984 30.826 31.302 1.00 36.17 96 LYS B O 1
ATOM 1793 N N . GLU B 1 4 ? 83.882 30.452 30.636 1.00 34.34 97 GLU B N 1
ATOM 1794 C CA . GLU B 1 4 ? 83.591 29.398 31.613 1.00 35.39 97 GLU B CA 1
ATOM 1795 C C . GLU B 1 4 ? 83.215 28.091 30.924 1.00 32.41 97 GLU B C 1
ATOM 1796 O O . GLU B 1 4 ? 82.589 28.111 29.867 1.00 30.06 97 GLU B O 1
ATOM 1802 N N . PHE B 1 5 ? 83.587 26.971 31.543 1.00 30.73 98 PHE B N 1
ATOM 1803 C CA . PHE B 1 5 ? 83.257 25.639 31.037 1.00 30.72 98 PHE B CA 1
ATOM 1804 C C . PHE B 1 5 ? 82.232 24.978 31.935 1.00 32.84 98 PHE B C 1
ATOM 1805 O O . PHE B 1 5 ? 82.373 24.974 33.163 1.00 32.92 98 PHE B O 1
ATOM 1813 N N . LEU B 1 6 ? 81.200 24.417 31.334 1.00 36.78 99 LEU B N 1
ATOM 1814 C CA . LEU B 1 6 ? 80.163 23.768 32.109 1.00 39.27 99 LEU B CA 1
ATOM 1815 C C . LEU B 1 6 ? 80.717 22.575 32.886 1.00 41.17 99 LEU B C 1
ATOM 1816 O O . LEU B 1 6 ? 81.455 21.781 32.331 1.00 40.12 99 LEU B O 1
ATOM 1821 N N . LYS B 1 7 ? 80.359 22.481 34.170 1.00 46.81 100 LYS B N 1
ATOM 1822 C CA . LYS B 1 7 ? 80.610 21.285 34.998 1.00 51.71 100 LYS B CA 1
ATOM 1823 C C . LYS B 1 7 ? 79.313 20.486 35.001 1.00 53.10 100 LYS B C 1
ATOM 1824 O O . LYS B 1 7 ? 78.306 20.947 35.536 1.00 53.45 100 LYS B O 1
ATOM 1830 N N . HIS B 1 8 ? 79.331 19.311 34.372 1.00 54.98 101 HIS B N 1
ATOM 1831 C CA . HIS B 1 8 ? 78.109 18.531 34.161 1.00 57.49 101 HIS B CA 1
ATOM 1832 C C . HIS B 1 8 ? 78.410 17.088 33.793 1.00 57.94 101 HIS B C 1
ATOM 1833 O O . HIS B 1 8 ? 79.369 16.809 33.076 1.00 55.94 101 HIS B O 1
ATOM 1840 N N . GLU B 1 9 ? 77.564 16.192 34.299 1.00 60.97 102 GLU B N 1
ATOM 1841 C CA . GLU B 1 9 ? 77.649 14.759 34.066 1.00 62.62 102 GLU B CA 1
ATOM 1842 C C . GLU B 1 9 ? 76.633 14.390 32.984 1.00 60.71 102 GLU B C 1
ATOM 1843 O O . GLU B 1 9 ? 75.451 14.706 33.114 1.00 59.75 102 GLU B O 1
ATOM 1849 N N . TYR B 1 10 ? 77.095 13.735 31.920 1.00 59.55 103 TYR B N 1
ATOM 1850 C CA . TYR B 1 10 ? 76.227 13.282 30.819 1.00 59.66 103 TYR B CA 1
ATOM 1851 C C . TYR B 1 10 ? 75.946 11.793 30.996 1.00 63.37 103 TYR B C 1
ATOM 1852 O O . TYR B 1 10 ? 76.794 11.069 31.525 1.00 64.93 103 TYR B O 1
ATOM 1861 N N . SER B 1 11 ? 74.763 11.340 30.569 1.00 67.20 104 SER B N 1
ATOM 1862 C CA . SER B 1 11 ? 74.411 9.902 30.607 1.00 70.48 104 SER B CA 1
ATOM 1863 C C . SER B 1 11 ? 75.383 9.072 29.768 1.00 71.38 104 SER B C 1
ATOM 1864 O O . SER B 1 11 ? 75.816 9.536 28.715 1.00 71.13 104 SER B O 1
ATOM 1867 N N . PRO B 1 12 ? 75.703 7.832 30.200 1.00 74.39 105 PRO B N 1
ATOM 1868 C CA . PRO B 1 12 ? 76.540 6.976 29.329 1.00 75.53 105 PRO B CA 1
ATOM 1869 C C . PRO B 1 12 ? 75.896 6.674 27.957 1.00 75.13 105 PRO B C 1
ATOM 1870 O O . PRO B 1 12 ? 76.615 6.555 26.961 1.00 77.62 105 PRO B O 1
ATOM 1874 N N . GLY B 1 13 ? 74.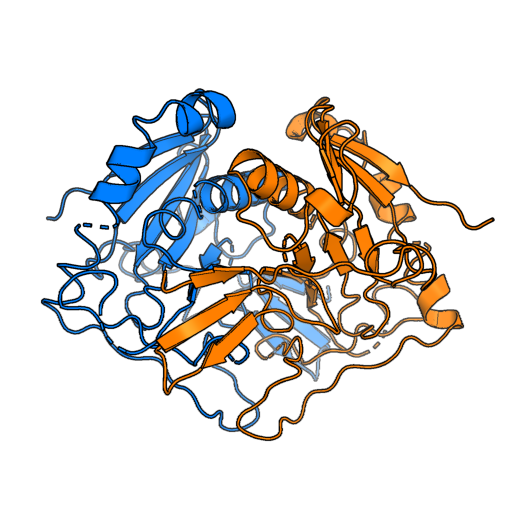561 6.582 27.920 1.00 80.12 106 GLY B N 1
ATOM 1875 C CA . GLY B 1 13 ? 73.796 6.397 26.675 1.00 77.03 106 GLY B CA 1
ATOM 1876 C C . GLY B 1 13 ? 73.473 7.662 25.879 1.00 73.76 106 GLY B C 1
ATOM 1877 O O . GLY B 1 13 ? 72.773 7.586 24.867 1.00 72.68 106 GLY B O 1
ATOM 1878 N N . HIS B 1 14 ? 73.972 8.820 26.321 1.00 70.93 107 HIS B N 1
ATOM 1879 C CA . HIS B 1 14 ? 73.840 10.080 25.576 1.00 68.22 107 HIS B CA 1
ATOM 1880 C C . HIS B 1 14 ? 74.553 9.962 24.214 1.00 63.75 107 HIS B C 1
ATOM 1881 O O . HIS B 1 14 ? 75.596 9.305 24.111 1.00 59.04 107 HIS B O 1
ATOM 1888 N N . TRP B 1 15 ? 73.968 10.575 23.181 1.00 62.85 108 TRP B N 1
ATOM 1889 C CA . TRP B 1 15 ? 74.456 10.445 21.783 1.00 61.99 108 TRP B CA 1
ATOM 1890 C C . TRP B 1 15 ? 75.938 10.822 21.558 1.00 59.83 108 TRP B C 1
ATOM 1891 O O . TRP B 1 15 ? 76.600 10.261 20.678 1.00 57.96 108 TRP B O 1
ATOM 1902 N N . SER B 1 16 ? 76.436 11.774 22.352 1.00 58.66 109 SER B N 1
ATOM 1903 C CA . SER B 1 16 ? 77.858 12.163 22.346 1.00 57.48 109 SER B CA 1
ATOM 1904 C C . SER B 1 16 ? 78.823 11.037 22.779 1.00 55.67 109 SER B C 1
ATOM 1905 O O . SER B 1 16 ? 79.958 10.983 22.308 1.00 53.26 109 SER B O 1
ATOM 1908 N N . ILE B 1 17 ? 78.376 10.163 23.685 1.00 56.52 110 ILE B N 1
ATOM 1909 C CA . ILE B 1 17 ? 79.185 9.014 24.144 1.00 56.61 110 ILE B CA 1
ATOM 1910 C C . ILE B 1 17 ? 78.923 7.797 23.247 1.00 55.60 110 ILE B C 1
ATOM 1911 O O . ILE B 1 17 ? 79.860 7.200 22.726 1.00 54.36 110 ILE B O 1
ATOM 1916 N N . ASP B 1 18 ? 77.647 7.461 23.058 1.00 56.47 111 ASP B N 1
ATOM 1917 C CA . ASP B 1 18 ? 77.228 6.374 22.167 1.00 56.33 111 ASP B CA 1
ATOM 1918 C C . ASP B 1 18 ? 77.065 6.916 20.724 1.00 54.78 111 ASP B C 1
ATOM 1919 O O . ASP B 1 18 ? 75.956 6.963 20.179 1.00 54.60 111 ASP B O 1
ATOM 1924 N N . TYR B 1 19 ? 78.196 7.296 20.121 1.00 53.95 112 TYR B N 1
ATOM 1925 C CA . TYR B 1 19 ? 78.246 8.002 18.807 1.00 53.61 112 TYR B CA 1
ATOM 1926 C C . TYR B 1 19 ? 77.851 7.172 17.568 1.00 52.78 112 TYR B C 1
ATOM 1927 O O . TYR B 1 19 ? 77.402 7.753 16.555 1.00 52.03 112 TYR B O 1
ATOM 1936 N N . THR B 1 20 ? 78.039 5.845 17.633 1.00 51.44 113 THR B N 1
ATOM 1937 C CA . THR B 1 20 ? 77.718 4.951 16.494 1.00 51.57 113 THR B CA 1
ATOM 1938 C C . THR B 1 20 ? 76.224 4.636 16.349 1.00 50.05 113 THR B C 1
ATOM 1939 O O . THR B 1 20 ? 75.819 4.196 15.274 1.00 49.77 113 THR B O 1
ATOM 1943 N N . ARG B 1 21 ? 75.423 4.885 17.397 1.00 50.02 114 ARG B N 1
ATOM 1944 C CA . ARG B 1 21 ? 73.983 4.505 17.438 1.00 50.01 114 ARG B CA 1
ATOM 1945 C C . ARG B 1 21 ? 73.137 5.082 16.296 1.00 48.38 114 ARG B C 1
ATOM 1946 O O . ARG B 1 21 ? 72.245 4.394 15.762 1.00 47.95 114 ARG B O 1
ATOM 1954 N N . ALA B 1 22 ? 73.420 6.335 15.916 1.00 46.17 115 ALA B N 1
ATOM 1955 C CA . ALA B 1 22 ? 72.771 6.959 14.741 1.00 45.45 115 ALA B CA 1
ATOM 1956 C C . ALA B 1 22 ? 72.981 6.154 13.446 1.00 43.12 115 ALA B C 1
ATOM 1957 O O . ALA B 1 22 ? 72.213 6.300 12.490 1.00 44.81 115 ALA B O 1
ATOM 1959 N N . GLY B 1 23 ? 74.027 5.315 13.423 1.00 33.30 116 GLY B N 1
ATOM 1960 C CA . GLY B 1 23 ? 74.238 4.343 12.352 1.00 31.03 116 GLY B CA 1
ATOM 1961 C C . GLY B 1 23 ? 74.878 5.022 11.157 1.00 28.51 116 GLY B C 1
ATOM 1962 O O . GLY B 1 23 ? 74.554 4.697 10.013 1.00 29.66 116 GLY B O 1
ATOM 1963 N N . THR B 1 24 ? 75.764 5.993 11.403 1.00 25.37 117 THR B N 1
ATOM 1964 C CA . THR B 1 24 ? 76.348 6.751 10.302 1.00 22.96 117 THR B CA 1
ATOM 1965 C C . THR B 1 24 ? 77.898 6.722 10.352 1.00 21.76 117 THR B C 1
ATOM 1966 O O . THR B 1 24 ? 78.546 7.511 9.697 1.00 20.31 117 THR B O 1
ATOM 1970 N N . SER B 1 25 ? 78.466 5.778 11.095 1.00 21.47 118 SER B N 1
ATOM 1971 C CA . SER B 1 25 ? 79.904 5.753 11.306 1.00 21.40 118 SER B CA 1
ATOM 1972 C C . SER B 1 25 ? 80.652 5.325 10.049 1.00 20.39 118 SER B C 1
ATOM 1973 O O . SER B 1 25 ? 80.313 4.271 9.456 1.00 20.00 118 SER B O 1
ATOM 1976 N N . ILE B 1 26 ? 81.647 6.107 9.642 1.00 19.08 119 ILE B N 1
ATOM 1977 C CA . ILE B 1 26 ? 82.550 5.713 8.542 1.00 18.88 119 ILE B CA 1
ATOM 1978 C C . ILE B 1 26 ? 83.782 4.977 9.071 1.00 19.19 119 ILE B C 1
ATOM 1979 O O . ILE B 1 26 ? 84.113 3.905 8.597 1.00 19.64 119 ILE B O 1
ATOM 1984 N N . ALA B 1 27 ? 84.474 5.579 10.029 1.00 19.04 120 ALA B N 1
ATOM 1985 C CA . ALA B 1 27 ? 85.750 5.045 10.508 1.00 19.81 120 ALA B CA 1
ATOM 1986 C C . ALA B 1 27 ? 86.134 5.683 11.832 1.00 20.06 120 ALA B C 1
ATOM 1987 O O . ALA B 1 27 ? 85.626 6.770 12.195 1.00 19.29 120 ALA B O 1
ATOM 1989 N N . VAL B 1 28 ? 87.047 5.012 12.526 1.00 21.21 121 VAL B N 1
ATOM 1990 C CA . VAL B 1 28 ? 87.804 5.589 13.615 1.00 22.43 121 VAL B CA 1
ATOM 1991 C C . VAL B 1 28 ? 89.262 5.705 13.142 1.00 23.07 121 VAL B C 1
ATOM 1992 O O . VAL B 1 28 ? 89.828 4.770 12.540 1.00 23.61 121 VAL B O 1
ATOM 1996 N N . ILE B 1 29 ? 89.877 6.852 13.394 1.00 23.59 122 ILE B N 1
ATOM 1997 C CA . ILE B 1 29 ? 91.232 7.122 12.926 1.00 24.45 122 ILE B CA 1
ATOM 1998 C C . ILE B 1 29 ? 92.054 7.559 14.132 1.00 25.28 122 ILE B C 1
ATOM 1999 O O . ILE B 1 29 ? 91.607 8.419 14.916 1.00 24.26 122 ILE B O 1
ATOM 2004 N N . THR B 1 30 ? 93.222 6.924 14.313 1.00 26.42 123 THR B N 1
ATOM 2005 C CA . THR B 1 30 ? 94.129 7.239 15.410 1.00 27.46 123 THR B CA 1
ATOM 2006 C C . THR B 1 30 ? 95.358 7.961 14.881 1.00 27.25 123 THR B C 1
ATOM 2007 O O . THR B 1 30 ? 95.941 7.562 13.883 1.00 26.73 123 THR B O 1
ATOM 2011 N N . VAL B 1 31 ? 95.713 9.056 15.547 1.00 27.42 124 VAL B N 1
ATOM 2012 C CA . VAL B 1 31 ? 96.805 9.913 15.126 1.00 28.35 124 VAL B CA 1
ATOM 2013 C C . VAL B 1 31 ? 97.991 9.707 16.083 1.00 30.37 124 VAL B C 1
ATOM 2014 O O . VAL B 1 31 ? 97.819 9.800 17.301 1.00 29.35 124 VAL B O 1
ATOM 2018 N N . ARG B 1 32 ? 99.159 9.388 15.513 1.00 32.76 125 ARG B N 1
ATOM 2019 C CA . ARG B 1 32 ? 100.433 9.258 16.269 1.00 36.14 125 ARG B CA 1
ATOM 2020 C C . ARG B 1 32 ? 100.291 8.298 17.447 1.00 36.78 125 ARG B C 1
ATOM 2021 O O . ARG B 1 32 ? 100.790 8.556 18.529 1.00 37.43 125 ARG B O 1
ATOM 2029 N N . ASN B 1 33 ? 99.559 7.218 17.227 1.00 37.45 126 ASN B N 1
ATOM 2030 C CA . ASN B 1 33 ? 99.339 6.165 18.222 1.00 39.52 126 ASN B CA 1
ATOM 2031 C C . ASN B 1 33 ? 98.686 6.572 19.524 1.00 38.51 126 ASN B C 1
ATOM 2032 O O . ASN B 1 33 ? 98.770 5.843 20.501 1.00 39.23 126 ASN B O 1
ATOM 2037 N N . LYS B 1 34 ? 97.993 7.703 19.540 1.00 35.91 127 LYS B N 1
ATOM 2038 C CA . LYS B 1 34 ? 97.559 8.289 20.801 1.00 35.50 127 LYS B CA 1
ATOM 2039 C C . LYS B 1 34 ? 96.157 8.937 20.762 1.00 33.12 127 LYS B C 1
ATOM 2040 O O . LYS B 1 34 ? 95.354 8.738 21.681 1.00 33.91 127 LYS B O 1
ATOM 2046 N N . TYR B 1 35 ? 95.891 9.739 19.737 1.00 29.63 128 TYR B N 1
ATOM 2047 C CA . TYR B 1 35 ? 94.673 10.549 19.682 1.00 27.56 128 TYR B CA 1
ATOM 2048 C C . TYR B 1 35 ? 93.650 9.911 18.759 1.00 25.99 128 TYR B C 1
ATOM 2049 O O . TYR B 1 35 ? 93.942 9.685 17.590 1.00 25.05 128 TYR B O 1
ATOM 2058 N N . HIS B 1 36 ? 92.463 9.627 19.299 1.00 25.03 129 HIS B N 1
ATOM 2059 C CA . HIS B 1 36 ? 91.442 8.848 18.592 1.00 24.51 129 HIS B CA 1
ATOM 2060 C C . HIS B 1 36 ? 90.338 9.794 18.100 1.00 22.77 129 HIS B C 1
ATOM 2061 O O . HIS B 1 36 ? 89.824 10.593 18.882 1.00 22.16 129 HIS B O 1
ATOM 2068 N N . TYR B 1 37 ? 89.980 9.680 16.814 1.00 21.55 130 TYR B N 1
ATOM 2069 C CA . TYR B 1 37 ? 88.928 10.500 16.191 1.00 20.26 130 TYR B CA 1
ATOM 2070 C C . TYR B 1 37 ? 87.899 9.629 15.490 1.00 19.95 130 TYR B C 1
ATOM 2071 O O . TYR B 1 37 ? 88.232 8.546 14.991 1.00 20.67 130 TYR B O 1
ATOM 2080 N N A SER B 1 38 ? 86.646 10.068 15.497 0.70 19.44 131 SER B N 1
ATOM 2081 N N B SER B 1 38 ? 86.658 10.112 15.453 0.30 19.31 131 SER B N 1
ATOM 2082 C CA A SER B 1 38 ? 85.590 9.422 14.728 0.70 19.08 131 SER B CA 1
ATOM 2083 C CA B SER B 1 38 ? 85.542 9.449 14.778 0.30 18.88 131 SER B CA 1
ATOM 2084 C C A SER B 1 38 ? 85.285 10.257 13.488 0.70 18.39 131 SER B C 1
ATOM 2085 C C B SER B 1 38 ? 85.141 10.258 13.548 0.30 18.29 131 SER B C 1
ATOM 2086 O O A SER B 1 38 ? 85.424 11.492 13.492 0.70 18.14 131 SER B O 1
ATOM 2087 O O B SER B 1 38 ? 85.043 11.487 13.629 0.30 18.08 131 SER B O 1
ATOM 2092 N N . VAL B 1 39 ? 84.896 9.573 12.429 1.00 18.02 132 VAL B N 1
ATOM 2093 C CA . VAL B 1 39 ? 84.409 10.206 11.207 1.00 17.48 132 VAL B CA 1
ATOM 2094 C C . VAL B 1 39 ? 83.039 9.557 10.924 1.00 17.18 132 VAL B C 1
ATOM 2095 O O . VAL B 1 39 ? 82.968 8.335 10.740 1.00 17.42 132 VAL B O 1
ATOM 2099 N N . ILE B 1 40 ? 81.990 10.363 10.909 1.00 16.62 133 ILE B N 1
ATOM 2100 C CA . ILE B 1 40 ? 80.616 9.886 10.696 1.00 16.44 133 ILE B CA 1
ATOM 2101 C C . ILE B 1 40 ? 79.936 10.778 9.666 1.00 16.15 133 ILE B C 1
ATOM 2102 O O . ILE B 1 40 ? 80.278 11.946 9.534 1.00 15.64 133 ILE B O 1
ATOM 2107 N N . LEU B 1 41 ? 78.937 10.255 8.955 1.00 16.17 134 LEU B N 1
ATOM 2108 C CA . LEU B 1 41 ? 78.049 11.140 8.220 1.00 16.09 134 LEU B CA 1
ATOM 2109 C C . LEU B 1 41 ? 77.164 11.863 9.235 1.00 16.25 134 LEU B C 1
ATOM 2110 O O . LEU B 1 41 ? 76.727 11.284 10.217 1.00 16.40 134 LEU B O 1
ATOM 2115 N N . ASN B 1 42 ? 76.898 13.136 8.992 1.00 16.46 135 ASN B N 1
ATOM 2116 C CA . ASN B 1 42 ? 76.079 13.922 9.899 1.00 17.05 135 ASN B CA 1
ATOM 2117 C C . ASN B 1 42 ? 74.674 13.287 9.951 1.00 17.98 135 ASN B C 1
ATOM 2118 O O . ASN B 1 42 ? 74.002 13.218 8.929 1.00 17.68 135 ASN B O 1
ATOM 2123 N N . PRO B 1 43 ? 74.240 12.828 11.128 1.00 19.28 136 PRO B N 1
ATOM 2124 C CA . PRO B 1 43 ? 72.974 12.120 11.180 1.00 20.48 136 PRO B CA 1
ATOM 2125 C C . PRO B 1 43 ? 71.752 12.975 10.910 1.00 21.05 136 PRO B C 1
ATOM 2126 O O . PRO B 1 43 ? 70.736 12.415 10.552 1.00 22.99 136 PRO B O 1
ATOM 2130 N N . THR B 1 44 ? 71.843 14.302 11.008 1.00 20.41 137 THR B N 1
ATOM 2131 C CA . THR B 1 44 ? 70.675 15.162 10.814 1.00 20.50 137 THR B CA 1
ATOM 2132 C C . THR B 1 44 ? 70.657 16.005 9.524 1.00 18.97 137 THR B C 1
ATOM 2133 O O . THR B 1 44 ? 69.668 16.667 9.241 1.00 19.06 137 THR B O 1
ATOM 2137 N N . ASP B 1 45 ? 71.732 15.996 8.749 1.00 17.47 138 ASP B N 1
ATOM 2138 C CA . ASP B 1 45 ? 71.794 16.804 7.550 1.00 16.67 138 ASP B CA 1
ATOM 2139 C C . ASP B 1 45 ? 72.610 16.103 6.472 1.00 15.88 138 ASP B C 1
ATOM 2140 O O . ASP B 1 45 ? 73.821 15.963 6.615 1.00 15.48 138 ASP B O 1
ATOM 2145 N N . CYS B 1 46 ? 71.938 15.666 5.418 1.00 15.50 139 CYS B N 1
ATOM 2146 C CA . CYS B 1 46 ? 72.574 14.992 4.296 1.00 15.13 139 CYS B CA 1
ATOM 2147 C C . CYS B 1 46 ? 73.107 15.911 3.210 1.00 14.75 139 CYS B C 1
ATOM 2148 O O . CYS B 1 46 ? 73.782 15.442 2.258 1.00 14.79 139 CYS B O 1
ATOM 2151 N N . ARG B 1 47 ? 72.816 17.213 3.300 1.00 14.45 140 ARG B N 1
ATOM 2152 C CA . ARG B 1 47 ? 73.215 18.137 2.239 1.00 14.30 140 ARG B CA 1
ATOM 2153 C C . ARG B 1 47 ? 74.736 18.152 2.145 1.00 13.90 140 ARG B C 1
ATOM 2154 O O . ARG B 1 47 ? 75.439 18.151 3.157 1.00 13.49 140 ARG B O 1
ATOM 2162 N N . GLY B 1 48 ? 75.236 18.175 0.915 1.00 13.88 141 GLY B N 1
ATOM 2163 C CA . GLY B 1 48 ? 76.677 18.163 0.691 1.00 13.76 141 GLY B CA 1
ATOM 2164 C C . GLY B 1 48 ? 77.415 16.926 1.167 1.00 13.54 141 GLY B C 1
ATOM 2165 O O . GLY B 1 48 ? 78.639 16.968 1.248 1.00 13.48 141 GLY B O 1
ATOM 2166 N N . TYR B 1 49 ? 76.689 15.844 1.479 1.00 13.47 142 TYR B N 1
ATOM 2167 C CA . TYR B 1 49 ? 77.242 14.659 2.126 1.00 13.42 142 TYR B CA 1
ATOM 2168 C C . TYR B 1 49 ? 78.090 15.054 3.355 1.00 13.23 142 TYR B C 1
ATOM 2169 O O . TYR B 1 49 ? 79.202 14.573 3.542 1.00 13.23 142 TYR B O 1
ATOM 2178 N N . ARG B 1 50 ? 77.536 15.929 4.190 1.00 13.25 143 ARG B N 1
ATOM 2179 C CA . ARG B 1 50 ? 78.246 16.386 5.405 1.00 13.18 143 ARG B CA 1
ATOM 2180 C C . ARG B 1 50 ? 78.773 15.230 6.259 1.00 13.33 143 ARG B C 1
ATOM 2181 O O . ARG B 1 50 ? 78.027 14.270 6.581 1.00 13.46 143 ARG B O 1
ATOM 2189 N N . ILE B 1 51 ? 80.008 15.375 6.699 1.00 13.52 144 ILE B N 1
ATOM 2190 C CA . ILE B 1 51 ? 80.568 14.548 7.763 1.00 13.74 144 ILE B CA 1
ATOM 2191 C C . ILE B 1 51 ? 80.880 15.393 8.985 1.00 13.99 144 ILE B C 1
ATOM 2192 O O . ILE B 1 51 ? 80.960 16.630 8.896 1.00 13.83 144 ILE B O 1
ATOM 2197 N N . ILE B 1 52 ? 81.014 14.692 10.102 1.00 14.41 145 ILE B N 1
ATOM 2198 C CA . ILE B 1 52 ? 81.536 15.242 11.349 1.00 14.89 145 ILE B CA 1
ATOM 2199 C C . ILE B 1 52 ? 82.790 14.462 11.698 1.00 15.25 145 ILE B C 1
ATOM 2200 O O . ILE B 1 52 ? 82.785 13.228 11.704 1.00 15.45 145 ILE B O 1
ATOM 2205 N N . ILE B 1 53 ? 83.864 15.183 11.966 1.00 15.59 146 ILE B N 1
ATOM 2206 C CA . ILE B 1 53 ? 85.105 14.611 12.455 1.00 16.10 146 ILE B CA 1
ATOM 2207 C C . ILE B 1 53 ? 85.227 15.068 13.891 1.00 16.71 146 ILE B C 1
ATOM 2208 O O . ILE B 1 53 ? 85.236 16.287 14.161 1.00 16.38 146 ILE B O 1
ATOM 2213 N N . ARG B 1 54 ? 85.304 14.109 14.802 1.00 17.70 147 ARG B N 1
ATOM 2214 C CA . ARG B 1 54 ? 85.197 14.377 16.221 1.00 18.71 147 ARG B CA 1
ATOM 2215 C C . ARG B 1 54 ? 86.329 13.717 16.990 1.00 19.11 147 ARG B C 1
ATOM 2216 O O . ARG B 1 54 ? 86.664 12.535 16.757 1.00 18.94 147 ARG B O 1
ATOM 2224 N N . TYR B 1 55 ? 86.857 14.461 17.952 1.00 19.50 148 TYR B N 1
ATOM 2225 C CA . TYR B 1 55 ? 87.891 13.953 18.836 1.00 20.37 148 TYR B CA 1
ATOM 2226 C C . TYR B 1 55 ? 87.202 13.156 19.940 1.00 21.18 148 TYR B C 1
ATOM 2227 O O . TYR B 1 55 ? 86.413 13.712 20.706 1.00 21.19 148 TYR B O 1
ATOM 2236 N N . LEU B 1 56 ? 87.554 11.882 20.051 1.00 22.26 149 LEU B N 1
ATOM 2237 C CA . LEU B 1 56 ? 86.979 10.989 21.056 1.00 23.81 149 LEU B CA 1
ATOM 2238 C C . LEU B 1 56 ? 87.730 11.064 22.397 1.00 25.93 149 LEU B C 1
ATOM 2239 O O . LEU B 1 56 ? 87.149 11.385 23.430 1.00 26.15 149 LEU B O 1
ATOM 2244 N N . ASN B 1 57 ? 89.014 10.751 22.353 1.00 25.04 150 ASN B N 1
ATOM 2245 C CA . ASN B 1 57 ? 89.854 10.683 23.560 1.00 26.76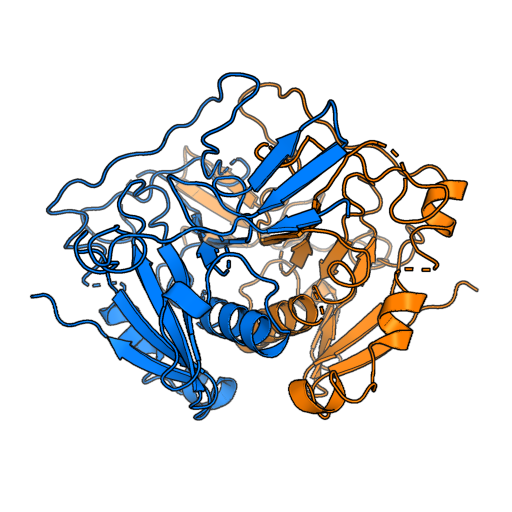 150 ASN B CA 1
ATOM 2246 C C . ASN B 1 57 ? 91.303 10.402 23.184 1.00 28.30 150 ASN B C 1
ATOM 2247 O O . ASN B 1 57 ? 91.638 10.127 22.023 1.00 27.87 150 ASN B O 1
ATOM 2252 N N . GLU B 1 58 ? 92.158 10.504 24.195 1.00 31.10 151 GLU B N 1
ATOM 2253 C CA . GLU B 1 58 ? 93.569 10.215 24.102 1.00 35.22 151 GLU B CA 1
ATOM 2254 C C . GLU B 1 58 ? 93.837 8.931 24.921 1.00 35.46 151 GLU B C 1
ATOM 2255 O O . GLU B 1 58 ? 93.260 8.761 25.997 1.00 35.40 151 GLU B O 1
ATOM 2261 N N . GLY B 1 59 ? 94.711 8.065 24.414 1.00 37.28 152 GLY B N 1
ATOM 2262 C CA . GLY B 1 59 ? 95.102 6.806 25.110 1.00 39.86 152 GLY B CA 1
ATOM 2263 C C . GLY B 1 59 ? 93.901 6.053 25.638 1.00 41.52 152 GLY B C 1
ATOM 2264 O O . GLY B 1 59 ? 93.038 5.673 24.862 1.00 41.98 152 GLY B O 1
ATOM 2265 N N . ASP B 1 60 ? 93.819 5.906 26.958 1.00 44.73 153 ASP B N 1
ATOM 2266 C CA . ASP B 1 60 ? 92.681 5.259 27.641 1.00 48.15 153 ASP B CA 1
ATOM 2267 C C . ASP B 1 60 ? 91.787 6.203 28.443 1.00 46.66 153 ASP B C 1
ATOM 2268 O O . ASP B 1 60 ? 91.018 5.733 29.289 1.00 48.22 153 ASP B O 1
ATOM 2273 N N . SER B 1 61 ? 91.851 7.515 28.191 1.00 43.85 154 SER B N 1
ATOM 2274 C CA . SER B 1 61 ? 90.963 8.456 28.897 1.00 41.99 154 SER B CA 1
ATOM 2275 C C . SER B 1 61 ? 89.514 8.206 28.494 1.00 39.03 154 SER B C 1
ATOM 2276 O O . SER B 1 61 ? 89.258 7.632 27.438 1.00 38.56 154 SER B O 1
ATOM 2279 N N . THR B 1 62 ? 88.568 8.632 29.326 1.00 37.53 155 THR B N 1
ATOM 2280 C CA . THR B 1 62 ? 87.146 8.494 28.992 1.00 36.61 155 THR B CA 1
ATOM 2281 C C . THR B 1 62 ? 86.777 9.507 27.900 1.00 34.48 155 THR B C 1
ATOM 2282 O O . THR B 1 62 ? 87.476 10.526 27.734 1.00 32.19 155 THR B O 1
ATOM 2286 N N . LEU B 1 63 ? 85.687 9.233 27.181 1.00 34.63 156 LEU B N 1
ATOM 2287 C CA . LEU B 1 63 ? 85.129 10.211 26.234 1.00 34.57 156 LEU B CA 1
ATOM 2288 C C . LEU B 1 63 ? 84.727 11.494 26.969 1.00 33.16 156 LEU B C 1
ATOM 2289 O O . LEU B 1 63 ? 84.966 12.606 26.472 1.00 31.34 156 LEU B O 1
ATOM 2294 N N . SER B 1 64 ? 84.147 11.337 28.161 1.00 36.72 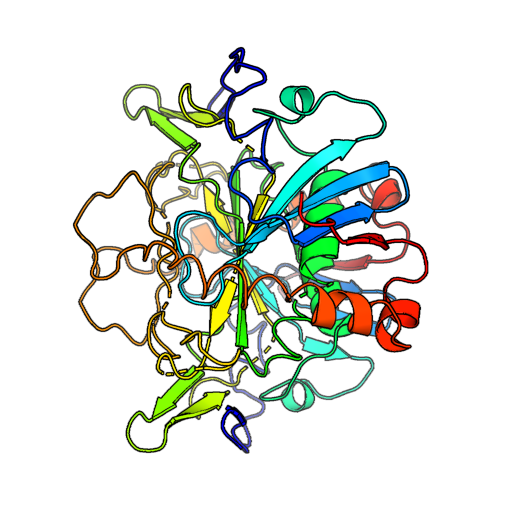157 SER B N 1
ATOM 2295 C CA . SER B 1 64 ? 83.719 12.487 28.976 1.00 36.34 157 SER B CA 1
ATOM 2296 C C . SER B 1 64 ? 84.842 13.424 29.412 1.00 34.23 157 SER B C 1
ATOM 2297 O O . SER B 1 64 ? 84.619 14.639 29.537 1.00 33.07 157 SER B O 1
ATOM 2300 N N . SER B 1 65 ? 86.038 12.879 29.639 1.00 32.85 158 SER B N 1
ATOM 2301 C CA . SER B 1 65 ? 87.190 13.715 29.970 1.00 32.24 158 SER B CA 1
ATOM 2302 C C . SER B 1 65 ? 87.594 14.655 28.812 1.00 30.66 158 SER B C 1
ATOM 2303 O O . SER B 1 65 ? 88.345 15.588 29.030 1.00 30.32 158 SER B O 1
ATOM 2306 N N . ALA B 1 66 ? 87.120 14.388 27.594 1.00 29.75 159 ALA B N 1
ATOM 2307 C CA . ALA B 1 66 ? 87.370 15.280 26.455 1.00 28.70 159 ALA B CA 1
ATOM 2308 C C . ALA B 1 66 ? 86.188 16.235 26.143 1.00 28.09 159 ALA B C 1
ATOM 2309 O O . ALA B 1 66 ? 86.158 16.843 25.054 1.00 27.63 159 ALA B O 1
ATOM 2311 N N . PHE B 1 67 ? 85.246 16.387 27.083 1.00 27.78 160 PHE B N 1
ATOM 2312 C CA . PHE B 1 67 ? 84.173 17.384 26.986 1.00 27.47 160 PHE B CA 1
ATOM 2313 C C . PHE B 1 67 ? 84.495 18.615 27.807 1.00 27.01 160 PHE B C 1
ATOM 2314 O O . PHE B 1 67 ? 85.193 18.537 28.807 1.00 26.81 160 PHE B O 1
ATOM 2322 N N . ASN B 1 68 ? 83.980 19.758 27.363 1.00 26.33 161 ASN B N 1
ATOM 2323 C CA . ASN B 1 68 ? 83.940 20.984 28.154 1.00 26.23 161 ASN B CA 1
ATOM 2324 C C . ASN B 1 68 ? 85.260 21.365 28.805 1.00 26.05 161 ASN B C 1
ATOM 2325 O O . ASN B 1 68 ? 85.336 21.602 30.011 1.00 26.20 161 ASN B O 1
ATOM 2330 N N . ARG B 1 69 ? 86.302 21.444 27.989 1.00 24.88 162 ARG B N 1
ATOM 2331 C CA . ARG B 1 69 ? 87.598 21.888 28.432 1.00 24.74 162 ARG B CA 1
ATOM 2332 C C . ARG B 1 69 ? 88.389 22.471 27.276 1.00 24.24 162 ARG B C 1
ATOM 2333 O O . ARG B 1 69 ? 88.010 22.261 26.111 1.00 23.49 162 ARG B O 1
ATOM 2341 N N . PRO B 1 70 ? 89.488 23.186 27.583 1.00 24.22 163 PRO B N 1
ATOM 2342 C CA . PRO B 1 70 ? 90.416 23.558 26.519 1.00 23.76 163 PRO B CA 1
ATOM 2343 C C . PRO B 1 70 ? 91.045 22.328 25.866 1.00 23.27 163 PRO B C 1
ATOM 2344 O O . PRO B 1 70 ? 91.315 21.321 26.548 1.00 23.75 163 PRO B O 1
ATOM 2348 N N . TYR B 1 71 ? 91.320 22.434 24.576 1.00 22.19 164 TYR B N 1
ATOM 2349 C CA . TYR B 1 71 ? 92.025 21.381 23.838 1.00 21.91 164 TYR B CA 1
ATOM 2350 C C . TYR B 1 71 ? 93.471 21.802 23.624 1.00 22.05 164 TYR B C 1
ATOM 2351 O O . TYR B 1 71 ? 93.760 22.967 23.376 1.00 21.80 164 TYR B O 1
ATOM 2360 N N . THR B 1 72 ? 94.365 20.828 23.712 1.00 22.58 165 THR B N 1
ATOM 2361 C CA . THR B 1 72 ? 95.781 21.058 23.488 1.00 23.06 165 THR B CA 1
ATOM 2362 C C . THR B 1 72 ? 96.072 21.207 22.007 1.00 22.50 165 THR B C 1
ATOM 2363 O O . THR B 1 72 ? 95.277 20.781 21.166 1.00 21.93 165 THR B O 1
ATOM 2367 N N . VAL B 1 73 ? 97.244 21.748 21.694 1.00 22.15 166 VAL B N 1
ATOM 2368 C CA . VAL B 1 73 ? 97.657 21.857 20.292 1.00 21.91 166 VAL B CA 1
ATOM 2369 C C . VAL B 1 73 ? 97.744 20.478 19.609 1.00 21.94 166 VAL B C 1
ATOM 2370 O O . VAL B 1 73 ? 97.431 20.364 18.428 1.00 21.03 166 VAL B O 1
ATOM 2374 N N . SER B 1 74 ? 98.190 19.448 20.346 1.00 22.60 167 SER B N 1
ATOM 2375 C CA . SER B 1 74 ? 98.236 18.108 19.785 1.00 22.85 167 SER B CA 1
ATOM 2376 C C . SER B 1 74 ? 96.848 17.609 19.400 1.00 21.98 167 SER B C 1
ATOM 2377 O O . SER B 1 74 ? 96.689 17.002 18.332 1.00 21.71 167 SER B O 1
ATOM 2380 N N . GLU B 1 75 ? 95.865 17.864 20.250 1.00 21.31 168 GLU B N 1
ATOM 2381 C CA . GLU B 1 75 ? 94.481 17.456 19.960 1.00 20.84 168 GLU B CA 1
ATOM 2382 C C . GLU B 1 75 ? 93.929 18.157 18.742 1.00 20.09 168 GLU B C 1
ATOM 2383 O O . GLU B 1 75 ? 93.346 17.512 17.852 1.00 19.74 168 GLU B O 1
ATOM 2389 N N . GLN B 1 76 ? 94.118 19.470 18.681 1.00 19.69 169 GLN B N 1
ATOM 2390 C CA . GLN B 1 76 ? 93.741 20.259 17.491 1.00 19.39 169 GLN B CA 1
ATOM 2391 C C . GLN B 1 76 ? 94.460 19.819 16.212 1.00 20.16 169 GLN B C 1
ATOM 2392 O O . GLN B 1 76 ? 93.844 19.698 15.148 1.00 19.35 169 GLN B O 1
ATOM 2398 N N . ARG B 1 77 ? 95.770 19.597 16.314 1.00 21.83 170 ARG B N 1
ATOM 2399 C CA . ARG B 1 77 ? 96.545 19.213 15.151 1.00 23.15 170 ARG B CA 1
ATOM 2400 C C . ARG B 1 77 ? 96.118 17.854 14.579 1.00 22.05 170 ARG B C 1
ATOM 2401 O O . ARG B 1 77 ? 96.054 17.687 13.371 1.00 21.43 170 ARG B O 1
ATOM 2409 N N . GLY B 1 78 ? 95.816 16.912 15.461 1.00 21.18 171 GLY B N 1
ATOM 2410 C CA . GLY B 1 78 ? 95.308 15.618 15.061 1.00 20.65 171 GLY B CA 1
ATOM 2411 C C . GLY B 1 78 ? 93.964 15.721 14.369 1.00 19.54 171 GLY B C 1
ATOM 2412 O O . GLY B 1 78 ? 93.759 15.045 13.364 1.00 19.41 171 GLY B O 1
ATOM 2413 N N . LEU B 1 79 ? 93.059 16.575 14.886 1.00 18.76 172 LEU B N 1
ATOM 2414 C CA . LEU B 1 79 ? 91.773 16.800 14.215 1.00 18.11 172 LEU B CA 1
ATOM 2415 C C . LEU B 1 79 ? 91.997 17.293 12.801 1.00 17.98 172 LEU B C 1
ATOM 2416 O O . LEU B 1 79 ? 91.363 16.823 11.855 1.00 17.33 172 LEU B O 1
ATOM 2421 N N . ASN B 1 80 ? 92.898 18.263 12.658 1.00 18.15 173 ASN B N 1
ATOM 2422 C CA . ASN B 1 80 ? 93.168 18.847 11.359 1.00 18.44 173 ASN B CA 1
ATOM 2423 C C . ASN B 1 80 ? 93.883 17.881 10.413 1.00 18.81 173 ASN B C 1
ATOM 2424 O O . ASN B 1 80 ? 93.703 17.980 9.219 1.00 18.33 173 ASN B O 1
ATOM 2429 N N . ASP B 1 81 ? 94.679 16.944 10.950 1.00 19.56 174 ASP B N 1
ATOM 2430 C CA . ASP B 1 81 ? 95.314 15.899 10.109 1.00 20.36 174 ASP B CA 1
ATOM 2431 C C . ASP B 1 81 ? 94.238 14.958 9.548 1.00 19.53 174 ASP B C 1
ATOM 2432 O O . ASP B 1 81 ? 94.248 14.626 8.343 1.00 19.63 174 ASP B O 1
ATOM 2437 N N . VAL B 1 82 ? 93.306 14.538 10.400 1.00 18.79 175 VAL B N 1
ATOM 2438 C CA . VAL B 1 82 ? 92.207 13.653 9.970 1.00 18.40 175 VAL B CA 1
ATOM 2439 C C . VAL B 1 82 ? 91.374 14.397 8.900 1.00 17.68 175 VAL B C 1
ATOM 2440 O O . VAL B 1 82 ? 90.975 13.828 7.879 1.00 17.73 175 VAL B O 1
ATOM 2444 N N . ALA B 1 83 ? 91.132 15.686 9.122 1.00 17.10 176 ALA B N 1
ATOM 2445 C CA . ALA B 1 83 ? 90.486 16.527 8.109 1.00 16.69 176 ALA B CA 1
ATOM 2446 C C . ALA B 1 83 ? 91.226 16.531 6.781 1.00 16.79 176 ALA B C 1
ATOM 2447 O O . ALA B 1 83 ? 90.618 16.3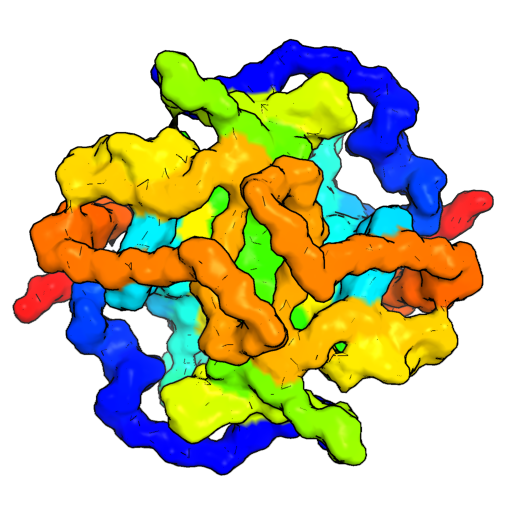23 5.720 1.00 16.52 176 ALA B O 1
ATOM 2449 N N . SER B 1 84 ? 92.543 16.733 6.825 1.00 17.06 177 SER B N 1
ATOM 2450 C CA . SER B 1 84 ? 93.350 16.683 5.590 1.00 17.38 177 SER B CA 1
ATOM 2451 C C . SER B 1 84 ? 93.155 15.366 4.837 1.00 17.53 177 SER B C 1
ATOM 2452 O O . SER B 1 84 ? 92.981 15.371 3.620 1.00 17.59 177 SER B O 1
ATOM 2455 N N . LEU B 1 85 ? 93.138 14.255 5.560 1.00 17.55 178 LEU B N 1
ATOM 2456 C CA . LEU B 1 85 ? 92.850 12.947 4.943 1.00 17.80 178 LEU B CA 1
ATOM 2457 C C . LEU B 1 85 ? 91.469 12.918 4.315 1.00 17.32 178 LEU B C 1
ATOM 2458 O O . LEU B 1 85 ? 91.315 12.545 3.147 1.00 17.46 178 LEU B O 1
ATOM 2471 N N . THR B 1 87 ? 89.586 15.237 3.223 1.00 16.68 180 THR B N 1
ATOM 2472 C CA . THR B 1 87 ? 89.425 16.062 2.018 1.00 16.99 180 THR B CA 1
ATOM 2473 C C . THR B 1 87 ? 89.595 15.267 0.715 1.00 17.69 180 THR B C 1
ATOM 2474 O O . THR B 1 87 ? 88.987 15.604 -0.305 1.00 17.47 180 THR B O 1
ATOM 2478 N N . GLN B 1 88 ? 90.433 14.239 0.756 1.00 18.68 181 GLN B N 1
ATOM 2479 C CA . GLN B 1 88 ? 90.731 13.430 -0.438 1.00 19.57 181 GLN B CA 1
ATOM 2480 C C . GLN B 1 88 ? 89.561 12.583 -0.891 1.00 19.36 181 GLN B C 1
ATOM 2481 O O . GLN B 1 88 ? 89.421 12.329 -2.086 1.00 19.94 181 GLN B O 1
ATOM 2487 N N . VAL B 1 89 ? 88.678 12.206 0.030 1.00 18.94 182 VAL B N 1
ATOM 2488 C CA . VAL B 1 89 ? 87.438 11.519 -0.327 1.00 18.61 182 VAL B CA 1
ATOM 2489 C C . VAL B 1 89 ? 86.532 12.433 -1.148 1.00 18.21 182 VAL B C 1
ATOM 2490 O O . VAL B 1 89 ? 86.043 12.037 -2.201 1.00 18.10 182 VAL B O 1
ATOM 2494 N N . TYR B 1 90 ? 86.333 13.665 -0.690 1.00 17.78 183 TYR B N 1
ATOM 2495 C CA . TYR B 1 90 ? 85.559 14.631 -1.460 1.00 17.94 183 TYR B CA 1
ATOM 2496 C C . TYR B 1 90 ? 86.195 14.907 -2.832 1.00 19.28 183 TYR B C 1
ATOM 2497 O O . TYR B 1 90 ? 85.484 14.979 -3.840 1.00 19.28 183 TYR B O 1
ATOM 2506 N N . GLU B 1 91 ? 87.524 15.031 -2.861 1.00 20.99 184 GLU B N 1
ATOM 2507 C CA . GLU B 1 91 ? 88.240 15.273 -4.128 1.00 23.33 184 GLU B CA 1
ATOM 2508 C C . GLU B 1 91 ? 87.983 14.154 -5.113 1.00 23.05 184 GLU B C 1
ATOM 2509 O O . GLU B 1 91 ? 87.671 14.413 -6.274 1.00 23.02 184 GLU B O 1
ATOM 2515 N N A LYS B 1 92 ? 88.117 12.917 -4.637 0.60 23.13 185 LYS B N 1
ATOM 2516 N N B LYS B 1 92 ? 88.090 12.917 -4.654 0.40 22.77 185 LYS B N 1
ATOM 2517 C CA A LYS B 1 92 ? 87.895 11.716 -5.472 0.60 23.48 185 LYS B CA 1
ATOM 2518 C CA B LYS B 1 92 ? 87.926 11.762 -5.538 0.40 22.90 185 LYS B CA 1
ATOM 2519 C C A LYS B 1 92 ? 86.488 11.665 -6.057 0.60 22.78 185 LYS B C 1
ATOM 2520 C C B LYS B 1 92 ? 86.463 11.485 -5.944 0.40 22.41 185 LYS B C 1
ATOM 2521 O O A LYS B 1 92 ? 86.308 11.219 -7.186 0.60 22.57 185 LYS B O 1
ATOM 2522 O O B LYS B 1 92 ? 86.217 10.652 -6.807 0.40 22.25 185 LYS B O 1
ATOM 2533 N N . LEU B 1 93 ? 85.506 12.148 -5.296 1.00 21.67 186 LEU B N 1
ATOM 2534 C CA . LEU B 1 93 ? 84.114 12.180 -5.757 1.00 21.45 186 LEU B CA 1
ATOM 2535 C C . LEU B 1 93 ? 83.832 13.318 -6.738 1.00 21.04 186 LEU B C 1
ATOM 2536 O O . LEU B 1 93 ? 82.715 13.424 -7.227 1.00 21.23 186 LEU B O 1
ATOM 2541 N N . GLY B 1 94 ? 84.824 14.173 -7.010 1.00 20.68 187 GLY B N 1
ATOM 2542 C CA . GLY B 1 94 ? 84.691 15.317 -7.915 1.00 20.53 187 GLY B CA 1
ATOM 2543 C C . GLY B 1 94 ? 84.050 16.542 -7.273 1.00 19.88 187 GLY B C 1
ATOM 2544 O O . GLY B 1 94 ? 83.517 17.405 -7.956 1.00 20.19 187 GLY B O 1
ATOM 2545 N N . LEU B 1 95 ? 84.117 16.631 -5.958 1.00 18.98 188 LEU B N 1
ATOM 2546 C CA . LEU B 1 95 ? 83.472 17.705 -5.217 1.00 18.45 188 LEU B CA 1
ATOM 2547 C C . LEU B 1 95 ? 84.486 18.771 -4.793 1.00 18.42 188 LEU B C 1
ATOM 2548 O O . LEU B 1 95 ? 85.652 18.474 -4.578 1.00 18.64 188 LEU B O 1
ATOM 2553 N N . ILE B 1 96 ? 84.029 20.006 -4.692 1.00 18.45 189 ILE B N 1
ATOM 2554 C CA . ILE B 1 96 ? 84.779 21.074 -4.002 1.00 18.66 189 ILE B CA 1
ATOM 2555 C C . ILE B 1 96 ? 84.671 20.778 -2.511 1.00 17.81 189 ILE B C 1
ATOM 2556 O O . ILE B 1 96 ? 83.546 20.578 -2.022 1.00 17.53 189 ILE B O 1
ATOM 2561 N N . VAL B 1 97 ? 85.777 20.774 -1.780 1.00 17.20 190 VAL B N 1
ATOM 2562 C CA . VAL B 1 97 ? 85.701 20.527 -0.337 1.00 16.57 190 VAL B CA 1
ATOM 2563 C C . VAL B 1 97 ? 85.580 21.838 0.438 1.00 15.80 190 VAL B C 1
ATOM 2564 O O . VAL B 1 97 ? 86.299 22.825 0.145 1.00 16.00 190 VAL B O 1
ATOM 2568 N N . GLN B 1 98 ? 84.719 21.836 1.445 1.00 14.74 191 GLN B N 1
ATOM 2569 C CA . GLN B 1 98 ? 84.620 22.938 2.382 1.00 14.16 191 GLN B CA 1
ATOM 2570 C C . GLN B 1 98 ? 84.596 22.337 3.781 1.00 13.70 191 GLN B C 1
ATOM 2571 O O . GLN B 1 98 ? 84.161 21.206 3.961 1.00 13.51 191 GLN B O 1
ATOM 2577 N N . PHE B 1 99 ? 85.062 23.083 4.783 1.00 13.43 192 PHE B N 1
ATOM 2578 C CA . PHE B 1 99 ? 84.988 22.620 6.151 1.00 13.19 192 PHE B CA 1
ATOM 2579 C C . PHE B 1 99 ? 85.000 23.762 7.148 1.00 13.07 192 PHE B C 1
ATOM 2580 O O . PHE B 1 99 ? 85.486 24.864 6.821 1.00 13.07 192 PHE B O 1
ATOM 2588 N N . SER B 1 100 ? 84.396 23.517 8.316 1.00 12.95 193 SER B N 1
ATOM 2589 C CA . SER B 1 100 ? 84.335 24.506 9.401 1.00 12.99 193 SER B CA 1
ATOM 2590 C C . SER B 1 100 ? 84.448 23.875 10.747 1.00 13.08 193 SER B C 1
ATOM 2591 O O . SER B 1 100 ? 83.769 22.870 11.050 1.00 13.02 193 SER B O 1
ATOM 2594 N N . GLN B 1 101 ? 85.276 24.488 11.591 1.00 13.36 194 GLN B N 1
ATOM 2595 C CA . GLN B 1 101 ? 85.286 24.208 13.027 1.00 13.70 194 GLN B CA 1
ATOM 2596 C C . GLN B 1 101 ? 84.581 25.382 13.700 1.00 13.68 194 GLN B C 1
ATOM 2597 O O . GLN B 1 101 ? 85.076 26.530 13.643 1.00 13.54 194 GLN B O 1
ATOM 2603 N N . LEU B 1 102 ? 83.422 25.101 14.311 1.00 13.83 195 LEU B N 1
ATOM 2604 C CA . LEU B 1 102 ? 82.554 26.159 14.853 1.00 14.04 195 LEU B CA 1
ATOM 2605 C C . LEU B 1 102 ? 82.280 25.911 16.328 1.00 14.21 195 LEU B C 1
ATOM 2606 O O . LEU B 1 102 ? 82.925 26.526 17.194 1.00 14.11 195 LEU B O 1
ATOM 2611 N N . GLY B 1 103 ? 81.362 25.004 16.632 1.00 14.39 196 GLY B N 1
ATOM 2612 C CA . GLY B 1 103 ? 80.983 24.786 18.040 1.00 14.71 196 GLY B CA 1
ATOM 2613 C C . GLY B 1 103 ? 79.871 25.697 18.545 1.00 14.99 196 GLY B C 1
ATOM 2614 O O . GLY B 1 103 ? 79.619 25.729 19.756 1.00 15.28 196 GLY B O 1
ATOM 2615 N N . ASN B 1 104 ? 79.176 26.411 17.660 1.00 15.11 197 ASN B N 1
ATOM 2616 C CA . ASN B 1 104 ? 78.168 27.384 18.090 1.00 15.62 197 ASN B CA 1
ATOM 2617 C C . ASN B 1 104 ? 77.062 26.722 18.930 1.00 16.55 197 ASN B C 1
ATOM 2618 O O . ASN B 1 104 ? 76.520 27.326 19.860 1.00 16.65 197 ASN B O 1
ATOM 2623 N N . ASN B 1 105 ? 76.738 25.474 18.606 1.00 17.35 198 ASN B N 1
ATOM 2624 C CA . ASN B 1 105 ? 75.608 24.829 19.278 1.00 18.82 198 ASN B CA 1
ATOM 2625 C C . ASN B 1 105 ? 75.928 24.333 20.683 1.00 19.40 198 ASN B C 1
ATOM 2626 O O . ASN B 1 105 ? 75.033 23.809 21.359 1.00 20.42 198 ASN B O 1
ATOM 2631 N N . SER B 1 106 ? 77.168 24.476 21.120 1.00 19.08 199 SER B N 1
ATOM 2632 C CA . SER B 1 106 ? 77.543 24.212 22.479 1.00 19.67 199 SER B CA 1
ATOM 2633 C C . SER B 1 106 ? 78.191 25.426 23.149 1.00 19.46 199 SER B C 1
ATOM 2634 O O . SER B 1 106 ? 78.919 25.266 24.119 1.00 19.93 199 SER B O 1
ATOM 2637 N N . GLN B 1 107 ? 77.941 26.630 22.622 1.00 19.07 200 GLN B N 1
ATOM 2638 C CA . GLN B 1 107 ? 78.541 27.866 23.140 1.00 18.95 200 GLN B CA 1
ATOM 2639 C C . GLN B 1 107 ? 77.408 28.849 23.381 1.00 19.39 200 GLN B C 1
ATOM 2640 O O . GLN B 1 107 ? 76.449 28.868 22.617 1.00 19.72 200 GLN B O 1
ATOM 2646 N N . SER B 1 108 ? 77.464 29.606 24.483 1.00 19.52 201 SER B N 1
ATOM 2647 C CA . SER B 1 108 ? 76.396 30.552 24.779 1.00 19.95 201 SER B CA 1
ATOM 2648 C C . SER B 1 108 ? 77.002 31.773 25.474 1.00 19.81 201 SER B C 1
ATOM 2649 O O . SER B 1 108 ? 78.188 31.771 25.841 1.00 19.70 201 SER B O 1
ATOM 2652 N N . PHE B 1 109 ? 76.207 32.812 25.590 1.00 19.86 202 PHE B N 1
ATOM 2653 C CA . PHE B 1 109 ? 76.699 34.082 26.080 1.00 20.07 202 PHE B CA 1
ATOM 2654 C C . PHE B 1 109 ? 75.647 34.760 26.960 1.00 21.30 202 PHE B C 1
ATOM 2655 O O . PHE B 1 109 ? 74.478 34.762 26.632 1.00 21.41 202 PHE B O 1
ATOM 2663 N N . ASP B 1 110 ? 76.083 35.339 28.062 1.00 21.06 203 ASP B N 1
ATOM 2664 C CA . ASP B 1 110 ? 75.185 36.128 28.945 1.00 22.97 203 ASP B CA 1
ATOM 2665 C C . ASP B 1 110 ? 75.668 37.562 28.893 1.00 22.83 203 ASP B C 1
ATOM 2666 O O . ASP B 1 110 ? 76.721 37.884 29.466 1.00 22.87 203 ASP B O 1
ATOM 2671 N N . LYS B 1 111 ? 74.934 38.411 28.183 1.00 23.64 204 LYS B N 1
ATOM 2672 C CA . LYS B 1 111 ? 75.369 39.782 27.983 1.00 23.82 204 LYS B CA 1
ATOM 2673 C C . LYS B 1 111 ? 75.357 40.568 29.278 1.00 24.19 204 LYS B C 1
ATOM 2674 O O . LYS B 1 111 ? 76.173 41.463 29.450 1.00 23.98 204 LYS B O 1
ATOM 2680 N N . GLY B 1 112 ? 74.467 40.249 30.211 1.00 24.34 205 GLY B N 1
ATOM 2681 C CA . GLY B 1 112 ? 74.458 40.956 31.471 1.00 25.53 205 GLY B CA 1
ATOM 2682 C C . GLY B 1 112 ? 75.744 40.781 32.263 1.00 25.61 205 GLY B C 1
ATOM 2683 O O . GLY B 1 112 ? 76.219 41.728 32.853 1.00 25.33 205 GLY B O 1
ATOM 2684 N N . THR B 1 113 ? 76.316 39.573 32.235 1.00 25.65 206 THR B N 1
ATOM 2685 C CA . THR B 1 113 ? 77.559 39.259 32.952 1.00 26.73 206 THR B CA 1
ATOM 2686 C C . THR B 1 113 ? 78.825 39.276 32.095 1.00 25.77 206 THR B C 1
ATOM 2687 O O . THR B 1 113 ? 79.930 39.268 32.640 1.00 27.26 206 THR B O 1
ATOM 2691 N N . GLY B 1 114 ? 78.675 39.285 30.779 1.00 24.11 207 GLY B N 1
ATOM 2692 C CA . GLY B 1 114 ? 79.817 39.243 29.867 1.00 23.59 207 GLY B CA 1
ATOM 2693 C C . GLY B 1 114 ? 80.524 37.901 29.786 1.00 23.46 207 GLY B C 1
ATOM 2694 O O . GLY B 1 114 ? 81.637 37.828 29.256 1.00 23.85 207 GLY B O 1
ATOM 2695 N N . VAL B 1 115 ? 79.882 36.845 30.277 1.00 23.11 208 VAL B N 1
ATOM 2696 C CA . VAL B 1 115 ? 80.472 35.512 30.374 1.00 23.47 208 VAL B CA 1
ATOM 2697 C C . VAL B 1 115 ? 80.056 34.645 29.163 1.00 22.00 208 VAL B C 1
ATOM 2698 O O . VAL B 1 115 ? 78.867 34.542 28.839 1.00 21.02 208 VAL B O 1
ATOM 2702 N N . THR B 1 116 ? 81.060 34.062 28.509 1.00 21.86 209 THR B N 1
ATOM 2703 C CA . THR B 1 116 ? 80.905 33.047 27.466 1.00 21.65 209 THR B CA 1
ATOM 2704 C C . THR B 1 116 ? 80.959 31.662 28.124 1.00 22.35 209 THR B C 1
ATOM 2705 O O . THR B 1 116 ? 81.920 31.355 28.836 1.00 23.84 209 THR B O 1
ATOM 2709 N N . LEU B 1 117 ? 79.942 30.839 27.896 1.00 22.40 210 LEU B N 1
ATOM 2710 C CA . LEU B 1 117 ? 79.832 29.531 28.524 1.00 23.17 210 LEU B CA 1
ATOM 2711 C C . LEU B 1 117 ? 80.043 28.459 27.451 1.00 22.88 210 LEU B C 1
ATOM 2712 O O . LEU B 1 117 ? 79.378 28.498 26.411 1.00 21.83 210 LEU B O 1
ATOM 2717 N N . ILE B 1 118 ? 80.952 27.525 27.725 1.00 23.28 211 ILE B N 1
ATOM 2718 C CA . ILE B 1 118 ? 81.267 26.402 26.820 1.00 23.54 211 ILE B CA 1
ATOM 2719 C C . ILE B 1 118 ? 80.670 25.116 27.385 1.00 24.20 211 ILE B C 1
ATOM 2720 O O . ILE B 1 118 ? 81.059 24.676 28.467 1.00 24.66 211 ILE B O 1
ATOM 2725 N N . GLY B 1 119 ? 79.759 24.513 26.625 1.00 24.86 212 GLY B N 1
ATOM 2726 C CA . GLY B 1 119 ? 79.047 23.300 27.043 1.00 26.60 212 GLY B CA 1
ATOM 2727 C C . GLY B 1 119 ? 77.653 23.627 27.530 1.00 29.05 212 GLY B C 1
ATOM 2728 O O . GLY B 1 119 ? 77.423 24.715 28.045 1.00 29.16 212 GLY B O 1
ATOM 2729 N N . SER B 1 120 ? 76.717 22.704 27.312 1.00 31.92 213 SER B N 1
ATOM 2730 C CA . SER B 1 120 ? 75.318 22.851 27.770 1.00 36.13 213 SER B CA 1
ATOM 2731 C C . SER B 1 120 ? 74.799 21.509 28.256 1.00 40.05 213 SER B C 1
ATOM 2732 O O . SER B 1 120 ? 75.445 20.476 28.057 1.00 38.62 213 SER B O 1
ATOM 2735 N N . GLU B 1 121 ? 73.613 21.547 28.865 1.00 46.64 214 GLU B N 1
ATOM 2736 C CA . GLU B 1 121 ? 72.895 20.333 29.315 1.00 51.50 214 GLU B CA 1
ATOM 2737 C C . GLU B 1 121 ? 72.689 19.359 28.160 1.00 50.40 214 GLU B C 1
ATOM 2738 O O . GLU B 1 121 ? 73.100 18.184 28.218 1.00 49.56 214 GLU B O 1
ATOM 2744 N N . GLU B 1 122 ? 72.083 19.889 27.100 1.00 49.57 215 GLU B N 1
ATOM 2745 C CA . GLU B 1 122 ? 71.716 19.109 25.913 1.00 50.13 215 GLU B CA 1
ATOM 2746 C C . GLU B 1 122 ? 72.903 18.680 25.052 1.00 44.68 215 GLU B C 1
ATOM 2747 O O . GLU B 1 122 ? 72.835 17.655 24.391 1.00 43.59 215 GLU B O 1
ATOM 2753 N N . GLU B 1 123 ? 73.987 19.457 25.050 1.00 40.47 216 GLU B N 1
ATOM 2754 C CA . GLU B 1 123 ? 75.119 19.163 24.168 1.00 37.53 216 GLU B CA 1
ATOM 2755 C C . GLU B 1 123 ? 76.455 19.536 24.822 1.00 33.50 216 GLU B C 1
ATOM 2756 O O . GLU B 1 123 ? 76.710 20.718 25.010 1.00 31.79 216 GLU B O 1
ATOM 2762 N N . PRO B 1 124 ? 77.311 18.531 25.148 1.00 30.48 217 PRO B N 1
ATOM 2763 C CA . PRO B 1 124 ? 78.661 18.885 25.576 1.00 28.34 217 PRO B CA 1
ATOM 2764 C C . PRO B 1 124 ? 79.438 19.532 24.454 1.00 25.90 217 PRO B C 1
ATOM 2765 O O . PRO B 1 124 ? 79.147 19.311 23.264 1.00 25.94 217 PRO B O 1
ATOM 2769 N N . SER B 1 125 ? 80.401 20.355 24.833 1.00 23.74 218 SER B N 1
ATOM 2770 C CA . SER B 1 125 ? 81.361 20.899 23.895 1.00 22.50 218 SER B CA 1
ATOM 2771 C C . SER B 1 125 ? 82.395 19.817 23.651 1.00 22.36 218 SER B C 1
ATOM 2772 O O . SER B 1 125 ? 83.008 19.317 24.619 1.00 22.84 218 SER B O 1
ATOM 2783 N N . LEU B 1 127 ? 85.647 18.658 20.749 1.00 20.11 220 LEU B N 1
ATOM 2784 C CA . LEU B 1 127 ? 86.500 19.134 19.669 1.00 19.52 220 LEU B CA 1
ATOM 2785 C C . LEU B 1 127 ? 86.032 18.433 18.394 1.00 18.70 220 LEU B C 1
ATOM 2786 O O . LEU B 1 127 ? 86.110 17.192 18.268 1.00 18.50 220 LEU B O 1
ATOM 2791 N N . HIS B 1 128 ? 85.508 19.206 17.455 1.00 17.77 221 HIS B N 1
ATOM 2792 C CA . HIS B 1 128 ? 84.976 18.579 16.228 1.00 17.33 221 HIS B CA 1
ATOM 2793 C C . HIS B 1 128 ? 84.868 19.567 15.113 1.00 16.56 221 HIS B C 1
ATOM 2794 O O . HIS B 1 128 ? 84.787 20.774 15.382 1.00 16.51 221 HIS B O 1
ATOM 2801 N N . LEU B 1 129 ? 84.867 19.067 13.869 1.00 15.94 222 LEU B N 1
ATOM 2802 C CA . LEU B 1 129 ? 84.576 19.927 12.741 1.00 15.43 222 LEU B CA 1
ATOM 2803 C C . LEU B 1 129 ? 83.690 19.265 11.703 1.00 14.99 222 LEU B C 1
ATOM 2804 O O . LEU B 1 129 ? 83.479 18.056 11.725 1.00 14.94 222 LEU B O 1
ATOM 2809 N N . HIS B 1 130 ? 83.181 20.096 10.813 1.00 14.56 223 HIS B N 1
ATOM 2810 C CA . HIS B 1 130 ? 82.221 19.708 9.773 1.00 14.33 223 HIS B CA 1
ATOM 2811 C C . HIS B 1 130 ? 82.933 19.810 8.437 1.00 14.13 223 HIS B C 1
ATOM 2812 O O . HIS B 1 130 ? 83.702 20.739 8.252 1.00 14.11 223 HIS B O 1
ATOM 2827 N N . TRP B 1 132 ? 82.085 19.083 4.024 1.00 13.54 225 TRP B N 1
ATOM 2828 C CA . TRP B 1 132 ? 81.072 18.776 3.040 1.00 13.47 225 TRP B CA 1
ATOM 2829 C C . TRP B 1 132 ? 81.595 19.089 1.651 1.00 13.67 225 TRP B C 1
ATOM 2830 O O . TRP B 1 132 ? 82.667 19.697 1.492 1.00 13.81 225 TRP B O 1
ATOM 2841 N N . GLY B 1 133 ? 80.805 18.714 0.652 1.00 13.82 226 GLY B N 1
ATOM 2842 C CA . GLY B 1 133 ? 81.145 18.954 -0.735 1.00 14.17 226 GLY B CA 1
ATOM 2843 C C . GLY B 1 133 ? 80.216 19.918 -1.459 1.00 14.33 226 GLY B C 1
ATOM 2844 O O . GLY B 1 133 ? 79.044 20.018 -1.117 1.00 14.23 226 GLY B O 1
ATOM 2845 N N . ARG B 1 134 ? 80.769 20.667 -2.417 1.00 14.75 227 ARG B N 1
ATOM 2846 C CA . ARG B 1 134 ? 80.003 21.584 -3.268 1.00 15.05 227 ARG B CA 1
ATOM 2847 C C . ARG B 1 134 ? 80.107 21.175 -4.745 1.00 15.62 227 ARG B C 1
ATOM 2848 O O . ARG B 1 134 ? 81.133 20.672 -5.221 1.00 15.72 227 ARG B O 1
ATOM 2856 N N . GLY B 1 135 ? 79.025 21.436 -5.456 1.00 16.05 228 GLY B N 1
ATOM 2857 C CA . GLY B 1 135 ? 78.909 21.053 -6.853 1.00 16.75 228 GLY B CA 1
ATOM 2858 C C . GLY B 1 135 ? 77.465 21.260 -7.294 1.00 17.20 228 GLY B C 1
ATOM 2859 O O . GLY B 1 135 ? 76.719 21.983 -6.641 1.00 17.13 228 GLY B O 1
ATOM 2860 N N . ASP B 1 136 ? 77.052 20.584 -8.368 1.00 18.02 229 ASP B N 1
ATOM 2861 C CA . ASP B 1 136 ? 75.666 20.695 -8.859 1.00 18.63 229 ASP B CA 1
ATOM 2862 C C . ASP B 1 136 ? 74.743 20.024 -7.833 1.00 18.44 229 ASP B C 1
ATOM 2863 O O . ASP B 1 136 ? 74.838 18.819 -7.646 1.00 18.09 229 ASP B O 1
ATOM 2868 N N . PRO B 1 137 ? 73.842 20.789 -7.191 1.00 18.62 230 PRO B N 1
ATOM 2869 C CA . PRO B 1 137 ? 73.027 20.174 -6.137 1.00 18.86 230 PRO B CA 1
ATOM 2870 C C . PRO B 1 137 ? 72.125 19.025 -6.596 1.00 19.69 230 PRO B C 1
ATOM 2871 O O . PRO B 1 137 ? 71.715 18.196 -5.768 1.00 19.19 230 PRO B O 1
ATOM 2875 N N . ASP B 1 138 ? 71.799 19.001 -7.893 1.00 21.06 231 ASP B N 1
ATOM 2876 C CA . ASP B 1 138 ? 70.949 17.949 -8.456 1.00 22.60 231 ASP B CA 1
ATOM 2877 C C . ASP B 1 138 ? 71.720 16.718 -8.941 1.00 22.66 231 ASP B C 1
ATOM 2878 O O . ASP B 1 138 ? 71.089 15.715 -9.271 1.00 22.50 231 ASP B O 1
ATOM 2899 N N . GLU B 1 140 ? 73.823 13.382 -8.811 1.00 22.08 233 GLU B N 1
ATOM 2900 C CA . GLU B 1 140 ? 74.126 12.245 -7.937 1.00 21.96 233 GLU B CA 1
ATOM 2901 C C . GLU B 1 140 ? 75.603 11.856 -8.063 1.00 21.29 233 GLU B C 1
ATOM 2902 O O . GLU B 1 140 ? 75.953 10.898 -8.767 1.00 21.22 233 GLU B O 1
ATOM 2908 N N . TYR B 1 141 ? 76.482 12.605 -7.389 1.00 20.29 234 TYR B N 1
ATOM 2909 C CA . TYR B 1 141 ? 77.926 12.290 -7.336 1.00 20.20 234 TYR B CA 1
ATOM 2910 C C . TYR B 1 141 ? 78.183 10.877 -6.767 1.00 20.63 234 TYR B C 1
ATOM 2911 O O . TYR B 1 141 ? 79.167 10.214 -7.125 1.00 21.00 234 TYR B O 1
ATOM 2920 N N . ILE B 1 142 ? 77.293 10.450 -5.877 1.00 20.44 235 ILE B N 1
ATOM 2921 C CA . ILE B 1 142 ? 77.137 9.061 -5.466 1.00 20.82 235 ILE B CA 1
ATOM 2922 C C . ILE B 1 142 ? 75.795 8.595 -6.021 1.00 21.40 235 ILE B C 1
ATOM 2923 O O . ILE B 1 142 ? 74.751 9.227 -5.759 1.00 21.06 235 ILE B O 1
ATOM 2928 N N . ALA B 1 143 ? 75.794 7.511 -6.806 1.00 22.26 236 ALA B N 1
ATOM 2929 C CA . ALA B 1 143 ? 74.542 7.078 -7.442 1.00 22.96 236 ALA B CA 1
ATOM 2930 C C . ALA B 1 143 ? 73.402 6.867 -6.413 1.00 23.03 236 ALA B C 1
ATOM 2931 O O . ALA B 1 143 ? 73.597 6.305 -5.349 1.00 23.73 236 ALA B O 1
ATOM 2933 N N . GLY B 1 144 ? 72.243 7.398 -6.731 1.00 23.21 237 GLY B N 1
ATOM 2934 C CA . GLY B 1 144 ? 71.079 7.351 -5.850 1.00 23.03 237 GLY B CA 1
ATOM 2935 C C . GLY B 1 144 ? 70.997 8.447 -4.823 1.00 22.17 237 GLY B C 1
ATOM 2936 O O . GLY B 1 144 ? 70.015 8.484 -4.086 1.00 22.53 237 GLY B O 1
ATOM 2937 N N . VAL B 1 145 ? 71.992 9.357 -4.772 1.00 21.16 238 VAL B N 1
ATOM 2938 C CA . VAL B 1 145 ? 72.032 10.395 -3.730 1.00 20.31 238 VAL B CA 1
ATOM 2939 C C . VAL B 1 145 ? 72.376 11.764 -4.305 1.00 19.74 238 VAL B C 1
ATOM 2940 O O . VAL B 1 145 ? 73.539 12.080 -4.554 1.00 19.65 238 VAL B O 1
ATOM 2944 N N . PRO B 1 146 ? 71.355 12.598 -4.527 1.00 19.27 239 PRO B N 1
ATOM 2945 C CA . PRO B 1 146 ? 71.675 13.935 -5.009 1.00 18.74 239 PRO B CA 1
ATOM 2946 C C . PRO B 1 146 ? 72.520 14.701 -3.963 1.00 17.78 239 PRO B C 1
ATOM 2947 O O . PRO B 1 146 ? 72.284 14.532 -2.786 1.00 17.22 239 PRO B O 1
ATOM 2951 N N . LEU B 1 147 ? 73.460 15.522 -4.412 1.00 17.19 240 LEU B N 1
ATOM 2952 C CA . LEU B 1 147 ? 74.331 16.241 -3.492 1.00 16.73 240 LEU B CA 1
ATOM 2953 C C . LEU B 1 147 ? 73.544 17.128 -2.529 1.00 16.55 240 LEU B C 1
ATOM 2954 O O . LEU B 1 147 ? 73.827 17.147 -1.331 1.00 16.15 240 LEU B O 1
ATOM 2959 N N . ARG B 1 148 ? 72.602 17.889 -3.092 1.00 16.81 241 ARG B N 1
ATOM 2960 C CA . ARG B 1 148 ? 71.837 18.913 -2.377 1.00 16.99 241 ARG B CA 1
ATOM 2961 C C . ARG B 1 148 ? 72.772 20.039 -1.862 1.00 16.86 241 ARG B C 1
ATOM 2962 O O . ARG B 1 148 ? 73.964 20.069 -2.200 1.00 16.80 241 ARG B O 1
ATOM 2970 N N . GLY B 1 149 ? 72.233 20.964 -1.077 1.00 16.91 242 GLY B N 1
ATOM 2971 C CA . GLY B 1 149 ? 72.936 22.163 -0.695 1.00 16.84 242 GLY B CA 1
ATOM 2972 C C . GLY B 1 149 ? 72.731 23.251 -1.744 1.00 17.19 242 GLY B C 1
ATOM 2973 O O . GLY B 1 149 ? 72.176 22.998 -2.819 1.00 17.32 242 GLY B O 1
ATOM 2974 N N . PRO B 1 150 ? 73.140 24.478 -1.421 1.00 17.32 243 PRO B N 1
ATOM 2975 C CA . PRO B 1 150 ? 72.989 25.594 -2.355 1.00 17.75 243 PRO B CA 1
ATOM 2976 C C . PRO B 1 150 ? 73.985 25.517 -3.497 1.00 17.88 243 PRO B C 1
ATOM 2977 O O . PRO B 1 150 ? 75.042 24.891 -3.358 1.00 17.29 243 PRO B O 1
ATOM 2981 N N . GLU B 1 151 ? 73.647 26.170 -4.615 1.00 18.58 244 GLU B N 1
ATOM 2982 C CA . GLU B 1 151 ? 74.554 26.224 -5.749 1.00 19.22 244 GLU B CA 1
ATOM 2983 C C . GLU B 1 151 ? 75.923 26.810 -5.374 1.00 18.71 244 GLU B C 1
ATOM 2984 O O . GLU B 1 151 ? 75.983 27.738 -4.572 1.00 18.42 244 GLU B O 1
ATOM 2990 N N . PRO B 1 152 ? 77.008 26.292 -5.971 1.00 18.36 245 PRO B N 1
ATOM 2991 C CA . PRO B 1 152 ? 78.337 26.885 -5.779 1.00 18.32 245 PRO B CA 1
ATOM 2992 C C . PRO B 1 152 ? 78.356 28.392 -5.995 1.00 18.57 245 PRO B C 1
ATOM 2993 O O . PRO B 1 152 ? 77.652 28.892 -6.881 1.00 18.78 245 PRO B O 1
ATOM 2997 N N . GLY B 1 153 ? 79.123 29.076 -5.149 1.00 18.27 246 GLY B N 1
ATOM 2998 C CA . GLY B 1 153 ? 79.141 30.533 -5.049 1.00 18.61 246 GLY B CA 1
ATOM 2999 C C . GLY B 1 153 ? 78.347 31.085 -3.885 1.00 18.47 246 GLY B C 1
ATOM 3000 O O . GLY B 1 153 ? 78.663 32.172 -3.368 1.00 18.74 246 GLY B O 1
ATOM 3001 N N . LEU B 1 154 ? 77.305 30.364 -3.466 1.00 18.13 247 LEU B N 1
ATOM 3002 C CA . LEU B 1 154 ? 76.507 30.750 -2.293 1.00 18.05 247 LEU B CA 1
ATOM 3003 C C . LEU B 1 154 ? 77.051 30.131 -1.004 1.00 17.36 247 LEU B C 1
ATOM 3004 O O . LEU B 1 154 ? 77.654 29.066 -1.022 1.00 16.99 247 LEU B O 1
ATOM 3017 N N . PHE B 1 156 ? 77.045 28.005 2.198 1.00 16.56 249 PHE B N 1
ATOM 3018 C CA . PHE B 1 156 ? 76.393 26.822 2.812 1.00 16.61 249 PHE B CA 1
ATOM 3019 C C . PHE B 1 156 ? 76.164 27.114 4.300 1.00 17.17 249 PHE B C 1
ATOM 3020 O O . PHE B 1 156 ? 77.131 27.387 5.036 1.00 17.24 249 PHE B O 1
ATOM 3028 N N . ASP B 1 157 ? 74.904 27.098 4.758 1.00 17.87 250 ASP B N 1
ATOM 3029 C CA . ASP B 1 157 ? 74.571 27.405 6.129 1.00 18.70 250 ASP B CA 1
ATOM 3030 C C . ASP B 1 157 ? 74.527 26.067 6.896 1.00 18.24 250 ASP B C 1
ATOM 3031 O O . ASP B 1 157 ? 73.680 25.217 6.627 1.00 17.83 250 ASP B O 1
ATOM 3036 N N . LEU B 1 158 ? 75.446 25.889 7.839 1.00 18.05 251 LEU B N 1
ATOM 3037 C CA . LEU B 1 158 ? 75.521 24.640 8.629 1.00 18.24 251 LEU B CA 1
ATOM 3038 C C . LEU B 1 158 ? 74.442 24.514 9.719 1.00 19.49 251 LEU B C 1
ATOM 3039 O O . LEU B 1 158 ? 74.271 23.416 10.277 1.00 18.98 251 LEU B O 1
ATOM 3044 N N . ILE B 1 159 ? 73.731 25.615 9.952 1.00 20.84 252 ILE B N 1
ATOM 3045 C CA . ILE B 1 159 ? 72.605 25.724 10.856 1.00 23.11 252 ILE B CA 1
ATOM 3046 C C . ILE B 1 159 ? 73.140 25.908 12.296 1.00 24.63 252 ILE B C 1
ATOM 3047 O O . ILE B 1 159 ? 73.933 25.090 12.842 1.00 25.80 252 ILE B O 1
ATOM 3052 N N . ALA B 1 160 ? 72.828 27.051 12.870 1.00 25.61 253 ALA B N 1
ATOM 3053 C CA . ALA B 1 160 ? 73.018 27.257 14.281 1.00 27.58 253 ALA B CA 1
ATOM 3054 C C . ALA B 1 160 ? 71.620 27.101 14.921 1.00 29.97 253 ALA B C 1
ATOM 3055 O O . ALA B 1 160 ? 70.656 27.648 14.410 1.00 30.87 253 ALA B O 1
ATOM 3057 N N . LYS B 1 161 ? 71.514 26.335 15.998 1.00 30.21 254 LYS B N 1
ATOM 3058 C CA . LYS B 1 161 ? 70.255 26.261 16.796 1.00 35.13 254 LYS B CA 1
ATOM 3059 C C . LYS B 1 161 ? 69.769 27.638 17.226 1.00 35.35 254 LYS B C 1
ATOM 3060 O O . LYS B 1 161 ? 68.584 27.927 17.144 1.00 36.01 254 LYS B O 1
ATOM 3066 N N . ASN B 1 162 ? 70.700 28.488 17.663 1.00 36.02 255 ASN B N 1
ATOM 3067 C CA . ASN B 1 162 ? 70.381 29.843 18.086 1.00 38.35 255 ASN B CA 1
ATOM 3068 C C . ASN B 1 162 ? 70.531 30.778 16.888 1.00 40.25 255 ASN B C 1
ATOM 3069 O O . ASN B 1 162 ? 71.597 30.823 16.267 1.00 38.23 255 ASN B O 1
ATOM 3074 N N . LYS B 1 163 ? 69.475 31.528 16.569 1.00 44.18 256 LYS B N 1
ATOM 3075 C CA . LYS B 1 163 ? 69.480 32.488 15.445 1.00 46.90 256 LYS B CA 1
ATOM 3076 C C . LYS B 1 163 ? 68.776 33.798 15.845 1.00 50.49 256 LYS B C 1
ATOM 3077 O O . LYS B 1 163 ? 67.719 33.742 16.472 1.00 50.71 256 LYS B O 1
ATOM 3083 N N . THR B 1 164 ? 69.325 34.951 15.441 1.00 52.22 257 THR B N 1
ATOM 3084 C CA . THR B 1 164 ? 68.654 36.252 15.649 1.00 56.91 257 THR B CA 1
ATOM 3085 C C . THR B 1 164 ? 67.493 36.477 14.660 1.00 59.13 257 THR B C 1
ATOM 3086 O O . THR B 1 164 ? 66.547 37.204 14.981 1.00 59.83 257 THR B O 1
ATOM 3090 N N . HIS B 1 165 ? 67.570 35.873 13.467 1.00 59.30 258 HIS B N 1
ATOM 3091 C CA . HIS B 1 165 ? 66.516 35.992 12.449 1.00 62.23 258 HIS B CA 1
ATOM 3092 C C . HIS B 1 165 ? 66.284 34.641 11.747 1.00 58.70 258 HIS B C 1
ATOM 3093 O O . HIS B 1 165 ? 67.219 33.816 11.685 1.00 53.49 258 HIS B O 1
ATOM 3100 N N . PRO B 1 166 ? 65.044 34.396 11.235 1.00 62.24 259 PRO B N 1
ATOM 3101 C CA . PRO B 1 166 ? 64.817 33.159 10.465 1.00 58.73 259 PRO B CA 1
ATOM 3102 C C . PRO B 1 166 ? 65.639 33.101 9.173 1.00 53.53 259 PRO B C 1
ATOM 3103 O O . PRO B 1 166 ? 65.917 34.138 8.562 1.00 51.97 259 PRO B O 1
ATOM 3107 N N . ILE B 1 167 ? 66.027 31.888 8.788 1.00 48.18 260 ILE B N 1
ATOM 3108 C CA . ILE B 1 167 ? 66.802 31.658 7.573 1.00 45.54 260 ILE B CA 1
ATOM 3109 C C . ILE B 1 167 ? 66.041 30.728 6.618 1.00 43.20 260 ILE B C 1
ATOM 3110 O O . ILE B 1 167 ? 65.066 30.041 6.986 1.00 44.97 260 ILE B O 1
ATOM 3115 N N . ASN B 1 168 ? 66.492 30.737 5.387 1.00 38.91 261 ASN B N 1
ATOM 3116 C CA . ASN B 1 168 ? 65.837 29.992 4.358 1.00 38.26 261 ASN B CA 1
ATOM 3117 C C . ASN B 1 168 ? 66.419 28.551 4.307 1.00 32.36 261 ASN B C 1
ATOM 3118 O O . ASN B 1 168 ? 65.648 27.627 4.161 1.00 33.09 261 ASN B O 1
ATOM 3123 N N . GLN B 1 169 ? 67.736 28.343 4.479 1.00 27.16 262 GLN B N 1
ATOM 3124 C CA . GLN B 1 169 ? 68.268 26.957 4.429 1.00 24.26 262 GLN B CA 1
ATOM 3125 C C . GLN B 1 169 ? 67.876 26.181 5.683 1.00 23.25 262 GLN B C 1
ATOM 3126 O O . GLN B 1 169 ? 67.701 26.739 6.779 1.00 23.32 262 GLN B O 1
ATOM 3132 N N . HIS B 1 170 ? 67.719 24.886 5.519 1.00 22.87 263 HIS B N 1
ATOM 3133 C CA . HIS B 1 170 ? 67.477 24.017 6.647 1.00 22.86 263 HIS B CA 1
ATOM 3134 C C . HIS B 1 170 ? 68.114 22.660 6.386 1.00 21.06 263 HIS B C 1
ATOM 3135 O O . HIS B 1 170 ? 68.340 22.284 5.257 1.00 20.28 263 HIS B O 1
ATOM 3142 N N . ALA B 1 171 ? 68.382 21.965 7.471 1.00 20.47 264 ALA B N 1
ATOM 3143 C CA . ALA B 1 171 ? 68.938 20.626 7.418 1.00 19.80 264 ALA B CA 1
ATOM 3144 C C . ALA B 1 171 ? 67.921 19.724 6.731 1.00 19.88 264 ALA B C 1
ATOM 3145 O O . ALA B 1 171 ? 66.681 19.913 6.840 1.00 20.28 264 ALA B O 1
ATOM 3147 N N . ILE B 1 172 ? 68.440 18.754 5.998 1.00 19.38 265 ILE B N 1
ATOM 3148 C CA . ILE B 1 172 ? 67.606 17.729 5.354 1.00 19.97 265 ILE B CA 1
ATOM 3149 C C . ILE B 1 172 ? 67.966 16.379 5.965 1.00 20.21 265 ILE B C 1
ATOM 3150 O O . ILE B 1 172 ? 69.083 15.916 5.819 1.00 19.11 265 ILE B O 1
ATOM 3155 N N . LYS B 1 173 ? 66.996 15.750 6.627 1.00 21.70 266 LYS B N 1
ATOM 3156 C CA . LYS B 1 173 ? 67.206 14.449 7.275 1.00 23.29 266 LYS B CA 1
ATOM 3157 C C . LYS B 1 173 ? 67.602 13.398 6.245 1.00 21.98 266 LYS B C 1
ATOM 3158 O O . LYS B 1 173 ? 67.175 13.472 5.102 1.00 21.20 266 LYS B O 1
ATOM 3164 N N . TRP B 1 174 ? 68.368 12.400 6.684 1.00 19.56 267 TRP B N 1
ATOM 3165 C CA . TRP B 1 174 ? 68.727 11.271 5.820 1.00 18.97 267 TRP B CA 1
ATOM 3166 C C . TRP B 1 174 ? 67.565 10.353 5.507 1.00 19.46 267 TRP B C 1
ATOM 3167 O O . TRP B 1 174 ? 66.931 9.811 6.424 1.00 20.13 267 TRP B O 1
ATOM 3178 N N . ASN B 1 175 ? 67.319 10.124 4.224 1.00 19.55 268 ASN B N 1
ATOM 3179 C CA . ASN B 1 175 ? 66.531 8.968 3.798 1.00 20.18 268 ASN B CA 1
ATOM 3180 C C . ASN B 1 175 ? 67.366 7.681 4.024 1.00 20.75 268 ASN B C 1
ATOM 3181 O O . ASN B 1 175 ? 68.566 7.663 3.733 1.00 19.43 268 ASN B O 1
ATOM 3186 N N . GLU B 1 176 ? 66.699 6.615 4.487 1.00 22.46 269 GLU B N 1
ATOM 3187 C CA . GLU B 1 176 ? 67.351 5.335 4.870 1.00 23.96 269 GLU B CA 1
ATOM 3188 C C . GLU B 1 176 ? 68.187 4.727 3.741 1.00 22.82 269 GLU B C 1
ATOM 3189 O O . GLU B 1 176 ? 69.351 4.333 3.955 1.00 22.04 269 GLU B O 1
ATOM 3195 N N . GLU B 1 177 ? 67.582 4.633 2.555 1.00 22.14 270 GLU B N 1
ATOM 3196 C CA . GLU B 1 177 ? 68.214 4.049 1.367 1.00 22.35 270 GLU B CA 1
ATOM 3197 C C . GLU B 1 177 ? 69.438 4.898 0.911 1.00 20.32 270 GLU B C 1
ATOM 3198 O O . GLU B 1 177 ? 70.517 4.375 0.615 1.00 19.51 270 GLU B O 1
ATOM 3204 N N . GLU B 1 178 ? 69.238 6.202 0.858 1.00 19.10 271 GLU B N 1
ATOM 3205 C CA . GLU B 1 178 ? 70.308 7.129 0.481 1.00 18.46 271 GLU B CA 1
ATOM 3206 C C . GLU B 1 178 ? 71.476 7.069 1.461 1.00 17.46 271 GLU B C 1
ATOM 3207 O O . GLU B 1 178 ? 72.649 7.065 1.032 1.00 16.84 271 GLU B O 1
ATOM 3213 N N . LEU B 1 179 ? 71.180 7.008 2.752 1.00 16.96 272 LEU B N 1
ATOM 3214 C CA . LEU B 1 179 ? 72.234 6.915 3.745 1.00 16.90 272 LEU B CA 1
ATOM 3215 C C . LEU B 1 179 ? 73.086 5.662 3.505 1.00 16.98 272 LEU B C 1
ATOM 3216 O O . LEU B 1 179 ? 74.329 5.701 3.565 1.00 16.58 272 LEU B O 1
ATOM 3221 N N . LYS B 1 180 ? 72.435 4.529 3.238 1.00 17.34 273 LYS B N 1
ATOM 3222 C CA . LYS B 1 180 ? 73.227 3.314 2.988 1.00 18.04 273 LYS B CA 1
ATOM 3223 C C . LYS B 1 180 ? 74.211 3.481 1.815 1.00 17.42 273 LYS B C 1
ATOM 3224 O O . LYS B 1 180 ? 75.363 3.048 1.898 1.00 17.50 273 LYS B O 1
ATOM 3230 N N . ALA B 1 181 ? 73.747 4.104 0.739 1.00 16.90 274 ALA B N 1
ATOM 3231 C CA . ALA B 1 181 ? 74.570 4.291 -0.442 1.00 16.72 274 ALA B CA 1
ATOM 3232 C C . ALA B 1 181 ? 75.751 5.247 -0.156 1.00 16.27 274 ALA B C 1
ATOM 3233 O O . ALA B 1 181 ? 76.875 5.012 -0.596 1.00 16.09 274 ALA B O 1
ATOM 3235 N N A CYS B 1 182 ? 75.444 6.369 0.503 0.70 15.57 275 CYS B N 1
ATOM 3236 N N B CYS B 1 182 ? 75.519 6.252 0.691 0.30 16.23 275 CYS B N 1
ATOM 3237 C CA A CYS B 1 182 ? 76.450 7.407 0.744 0.70 15.21 275 CYS B CA 1
ATOM 3238 C CA B CYS B 1 182 ? 76.592 7.161 1.103 0.30 16.27 275 CYS B CA 1
ATOM 3239 C C A CYS B 1 182 ? 77.552 6.881 1.661 0.70 15.23 275 CYS B C 1
ATOM 3240 C C B CYS B 1 182 ? 77.544 6.586 2.140 0.30 16.19 275 CYS B C 1
ATOM 3241 O O A CYS B 1 182 ? 78.754 7.056 1.426 0.70 15.29 275 CYS B O 1
ATOM 3242 O O B CYS B 1 182 ? 78.760 6.742 2.019 0.30 16.18 275 CYS B O 1
ATOM 3247 N N A LEU B 1 183 ? 77.131 6.194 2.729 0.50 15.40 276 LEU B N 1
ATOM 3248 N N B LEU B 1 183 ? 77.028 5.915 3.156 0.50 16.27 276 LEU B N 1
ATOM 3249 C CA A LEU B 1 183 ? 78.052 5.558 3.674 0.50 15.80 276 LEU B CA 1
ATOM 3250 C CA B LEU B 1 183 ? 77.922 5.255 4.050 0.50 16.60 276 LEU B CA 1
ATOM 3251 C C A LEU B 1 183 ? 78.953 4.543 2.981 0.50 16.19 276 LEU B C 1
ATOM 3252 C C B LEU B 1 183 ? 78.879 4.349 3.227 0.50 16.66 276 LEU B C 1
ATOM 3253 O O A LEU B 1 183 ? 80.177 4.590 3.098 0.50 16.14 276 LEU B O 1
ATOM 3254 O O B LEU B 1 183 ? 80.089 4.333 3.468 0.50 16.61 276 LEU B O 1
ATOM 3263 N N . ALA B 1 184 ? 78.332 3.627 2.242 1.00 16.75 277 ALA B N 1
ATOM 3264 C CA . ALA B 1 184 ? 79.116 2.621 1.491 1.00 17.44 277 ALA B CA 1
ATOM 3265 C C . ALA B 1 184 ? 80.184 3.268 0.629 1.00 17.66 277 ALA B C 1
ATOM 3266 O O . ALA B 1 184 ? 81.353 2.821 0.660 1.00 17.96 277 ALA B O 1
ATOM 3276 N N . PHE B 1 186 ? 81.541 6.363 0.907 1.00 16.87 279 PHE B N 1
ATOM 3277 C CA . PHE B 1 186 ? 82.578 7.039 1.709 1.00 16.76 279 PHE B CA 1
ATOM 3278 C C . PHE B 1 186 ? 83.598 6.056 2.246 1.00 16.95 279 PHE B C 1
ATOM 3279 O O . PHE B 1 186 ? 84.801 6.309 2.183 1.00 17.27 279 PHE B O 1
ATOM 3287 N N . LYS B 1 187 ? 83.123 4.930 2.732 1.00 17.15 280 LYS B N 1
ATOM 3288 C CA . LYS B 1 187 ? 84.005 3.850 3.188 1.00 17.65 280 LYS B CA 1
ATOM 3289 C C . LYS B 1 187 ? 84.880 3.310 2.063 1.00 17.98 280 LYS B C 1
ATOM 3290 O O . LYS B 1 187 ? 86.095 3.131 2.252 1.00 18.04 280 LYS B O 1
ATOM 3296 N N . LEU B 1 188 ? 84.274 3.063 0.904 1.00 18.11 281 LEU B N 1
ATOM 3297 C CA . LEU B 1 188 ? 85.012 2.560 -0.254 1.00 18.74 281 LEU B CA 1
ATOM 3298 C C . LEU B 1 188 ? 86.117 3.507 -0.734 1.00 19.08 281 LEU B C 1
ATOM 3299 O O . LEU B 1 188 ? 87.275 3.097 -0.958 1.00 19.17 281 LEU B O 1
ATOM 3304 N N . LYS B 1 189 ? 85.776 4.784 -0.873 1.00 19.15 282 LYS B N 1
ATOM 3305 C CA . LYS B 1 189 ? 86.763 5.774 -1.306 1.00 19.95 282 LYS B CA 1
ATOM 3306 C C . LYS B 1 189 ? 87.893 5.940 -0.298 1.00 19.57 282 LYS B C 1
ATOM 3307 O O . LYS B 1 189 ? 89.074 6.063 -0.665 1.00 19.73 282 LYS B O 1
ATOM 3313 N N . LEU B 1 190 ? 87.545 5.905 0.981 1.00 18.98 283 LEU B N 1
ATOM 3314 C CA . LEU B 1 190 ? 88.548 5.991 2.025 1.00 19.13 283 LEU B CA 1
ATOM 3315 C C . LEU B 1 190 ? 89.463 4.761 1.974 1.00 19.55 283 LEU B C 1
ATOM 3316 O O . LEU B 1 190 ? 90.702 4.880 2.042 1.00 19.69 283 LEU B O 1
ATOM 3321 N N . ALA B 1 191 ? 88.869 3.587 1.798 1.00 19.71 284 ALA B N 1
ATOM 3322 C CA . ALA B 1 191 ? 89.646 2.352 1.734 1.00 20.60 284 ALA B CA 1
ATOM 3323 C C . ALA B 1 191 ? 90.599 2.348 0.552 1.00 21.48 284 ALA B C 1
ATOM 3324 O O . ALA B 1 191 ? 91.762 1.887 0.680 1.00 22.42 284 ALA B O 1
ATOM 3326 N N . GLU B 1 192 ? 90.108 2.792 -0.604 1.00 21.63 285 GLU B N 1
ATOM 3327 C CA . GLU B 1 192 ? 90.928 2.910 -1.809 1.00 22.85 285 GLU B CA 1
ATOM 3328 C C . GLU B 1 192 ? 92.109 3.877 -1.612 1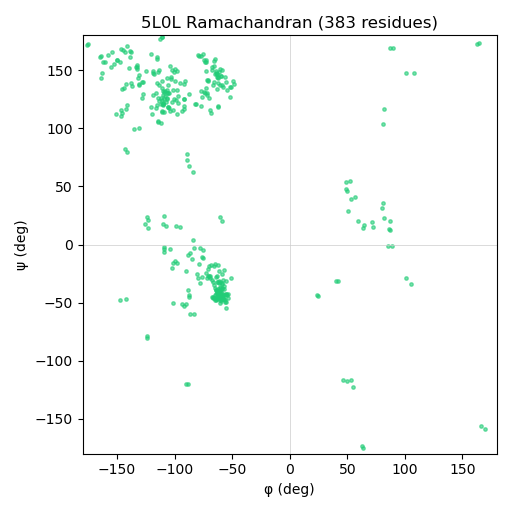.00 23.26 285 GLU B C 1
ATOM 3329 O O . GLU B 1 192 ? 93.217 3.643 -2.104 1.00 23.54 285 GLU B O 1
ATOM 3335 N N . TYR B 1 193 ? 91.862 4.953 -0.876 1.00 22.85 286 TYR B N 1
ATOM 3336 C CA . TYR B 1 193 ? 92.909 5.938 -0.619 1.00 23.57 286 TYR B CA 1
ATOM 3337 C C . TYR B 1 193 ? 93.942 5.478 0.415 1.00 24.02 286 TYR B C 1
ATOM 3338 O O . TYR B 1 193 ? 95.170 5.651 0.211 1.00 25.04 286 TYR B O 1
ATOM 3347 N N A VAL B 1 194 ? 93.456 4.897 1.505 0.50 23.92 287 VAL B N 1
ATOM 3348 N N B VAL B 1 194 ? 93.497 4.913 1.527 0.50 23.87 287 VAL B N 1
ATOM 3349 C CA A VAL B 1 194 ? 94.294 4.436 2.609 0.50 24.71 287 VAL B CA 1
ATOM 3350 C CA B VAL B 1 194 ? 94.422 4.525 2.596 0.50 24.67 287 VAL B CA 1
ATOM 3351 C C A VAL B 1 194 ? 95.311 3.373 2.191 0.50 26.14 287 VAL B C 1
ATOM 3352 C C B VAL B 1 194 ? 95.437 3.488 2.084 0.50 26.13 287 VAL B C 1
ATOM 3353 O O A VAL B 1 194 ? 94.964 2.324 1.659 0.50 26.02 287 VAL B O 1
ATOM 3354 O O B VAL B 1 194 ? 96.575 3.425 2.564 0.50 26.30 287 VAL B O 1
ATOM 3361 N N A A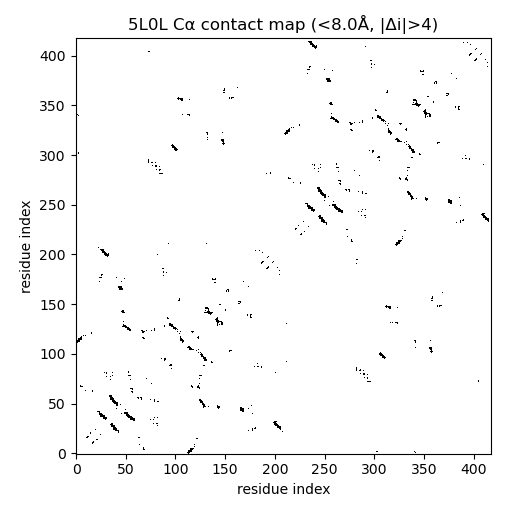SN B 1 195 ? 96.571 3.735 2.401 0.50 27.53 288 ASN B N 1
ATOM 3362 N N B ASN B 1 195 ? 95.043 2.738 1.055 0.50 27.24 288 ASN B N 1
ATOM 3363 C CA A ASN B 1 195 ? 97.756 2.912 2.198 0.50 29.38 288 ASN B CA 1
ATOM 3364 C CA B ASN B 1 195 ? 95.946 1.786 0.415 0.50 29.23 288 ASN B CA 1
ATOM 3365 C C A ASN B 1 195 ? 98.135 2.815 0.736 0.50 31.15 288 ASN B C 1
ATOM 3366 C C B ASN B 1 195 ? 96.768 2.314 -0.774 0.50 30.73 288 ASN B C 1
ATOM 3367 O O A ASN B 1 195 ? 99.074 2.115 0.394 0.50 32.48 288 ASN B O 1
ATOM 3368 O O B ASN B 1 195 ? 97.498 1.553 -1.389 0.50 31.72 288 ASN B O 1
ATOM 3377 N N 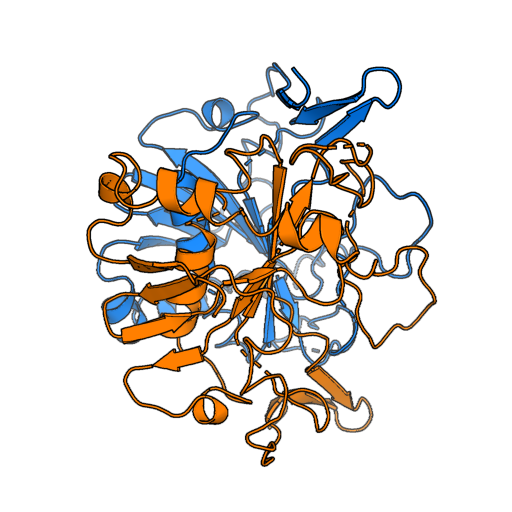A SER B 1 196 ? 97.421 3.548 -0.121 0.50 32.12 289 SER B N 1
ATOM 3378 N N B SER B 1 196 ? 96.687 3.602 -1.081 0.50 31.82 289 SER B N 1
ATOM 3379 C CA A SER B 1 196 ? 97.831 3.716 -1.527 0.50 33.98 289 SER B CA 1
ATOM 3380 C CA B SER B 1 196 ? 97.459 4.161 -2.194 0.50 33.61 289 SER B CA 1
ATOM 3381 C C A SER B 1 196 ? 99.168 4.435 -1.500 0.50 35.58 289 SER B C 1
ATOM 3382 C C B SER B 1 196 ? 98.865 4.618 -1.751 0.50 35.24 289 SER B C 1
ATOM 3383 O O A SER B 1 196 ? 99.590 4.859 -0.414 0.50 35.47 289 SER B O 1
ATOM 3384 O O B SER B 1 196 ? 99.065 4.982 -0.593 0.50 35.22 289 SER B O 1
ATOM 3389 N N . PRO B 1 197 ? 99.851 4.573 -2.671 1.00 37.88 290 PRO B N 1
ATOM 3390 C CA . PRO B 1 197 ? 101.188 5.203 -2.536 1.00 39.45 290 PRO B CA 1
ATOM 3391 C C . PRO B 1 197 ? 101.165 6.630 -2.019 1.00 39.99 290 PRO B C 1
ATOM 3392 O O . PRO B 1 197 ? 101.967 6.966 -1.159 1.00 40.67 290 PRO B O 1
ATOM 3396 N N A GLU B 1 198 ? 100.224 7.424 -2.529 0.50 40.29 291 GLU B N 1
ATOM 3397 N N B GLU B 1 198 ? 100.235 7.451 -2.517 0.50 40.07 291 GLU B N 1
ATOM 3398 C CA A GLU B 1 198 ? 100.046 8.816 -2.147 0.50 40.29 291 GLU B CA 1
ATOM 3399 C CA B GLU B 1 198 ? 100.115 8.854 -2.103 0.50 39.96 291 GLU B CA 1
ATOM 3400 C C A GLU B 1 198 ? 99.772 9.015 -0.652 0.50 38.88 291 GLU B C 1
ATOM 3401 C C B GLU B 1 198 ? 99.783 9.026 -0.622 0.50 38.67 291 GLU B C 1
ATOM 3402 O O A GLU B 1 198 ? 100.264 9.974 -0.059 0.50 39.48 291 GLU B O 1
ATOM 3403 O O B GLU B 1 198 ? 100.244 9.987 -0.005 0.50 39.26 291 GLU B O 1
ATOM 3414 N N . PHE B 1 199 ? 98.988 8.113 -0.055 1.00 37.02 292 PHE B N 1
ATOM 3415 C CA . PHE B 1 199 ? 98.686 8.149 1.393 1.00 35.03 292 PHE B CA 1
ATOM 3416 C C . PHE B 1 199 ? 99.941 7.821 2.210 1.00 36.00 292 PHE B C 1
ATOM 3417 O O . PHE B 1 199 ? 100.245 8.506 3.184 1.00 35.40 292 PHE B O 1
ATOM 3425 N N . THR B 1 200 ? 100.639 6.760 1.828 1.00 37.24 293 THR B N 1
ATOM 3426 C CA . THR B 1 200 ? 101.860 6.390 2.522 1.00 39.30 293 THR B CA 1
ATOM 3427 C C . THR B 1 200 ? 102.906 7.508 2.435 1.00 40.23 293 THR B C 1
ATOM 3428 O O . THR B 1 200 ? 103.507 7.840 3.445 1.00 40.20 293 THR B O 1
ATOM 3432 N N . GLU B 1 201 ? 103.073 8.117 1.266 1.00 42.70 294 GLU B N 1
ATOM 3433 C CA . GLU B 1 201 ? 104.003 9.272 1.111 1.00 45.44 294 GLU B CA 1
ATOM 3434 C C . GLU B 1 201 ? 103.728 10.420 2.066 1.00 44.67 294 GLU B C 1
ATOM 3435 O O . GLU B 1 201 ? 104.653 11.031 2.590 1.00 43.67 294 GLU B O 1
ATOM 3441 N N . GLU B 1 202 ? 102.454 10.752 2.251 1.00 42.17 295 GLU B N 1
ATOM 3442 C CA . GLU B 1 202 ? 102.084 11.907 3.030 1.00 42.25 295 GLU B CA 1
ATOM 3443 C C . GLU B 1 202 ? 101.947 11.615 4.514 1.00 41.51 295 GLU B C 1
ATOM 3444 O O . GLU B 1 202 ? 102.379 12.417 5.345 1.00 42.71 295 GLU B O 1
ATOM 3450 N N . PHE B 1 203 ? 101.281 10.523 4.845 1.00 39.35 296 PHE B N 1
ATOM 3451 C CA . PHE B 1 203 ? 100.941 10.241 6.231 1.00 39.54 296 PHE B CA 1
ATOM 3452 C C . PHE B 1 203 ? 101.878 9.197 6.870 1.00 41.93 296 PHE B C 1
ATOM 3453 O O . PHE B 1 203 ? 101.947 9.090 8.095 1.00 42.14 296 PHE B O 1
ATOM 3461 N N . GLY B 1 204 ? 102.618 8.465 6.045 1.00 43.88 297 GLY B N 1
ATOM 3462 C CA . GLY B 1 204 ? 103.495 7.399 6.536 1.00 46.06 297 GLY B CA 1
ATOM 3463 C C . GLY B 1 204 ? 102.708 6.504 7.467 1.00 46.55 297 GLY B C 1
ATOM 3464 O O . GLY B 1 204 ? 101.699 5.947 7.075 1.00 44.07 297 GLY B O 1
ATOM 3465 N N . ASP B 1 205 ? 103.147 6.479 8.718 1.00 46.41 298 ASP B N 1
ATOM 3466 C CA . ASP B 1 205 ? 102.620 5.636 9.789 1.00 49.19 298 ASP B CA 1
ATOM 3467 C C . ASP B 1 205 ? 101.740 6.458 10.766 1.00 46.80 298 ASP B C 1
ATOM 3468 O O . ASP B 1 205 ? 101.158 5.872 11.692 1.00 48.80 298 ASP B O 1
ATOM 3473 N N . THR B 1 206 ? 101.664 7.786 10.540 1.00 42.68 299 THR B N 1
ATOM 3474 C CA . THR B 1 206 ? 101.015 8.788 11.399 1.00 41.27 299 THR B CA 1
ATOM 3475 C C . THR B 1 206 ? 99.546 8.485 11.707 1.00 37.29 299 THR B C 1
ATOM 3476 O O . THR B 1 206 ? 99.091 8.687 12.837 1.00 35.33 299 THR B O 1
ATOM 3480 N N . LEU B 1 207 ? 98.811 8.058 10.680 1.00 33.87 300 LEU B N 1
ATOM 3481 C CA . LEU B 1 207 ? 97.361 7.790 10.778 1.00 32.45 300 LEU B CA 1
ATOM 3482 C C . LEU B 1 207 ? 97.070 6.311 10.638 1.00 32.12 300 LEU B C 1
ATOM 3483 O O . LEU B 1 207 ? 97.551 5.708 9.691 1.00 32.55 300 LEU B O 1
ATOM 3488 N N . LYS B 1 208 ? 96.352 5.739 11.606 1.00 31.21 301 LYS B N 1
ATOM 3489 C CA . LYS B 1 208 ? 95.813 4.374 11.519 1.00 31.60 301 LYS B CA 1
ATOM 3490 C C . LYS B 1 208 ? 94.288 4.420 11.388 1.00 28.79 301 LYS B C 1
ATOM 3491 O O . LYS B 1 208 ? 93.606 4.902 12.288 1.00 28.26 301 LYS B O 1
ATOM 3497 N N . VAL B 1 209 ? 93.778 3.865 10.286 1.00 26.91 302 VAL B N 1
ATOM 3498 C CA . VAL B 1 209 ? 92.355 3.922 9.937 1.00 25.41 302 VAL B CA 1
ATOM 3499 C C . VAL B 1 209 ? 91.674 2.562 10.145 1.00 25.57 302 VAL B C 1
ATOM 3500 O O . VAL B 1 209 ? 92.175 1.556 9.625 1.00 25.55 302 VAL B O 1
ATOM 3504 N N . THR B 1 210 ? 90.590 2.532 10.934 1.00 24.72 303 THR B N 1
ATOM 3505 C CA . THR B 1 210 ? 89.692 1.358 11.051 1.00 25.07 303 THR B CA 1
ATOM 3506 C C . THR B 1 210 ? 88.320 1.704 10.501 1.00 24.41 303 THR B C 1
ATOM 3507 O O . THR B 1 210 ? 87.533 2.429 11.166 1.00 23.91 303 THR B O 1
ATOM 3511 N N . ILE B 1 211 ? 88.018 1.175 9.316 1.00 24.33 304 ILE B N 1
ATOM 3512 C CA . ILE B 1 211 ? 86.685 1.358 8.680 1.00 24.72 304 ILE B CA 1
ATOM 3513 C C . ILE B 1 211 ? 85.633 0.528 9.388 1.00 25.43 304 ILE B C 1
ATOM 3514 O O . ILE B 1 211 ? 85.872 -0.622 9.724 1.00 25.94 304 ILE B O 1
ATOM 3519 N N . HIS B 1 212 ? 84.482 1.123 9.664 1.00 26.16 305 HIS B N 1
ATOM 3520 C CA . HIS B 1 212 ? 83.442 0.476 10.474 1.00 27.78 305 HIS B CA 1
ATOM 3521 C C . HIS B 1 212 ? 82.510 -0.376 9.598 1.00 28.33 305 HIS B C 1
ATOM 3522 O O . HIS B 1 212 ? 81.998 0.115 8.593 1.00 27.01 305 HIS B O 1
ATOM 3529 N N . ASP B 1 213 ? 82.289 -1.635 9.980 1.00 30.12 306 ASP B N 1
ATOM 3530 C CA . ASP B 1 213 ? 81.263 -2.476 9.340 1.00 31.92 306 ASP B CA 1
ATOM 3531 C C . ASP B 1 213 ? 80.057 -2.633 10.265 1.00 34.84 306 ASP B C 1
ATOM 3532 O O . ASP B 1 213 ? 80.226 -2.845 11.468 1.00 36.21 306 ASP B O 1
ATOM 3537 N N . LYS B 1 214 ? 78.852 -2.539 9.700 1.00 38.32 307 LYS B N 1
ATOM 3538 C CA . LYS B 1 214 ? 77.619 -2.764 10.466 1.00 42.56 307 LYS B CA 1
ATOM 3539 C C . LYS B 1 214 ? 77.551 -4.228 10.921 1.00 44.94 307 LYS B C 1
ATOM 3540 O O . LYS B 1 214 ? 77.937 -5.132 10.162 1.00 43.75 307 LYS B O 1
ATOM 3546 N N . LYS B 1 215 ? 77.101 -4.443 12.160 1.00 48.96 308 LYS B N 1
ATOM 3547 C CA . LYS B 1 215 ? 76.798 -5.794 12.692 1.00 51.63 308 LYS B CA 1
ATOM 3548 C C . LYS B 1 215 ? 75.365 -5.842 13.238 1.00 53.88 308 LYS B C 1
ATOM 3549 O O . LYS B 1 215 ? 74.410 -5.508 12.531 1.00 54.85 308 LYS B O 1
#

InterPro domains:
  IPR054312 LPG0439, HIT-related [PF22088] (117-278)

Nearest PDB structures (foldseek):
  5l0l-assembly1_B  TM=1.003E+00  e=2.873E-40  Legionella pneumophila subsp. pneumophila str. Philadelphia 1
  8syi-assembly1_G  TM=2.311E-01  e=6.853E+00  Synechococcus elongatus
  5l0l-assembly1_B  TM=1.003E+00  e=2.417E-41  Legionella pneumophila subsp. pneumophila str. Philadelphia 1
  8syi-assembly1_G  TM=2.268E-01  e=3.214E+00  Synechococcus elongatus

Sequence (418 aa):
GKKEFLKHEYSPGHWSIDYTRAGTSIAVITVRNKYHYSVILNPTDCRGYRIIIRYLNEGDSTLSSAFNRPYTVSEQRGLNDVASLTQVYEKKLGLIVQFSQLGNNSQSFDKGTGVTLIGSEEEPSLHLHWGRGDPDEYIAGVPLRGPEPGLFDLIAKNKTHPINQHAIKWNEEEEELKACCLLAFKLKLAEYVNNSPEFTEEFGDTLKVTIHDKKGKKEFLKHEYSPGHWSIDYTRAGTSIAVITVRNKYHYSSVILNPTDCRGYRIIIRYLNEGDSTLSSAFNRPYTVSEQRGLNDVASLTQVYEKKLGLIVQFSQLGNNSQSFDKGTGVTLIGSEEEPSLHLHWGRGDPDEYIAGVPLRGPEPGLFDLIAKNKTHPINQHAIKWNEEELKACCLLAFKLKLAEYVVNNSSPEEFTEEFGDTLKVTIHDKK

Secondary structure (DSSP, 8-state):
--EEE------TTSTTTSTTTTS-EEEEEEETTTEEEEEEE-TT--GGG-EEEEEEEETT--SGGGSSS---HHHHHHHHHHHH--HHHHHTT-EE-EEE--GGGEEEETTTTEEEE--SSS---EE--EES-----BTTB---SPPTT------SS-SS--S----PPPHHHHHHHH--HHHHHHHHTSHHHHHHHTTSEEEEEPPP-/--EEE---PPPTTSTTTSTTTTS-EEEEEEETTTEEEEEEE-TT--GGG-EEEEEEEETT--SGGGSSSPPPHHHHHHHHHHHH--HHHHHTTPEE-EEE--GGGEEEETTTTEEEE--SS----EE--EES-----BTTB---SSPTT------SS-SS--S----PPPHHHHHHHH--HHHHHHHTTSHHHHHHHTTSEEEEE----

Radius of gyration: 20.78 Å; Cα contacts (8 Å, |Δi|>4): 831; chains: 2; bounding box: 46×58×53 Å

Foldseek 3Di:
DQEFFDDDDDDCPQCLNVVCVLVFWFWWKAFQNWWIWTWGQDQFFCAQSKIKIGTQHTDPDHSVVPWGDDDDPVNLVRSVVVVVLCVLLVVLVFDDDKDFDQLQQWDADPVVNHIYGGDPNGTHGMMMHTADDQQPSQPPARNHADHPPPHDPDHPDDPDDDDDDGDHDDVVNSVSSSVSNVSSVVSCPDPVNCVPCNPRMDIDTDDGD/DQEAFDDDDDDCPACLNVVCVLVFWFWWKDFQNWWIWTWGQDQFFCAQSKIKIGTQGTDPDHSVVPWGDDDDPVNVVVSVVVVVLCVLCVVLVFDDDKDFDQLQQWDADVVVSHIYGGDPNGTTGMMMHTADDQQPSQPPARNHADHPPPHDPDHPDDPDDDDDDGDGDDPVNSVSSSVSNVSSVVVCPDPVVCVPCPVRMDIDTDDDD

Organism: Legionella pneumophila subsp. pneumophila (strain Philadelphia 1 / ATCC 33152 / DSM 7513) (NCBI:txid272624)

Solvent-accessible surface area: 18211 Å² total

B-factor: mean 27.25, std 13.13, range [11.36, 84.93]